Protein AF-A0ABD3TEN5-F1 (afdb_monomer)

pLDDT: mean 85.38, std 16.25, range [28.72, 97.5]

Radius of gyration: 42.5 Å; Cα contacts (8 Å, |Δi|>4): 363; chains: 1; bounding box: 99×74×144 Å

Solvent-accessible surface area (backbone atoms only — not comparable to full-atom values): 21057 Å² total; per-residue (Å²): 111,63,71,58,33,47,52,52,37,50,55,25,42,52,46,27,52,57,21,44,56,52,22,54,54,44,55,47,53,55,49,48,53,56,45,54,49,41,46,51,52,23,49,43,44,49,53,46,30,48,31,35,49,53,35,33,53,37,35,6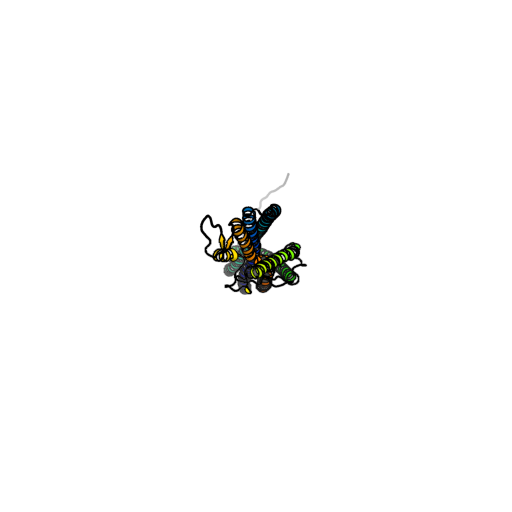0,77,67,70,48,61,66,69,60,40,50,50,35,54,54,49,29,54,51,47,50,52,49,26,51,46,50,41,51,52,47,58,49,50,50,51,56,50,53,51,50,52,50,49,55,52,50,54,52,49,52,54,45,52,49,43,51,50,50,51,53,50,46,52,54,37,54,74,69,64,44,64,72,66,42,56,53,45,51,54,50,51,51,55,46,38,53,51,33,52,52,48,25,53,52,33,49,49,51,34,49,55,52,48,53,50,46,50,45,52,52,42,31,76,76,33,55,62,74,39,94,50,28,90,81,48,52,40,50,66,33,40,62,49,44,58,61,57,47,53,52,35,44,54,54,41,51,51,44,50,52,54,38,52,51,33,39,72,77,55,71,52,82,59,64,64,47,60,41,42,44,67,85,94,71,32,46,86,40,57,82,76,40,50,96,89,47,42,42,59,56,44,48,53,62,56,44,60,76,50,28,40,64,57,64,88,89,50,84,63,87,86,41,46,83,41,60,45,69,60,52,51,42,50,38,35,52,24,44,31,52,38,48,42,62,73,40,42,69,54,50,50,35,53,29,68,34,43,57,59,49,54,53,49,51,48,38,56,73,72,36,42,62,58,33,52,49,22,30,47,44,22,25,55,27,28,52,50,30,35,55,37,50,54,53,37,49,51,53,50,53,54,52,54,54,53,55,51,53,53,57,58,57,68,74,70,74,79,86,82,82,84,82,88,82,81,88,87,86,82,83,89,88,89,81,90,88,80,82,88,88,134

Structure (mmCIF, N/CA/C/O backbone):
data_AF-A0ABD3TEN5-F1
#
_entry.id   AF-A0ABD3TEN5-F1
#
loop_
_atom_site.group_PDB
_atom_site.id
_atom_site.type_symbol
_atom_site.label_atom_id
_atom_site.label_alt_id
_atom_site.label_comp_id
_atom_site.label_asym_id
_atom_site.label_entity_id
_atom_site.label_seq_id
_atom_site.pdbx_PDB_ins_code
_atom_site.Cartn_x
_atom_site.Cartn_y
_atom_site.Cartn_z
_atom_site.occupancy
_atom_site.B_iso_or_equiv
_atom_site.auth_seq_id
_atom_site.auth_comp_id
_atom_site.auth_asym_id
_atom_site.auth_atom_id
_atom_site.pdbx_PDB_model_num
ATOM 1 N N . MET A 1 1 ? -30.299 -9.068 39.721 1.00 83.25 1 MET A N 1
ATOM 2 C CA . MET A 1 1 ? -30.193 -8.063 38.634 1.00 83.25 1 MET A CA 1
ATOM 3 C C . MET A 1 1 ? -28.780 -7.513 38.458 1.00 83.25 1 MET A C 1
ATOM 5 O O . MET A 1 1 ? -28.210 -7.798 37.417 1.00 83.25 1 MET A O 1
ATOM 9 N N . ALA A 1 2 ? -28.175 -6.806 39.425 1.00 86.25 2 ALA A N 1
ATOM 10 C CA . ALA A 1 2 ? -26.840 -6.197 39.247 1.00 86.25 2 ALA A CA 1
ATOM 11 C C . ALA A 1 2 ? -25.759 -7.169 38.713 1.00 86.25 2 ALA A C 1
ATOM 13 O O . ALA A 1 2 ? -25.146 -6.879 37.692 1.00 86.25 2 ALA A O 1
ATOM 14 N N . ILE A 1 3 ? -25.618 -8.359 39.320 1.00 89.62 3 ILE A N 1
ATOM 15 C CA . ILE A 1 3 ? -24.662 -9.410 38.898 1.00 89.62 3 ILE A CA 1
ATOM 16 C C . ILE A 1 3 ? -24.852 -9.824 37.422 1.00 89.62 3 ILE A C 1
ATOM 18 O O . ILE A 1 3 ? -23.885 -10.068 36.704 1.00 89.62 3 ILE A O 1
ATOM 22 N N . PHE A 1 4 ? -26.098 -9.881 36.943 1.00 92.94 4 PHE A N 1
ATOM 23 C CA . PHE A 1 4 ? -26.399 -10.245 35.557 1.00 92.94 4 PHE A CA 1
ATOM 24 C C . PHE A 1 4 ? -25.936 -9.153 34.584 1.00 92.94 4 PHE A C 1
ATOM 26 O O . PHE A 1 4 ? -25.243 -9.446 33.612 1.00 92.94 4 PHE A O 1
ATOM 33 N N . PHE A 1 5 ? -26.230 -7.883 34.884 1.00 92.50 5 PHE A N 1
ATOM 34 C CA . PHE A 1 5 ? -25.757 -6.765 34.065 1.00 92.50 5 PHE A CA 1
ATOM 35 C C . PHE A 1 5 ? -24.228 -6.618 34.089 1.00 92.50 5 PHE A C 1
ATOM 37 O O . PHE A 1 5 ? -23.648 -6.304 33.054 1.00 92.50 5 PHE A O 1
ATOM 44 N N . THR A 1 6 ? -23.545 -6.915 35.202 1.00 91.81 6 THR A N 1
ATOM 45 C CA . THR A 1 6 ? -22.070 -6.925 35.217 1.00 91.81 6 THR A CA 1
ATOM 46 C C . THR A 1 6 ? -21.485 -8.049 34.368 1.00 91.81 6 THR A C 1
ATOM 48 O O . THR A 1 6 ? -20.506 -7.813 33.669 1.00 91.81 6 THR A O 1
ATOM 51 N N . LEU A 1 7 ? -22.088 -9.245 34.356 1.00 93.81 7 LEU A N 1
ATOM 52 C CA . LEU A 1 7 ? -21.658 -10.329 33.461 1.00 93.81 7 LEU A CA 1
ATOM 53 C C . LEU A 1 7 ? -21.840 -9.942 31.984 1.00 93.81 7 LEU A C 1
ATOM 55 O O . LEU A 1 7 ? -20.917 -10.120 31.188 1.00 93.81 7 LEU A O 1
ATOM 59 N N . LEU A 1 8 ? -22.975 -9.329 31.628 1.00 95.38 8 LEU A N 1
ATOM 60 C CA . LEU A 1 8 ? -23.180 -8.786 30.282 1.00 95.38 8 LEU A CA 1
ATOM 61 C C . LEU A 1 8 ? -22.132 -7.717 29.933 1.00 95.38 8 LEU A C 1
ATOM 63 O O . LEU A 1 8 ? -21.535 -7.794 28.860 1.00 95.38 8 LEU A O 1
ATOM 67 N N . ALA A 1 9 ? -21.838 -6.780 30.841 1.00 94.75 9 ALA A N 1
ATOM 68 C CA . ALA A 1 9 ? -20.815 -5.753 30.632 1.00 94.75 9 ALA A CA 1
ATOM 69 C C . ALA A 1 9 ? -19.420 -6.364 30.406 1.00 94.75 9 ALA A C 1
ATOM 71 O O . ALA A 1 9 ? -18.724 -5.959 29.478 1.00 94.75 9 ALA A O 1
ATOM 72 N N . ILE A 1 10 ? -19.037 -7.388 31.180 1.00 94.94 10 ILE A N 1
ATOM 73 C CA . ILE A 1 10 ? -17.770 -8.118 31.003 1.00 94.94 10 ILE A CA 1
ATOM 74 C C . ILE A 1 10 ? -17.692 -8.735 29.597 1.00 94.94 10 ILE A C 1
ATOM 76 O O . ILE A 1 10 ? -16.702 -8.529 28.891 1.00 94.94 10 ILE A O 1
ATOM 80 N N . THR A 1 11 ? -18.743 -9.437 29.152 1.00 95.50 11 THR A N 1
ATOM 81 C CA . THR A 1 11 ? -18.765 -10.030 27.799 1.00 95.50 11 THR A CA 1
ATOM 82 C C . THR A 1 11 ? -18.714 -8.972 26.694 1.00 95.50 11 THR A C 1
ATOM 84 O O . THR A 1 11 ? -17.981 -9.138 25.718 1.00 95.50 11 THR A O 1
ATOM 87 N N . ALA A 1 12 ? -19.417 -7.849 26.866 1.00 96.06 12 ALA A N 1
ATOM 88 C CA . ALA A 1 12 ? -19.429 -6.747 25.912 1.00 96.06 12 ALA A CA 1
ATOM 89 C C . ALA A 1 12 ? -18.058 -6.055 25.811 1.00 96.06 12 ALA A C 1
ATOM 91 O O . ALA A 1 12 ? -17.568 -5.846 24.703 1.00 96.06 12 ALA A O 1
ATOM 92 N N . CYS A 1 13 ? -17.389 -5.782 26.938 1.00 96.56 13 CYS A N 1
ATOM 93 C CA . CYS A 1 13 ? -16.017 -5.266 26.957 1.00 96.56 13 CYS A CA 1
ATOM 94 C C . CYS A 1 13 ? -15.045 -6.208 26.228 1.00 96.56 13 CYS A C 1
ATOM 96 O O . CYS A 1 13 ? -14.256 -5.749 25.402 1.00 96.56 13 CYS A O 1
ATOM 98 N N . GLY A 1 14 ? -15.135 -7.523 26.467 1.00 96.25 14 GLY A N 1
ATOM 99 C CA . GLY A 1 14 ? -14.318 -8.520 25.765 1.00 96.25 14 GLY A CA 1
ATOM 100 C C . GLY A 1 14 ? -14.528 -8.508 24.245 1.00 96.25 14 GLY A C 1
ATOM 101 O O . GLY A 1 14 ? -13.556 -8.528 23.485 1.00 96.25 14 GLY A O 1
ATOM 102 N N . LEU A 1 15 ? -15.783 -8.397 23.794 1.00 96.81 15 LEU A N 1
ATOM 103 C CA . LEU A 1 15 ? -16.121 -8.259 22.373 1.00 96.81 15 LEU A CA 1
ATOM 104 C C . LEU A 1 15 ? -15.580 -6.957 21.767 1.00 96.81 15 LEU A C 1
ATOM 106 O O . LEU A 1 15 ? -15.006 -7.001 20.678 1.00 96.81 15 LEU A O 1
ATOM 110 N N . VAL A 1 16 ? -15.704 -5.818 22.462 1.00 97.50 16 VAL A N 1
ATOM 111 C CA . VAL A 1 16 ? -15.153 -4.531 22.000 1.00 97.50 16 VAL A CA 1
ATOM 112 C C . VAL A 1 16 ? -13.633 -4.612 21.851 1.00 97.50 16 VAL A C 1
ATOM 114 O O . VAL A 1 16 ? -13.118 -4.254 20.794 1.00 97.50 16 VAL A O 1
ATOM 117 N N . LEU A 1 17 ? -12.913 -5.117 22.858 1.00 96.88 17 LEU A N 1
ATOM 118 C CA . LEU A 1 17 ? -11.449 -5.226 22.830 1.00 96.88 17 LEU A CA 1
ATOM 119 C C . LEU A 1 17 ? -10.965 -6.148 21.698 1.00 96.88 17 LEU A C 1
ATOM 121 O O . LEU A 1 17 ? -10.117 -5.755 20.895 1.00 96.88 17 LEU A O 1
ATOM 125 N N . GLY A 1 18 ? -11.549 -7.346 21.583 1.00 96.62 18 GLY A N 1
ATOM 126 C CA . GLY A 1 18 ? -11.189 -8.311 20.541 1.00 96.62 18 GLY A CA 1
ATOM 127 C C . GLY A 1 18 ? -11.516 -7.827 19.124 1.00 96.62 18 GLY A C 1
ATOM 128 O O . GLY A 1 18 ? -10.739 -8.057 18.194 1.00 96.62 18 GLY A O 1
ATOM 129 N N . ALA A 1 19 ? -12.639 -7.127 18.941 1.00 96.44 19 ALA A N 1
ATOM 130 C CA . ALA A 1 19 ? -13.008 -6.545 17.654 1.00 96.44 19 ALA A CA 1
ATOM 131 C C . ALA A 1 19 ? -12.148 -5.319 17.298 1.00 96.44 19 ALA A C 1
ATOM 133 O O . ALA A 1 19 ? -11.760 -5.183 16.138 1.00 96.44 19 ALA A O 1
ATOM 134 N N . ASN A 1 20 ? -11.796 -4.476 18.276 1.00 96.69 20 ASN A N 1
ATOM 135 C CA . ASN A 1 20 ? -10.944 -3.300 18.086 1.00 96.69 20 ASN A CA 1
ATOM 136 C C . ASN A 1 20 ? -9.532 -3.703 17.632 1.00 96.69 20 ASN A C 1
ATOM 138 O O . ASN A 1 20 ? -9.043 -3.203 16.622 1.00 96.69 20 ASN A O 1
ATOM 142 N N . ALA A 1 21 ? -8.912 -4.683 18.299 1.00 96.94 21 ALA A N 1
ATOM 143 C CA . ALA A 1 21 ? -7.601 -5.201 17.902 1.00 96.94 21 ALA A CA 1
ATOM 144 C C . ALA A 1 21 ? -7.597 -5.753 16.462 1.00 96.94 21 ALA A C 1
ATOM 146 O O . ALA A 1 21 ? -6.695 -5.454 15.675 1.00 96.94 21 ALA A O 1
ATOM 147 N N . LYS A 1 22 ? -8.639 -6.506 16.077 1.00 96.62 22 LYS A N 1
ATOM 148 C CA . LYS A 1 22 ? -8.781 -7.033 14.709 1.00 96.62 22 LYS A CA 1
ATOM 149 C C . LYS A 1 22 ? -9.075 -5.947 13.671 1.00 96.62 22 LYS A C 1
ATOM 151 O O . LYS A 1 22 ? -8.576 -6.046 12.552 1.00 96.62 22 LYS A O 1
ATOM 156 N N . PHE A 1 23 ? -9.845 -4.917 14.026 1.00 96.06 23 PHE A N 1
ATOM 157 C CA . PHE A 1 23 ? -10.061 -3.744 13.177 1.00 96.06 23 PHE A CA 1
ATOM 158 C C . PHE A 1 23 ? -8.751 -2.984 12.940 1.00 96.06 23 PHE A C 1
ATOM 160 O O . PHE A 1 23 ? -8.379 -2.788 11.787 1.00 96.06 23 PHE A O 1
ATOM 167 N N . HIS A 1 24 ? -8.020 -2.635 14.004 1.00 95.81 24 HIS A N 1
ATOM 168 C CA . HIS A 1 24 ? -6.748 -1.912 13.920 1.00 95.81 24 HIS A CA 1
ATOM 169 C C . HIS A 1 24 ? -5.721 -2.661 13.056 1.00 95.81 24 HIS A C 1
ATOM 171 O O . HIS A 1 24 ? -5.148 -2.076 12.140 1.00 95.81 24 HIS A O 1
ATOM 177 N N . SER A 1 25 ? -5.561 -3.973 13.272 1.00 95.62 25 SER A N 1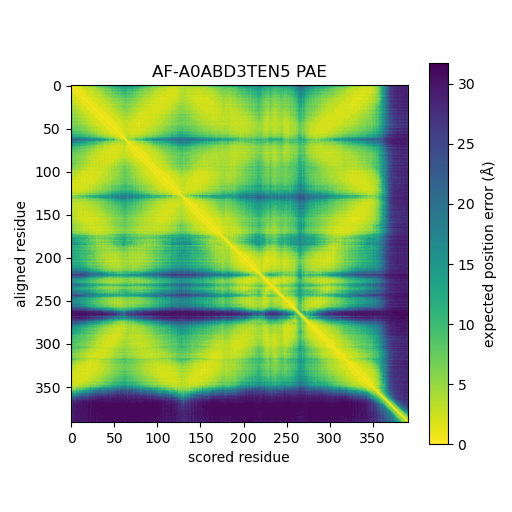
ATOM 178 C CA . SER A 1 25 ? -4.692 -4.822 12.444 1.00 95.62 25 SER A CA 1
ATOM 179 C C . SER A 1 25 ? -5.096 -4.815 10.963 1.00 95.62 25 SER A C 1
ATOM 181 O O . SER A 1 25 ? -4.238 -4.622 10.107 1.00 95.62 25 SER A O 1
ATOM 183 N N . ARG A 1 26 ? -6.388 -4.977 10.640 1.00 94.81 26 ARG A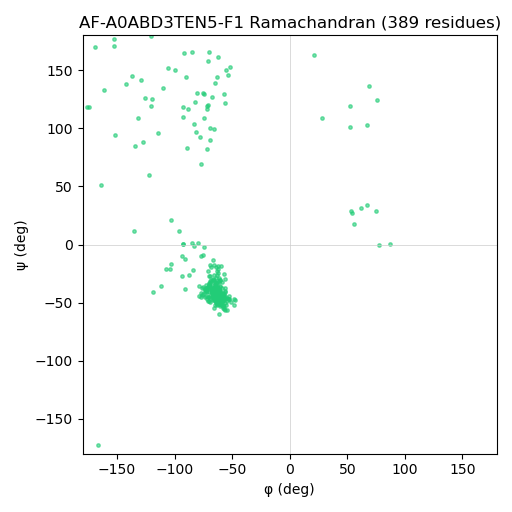 N 1
ATOM 184 C CA . ARG A 1 26 ? -6.851 -5.015 9.239 1.00 94.81 26 ARG A CA 1
ATOM 185 C C . ARG A 1 26 ? -6.769 -3.660 8.541 1.00 94.81 26 ARG A C 1
ATOM 187 O O . ARG A 1 26 ? -6.459 -3.638 7.353 1.00 94.81 26 ARG A O 1
ATOM 194 N N . ALA A 1 27 ? -7.020 -2.569 9.264 1.00 95.31 27 ALA A N 1
ATOM 195 C CA . ALA A 1 27 ? -6.853 -1.210 8.759 1.00 95.31 27 ALA A CA 1
ATOM 196 C C . ALA A 1 27 ? -5.378 -0.915 8.453 1.00 95.31 27 ALA A C 1
ATOM 198 O O . ALA A 1 27 ? -5.075 -0.355 7.405 1.00 95.31 27 ALA A O 1
ATOM 199 N N . LYS A 1 28 ? -4.464 -1.357 9.329 1.00 94.81 28 LYS A N 1
ATOM 200 C CA . LYS A 1 28 ? -3.022 -1.205 9.129 1.00 94.81 28 LYS A CA 1
ATOM 201 C C . LYS A 1 28 ? -2.535 -1.934 7.875 1.00 94.81 28 LYS A C 1
ATOM 203 O O . LYS A 1 28 ? -1.968 -1.276 7.016 1.00 94.81 28 LYS A O 1
ATOM 208 N N . THR A 1 29 ? -2.865 -3.219 7.697 1.00 95.06 29 THR A N 1
ATOM 209 C CA . THR A 1 29 ? -2.451 -3.963 6.489 1.00 95.06 29 THR A CA 1
ATOM 210 C C . THR A 1 29 ? -2.993 -3.346 5.195 1.00 95.06 29 THR A C 1
ATOM 212 O O . THR A 1 29 ? -2.286 -3.313 4.199 1.00 95.06 29 THR A O 1
ATOM 215 N N . MET A 1 30 ? -4.218 -2.807 5.203 1.00 94.44 30 MET A N 1
ATOM 216 C CA . MET A 1 30 ? -4.768 -2.101 4.036 1.00 94.44 30 MET A CA 1
ATOM 217 C C . MET A 1 30 ? -3.966 -0.834 3.688 1.00 94.44 30 MET A C 1
ATOM 219 O O . MET A 1 30 ? -3.808 -0.520 2.514 1.00 94.44 30 MET A O 1
ATOM 223 N N . ILE A 1 31 ? -3.446 -0.116 4.689 1.00 93.56 31 ILE A N 1
ATOM 224 C CA . ILE A 1 31 ? -2.562 1.041 4.477 1.00 93.56 31 ILE A CA 1
ATOM 225 C C . ILE A 1 31 ? -1.170 0.593 4.036 1.00 93.56 31 ILE A C 1
ATOM 227 O O . ILE A 1 31 ? -0.594 1.245 3.174 1.00 93.56 31 ILE A O 1
ATOM 231 N N . ASP A 1 32 ? -0.642 -0.496 4.602 1.00 94.38 32 ASP A N 1
ATOM 232 C CA . ASP A 1 32 ? 0.652 -1.056 4.204 1.00 94.38 32 ASP A CA 1
ATOM 233 C C . ASP A 1 32 ? 0.653 -1.356 2.694 1.00 94.38 32 ASP A C 1
ATOM 235 O O . ASP A 1 32 ? 1.463 -0.769 1.986 1.00 94.38 32 ASP A O 1
ATOM 239 N N . ILE A 1 33 ? -0.348 -2.090 2.183 1.00 94.75 33 ILE A N 1
ATOM 240 C CA . ILE A 1 33 ? -0.502 -2.389 0.742 1.00 94.75 33 ILE A CA 1
ATOM 241 C C . ILE A 1 33 ? -0.504 -1.111 -0.117 1.00 94.75 33 ILE A C 1
ATOM 243 O O . ILE A 1 33 ? 0.194 -1.044 -1.127 1.00 94.75 33 ILE A O 1
ATOM 247 N N . ILE A 1 34 ? -1.256 -0.073 0.275 1.00 93.56 34 ILE A N 1
ATOM 248 C CA . ILE A 1 34 ? -1.333 1.196 -0.479 1.00 93.56 34 ILE A CA 1
ATOM 249 C C . ILE A 1 34 ? 0.031 1.900 -0.538 1.00 93.56 34 ILE A C 1
ATOM 251 O O . ILE A 1 34 ? 0.369 2.502 -1.556 1.00 93.56 34 ILE A O 1
ATOM 255 N N . ILE A 1 35 ? 0.815 1.842 0.540 1.00 94.06 35 ILE A N 1
ATOM 256 C CA . ILE A 1 35 ? 2.145 2.457 0.574 1.00 94.06 35 ILE A CA 1
ATOM 257 C C . ILE A 1 35 ? 3.154 1.626 -0.205 1.00 94.06 35 ILE A C 1
ATOM 259 O O . ILE A 1 35 ? 3.896 2.203 -0.991 1.00 94.06 35 ILE A O 1
ATOM 263 N N . ASP A 1 36 ? 3.134 0.305 -0.055 1.00 94.69 36 ASP A N 1
ATOM 264 C CA . ASP A 1 36 ? 4.023 -0.596 -0.788 1.00 94.69 36 ASP A CA 1
ATOM 265 C C . ASP A 1 36 ? 3.790 -0.453 -2.309 1.00 94.69 36 ASP A C 1
ATOM 267 O O . ASP A 1 36 ? 4.745 -0.400 -3.078 1.00 94.69 36 ASP A O 1
ATOM 271 N N . THR A 1 37 ? 2.537 -0.235 -2.737 1.00 94.50 37 THR A N 1
ATOM 272 C CA . THR A 1 37 ? 2.168 0.102 -4.131 1.00 94.50 37 THR A CA 1
ATOM 273 C C . THR A 1 37 ? 2.769 1.441 -4.591 1.00 94.50 37 THR A C 1
ATOM 275 O O . THR A 1 37 ? 3.246 1.564 -5.719 1.00 94.50 37 THR A O 1
ATOM 278 N N . ALA A 1 38 ? 2.758 2.467 -3.732 1.00 94.25 38 ALA A N 1
ATOM 279 C CA . ALA A 1 38 ? 3.323 3.785 -4.043 1.00 94.25 38 ALA A CA 1
ATOM 280 C C . ALA A 1 38 ? 4.865 3.777 -4.068 1.00 94.25 38 ALA A C 1
ATOM 282 O O . ALA A 1 38 ? 5.476 4.475 -4.886 1.00 94.25 38 ALA A O 1
ATOM 283 N N . ASP A 1 39 ? 5.492 2.976 -3.204 1.00 94.88 39 ASP A N 1
ATOM 284 C CA . ASP A 1 39 ? 6.933 2.730 -3.209 1.00 94.88 39 ASP A CA 1
ATOM 285 C C . ASP A 1 39 ? 7.345 1.874 -4.431 1.00 94.88 39 ASP A C 1
ATOM 287 O O . ASP A 1 39 ? 8.344 2.208 -5.063 1.00 94.88 39 ASP A O 1
ATOM 291 N N . GLU A 1 40 ? 6.565 0.864 -4.858 1.00 94.81 40 GLU A N 1
ATOM 292 C CA . GLU A 1 40 ? 6.791 0.102 -6.111 1.00 94.81 40 GLU A CA 1
ATOM 293 C C . GLU A 1 40 ? 6.704 1.009 -7.351 1.00 94.81 40 GLU A C 1
ATOM 295 O O . GLU A 1 40 ? 7.560 0.934 -8.239 1.00 94.81 40 GLU A O 1
ATOM 300 N N . ALA A 1 41 ? 5.721 1.916 -7.398 1.00 94.00 41 ALA A N 1
ATOM 301 C CA . ALA A 1 41 ? 5.600 2.910 -8.464 1.00 94.00 41 ALA A CA 1
ATOM 302 C C . ALA A 1 41 ? 6.801 3.874 -8.487 1.00 94.00 41 ALA A C 1
ATOM 304 O O . ALA A 1 41 ? 7.432 4.055 -9.529 1.00 94.00 41 ALA A O 1
ATOM 305 N N . SER A 1 42 ? 7.179 4.438 -7.334 1.00 95.31 42 SER A N 1
ATOM 306 C CA . SER A 1 42 ? 8.336 5.343 -7.226 1.00 95.31 42 SER A CA 1
ATOM 307 C C . SER A 1 42 ? 9.649 4.637 -7.586 1.00 95.31 42 SER A C 1
ATOM 309 O O . SER A 1 42 ? 10.468 5.188 -8.317 1.00 95.31 42 SER A O 1
ATOM 311 N N . TYR A 1 43 ? 9.833 3.392 -7.139 1.00 95.38 43 TYR A N 1
ATOM 312 C CA . TYR A 1 43 ? 10.986 2.552 -7.470 1.00 95.38 43 TYR A CA 1
ATOM 313 C C . TYR A 1 43 ? 11.064 2.232 -8.970 1.00 95.38 43 TYR A C 1
ATOM 315 O O . TYR A 1 43 ? 12.134 2.327 -9.573 1.00 95.38 43 TYR A O 1
ATOM 323 N N . THR A 1 44 ? 9.927 1.926 -9.597 1.00 94.88 44 THR A N 1
ATOM 324 C CA . THR A 1 44 ? 9.825 1.718 -11.049 1.00 94.88 44 THR A CA 1
ATOM 325 C C . THR A 1 44 ? 10.244 2.969 -11.821 1.00 94.88 44 THR A C 1
ATOM 327 O O . THR A 1 44 ? 11.015 2.870 -12.781 1.00 94.88 44 THR A O 1
ATOM 330 N N . ILE A 1 45 ? 9.812 4.152 -11.373 1.00 95.00 45 ILE A N 1
ATOM 331 C CA . ILE A 1 45 ? 10.232 5.425 -11.968 1.00 95.00 45 ILE A CA 1
ATOM 332 C C . ILE A 1 45 ? 11.738 5.646 -11.757 1.00 95.00 45 ILE A C 1
ATOM 334 O O . ILE A 1 45 ? 12.427 5.936 -12.727 1.00 95.00 45 ILE A O 1
ATOM 338 N N . TYR A 1 46 ? 12.295 5.433 -10.560 1.00 96.19 46 TYR A N 1
ATOM 339 C CA . TYR A 1 46 ? 13.741 5.595 -10.327 1.00 96.19 46 TYR A CA 1
ATOM 340 C C . TYR A 1 46 ? 14.614 4.640 -11.155 1.00 96.19 46 TYR A C 1
ATOM 342 O O . TYR A 1 46 ? 15.651 5.047 -11.678 1.00 96.19 46 TYR A O 1
ATOM 350 N N . ASN A 1 47 ? 14.197 3.385 -11.329 1.00 96.06 47 ASN A N 1
ATOM 351 C CA . ASN A 1 47 ? 14.887 2.451 -12.221 1.00 96.06 47 ASN A CA 1
ATOM 352 C C . ASN A 1 47 ? 14.809 2.915 -13.689 1.00 96.06 47 ASN A C 1
ATOM 354 O O . ASN A 1 47 ? 15.788 2.814 -14.430 1.00 96.06 47 ASN A O 1
ATOM 358 N N . THR A 1 48 ? 13.670 3.483 -14.096 1.00 94.25 48 THR A N 1
ATOM 359 C CA . THR A 1 48 ? 13.467 4.078 -15.426 1.00 94.25 48 THR A CA 1
ATOM 360 C C . THR A 1 48 ? 14.366 5.295 -15.651 1.00 94.25 48 THR A C 1
ATOM 362 O O . THR A 1 48 ? 15.043 5.384 -16.675 1.00 94.25 48 THR A O 1
ATOM 365 N N . THR A 1 49 ? 14.431 6.224 -14.694 1.00 95.19 49 THR A N 1
ATOM 366 C CA . THR A 1 49 ? 15.293 7.409 -14.800 1.00 95.19 49 THR A CA 1
ATOM 367 C C . THR A 1 49 ? 16.772 7.049 -14.712 1.00 95.19 49 THR A C 1
ATOM 369 O O . THR A 1 49 ? 17.579 7.703 -15.367 1.00 95.19 49 THR A O 1
ATOM 372 N N . GLY A 1 50 ? 17.132 5.994 -13.973 1.00 94.75 50 GLY A N 1
ATOM 373 C CA . GLY A 1 50 ? 18.453 5.365 -14.013 1.00 94.75 50 GLY A CA 1
ATOM 374 C C . GLY A 1 50 ? 18.817 4.915 -15.428 1.00 94.75 50 GLY A C 1
ATOM 375 O O . GLY A 1 50 ? 19.784 5.417 -15.994 1.00 94.75 50 GLY A O 1
ATOM 376 N N . ALA A 1 51 ? 17.974 4.087 -16.055 1.00 93.75 51 ALA A N 1
ATOM 377 C CA . ALA A 1 51 ? 18.175 3.635 -17.435 1.00 93.75 51 ALA A CA 1
ATOM 378 C C . ALA A 1 51 ? 18.301 4.800 -18.441 1.00 93.75 51 ALA A C 1
ATOM 380 O O . ALA A 1 51 ? 19.154 4.767 -19.329 1.00 93.75 51 ALA A O 1
ATOM 381 N N . MET A 1 52 ? 17.501 5.863 -18.281 1.00 92.62 52 MET A N 1
ATOM 382 C CA . MET A 1 52 ? 17.604 7.081 -19.098 1.00 92.62 52 MET A CA 1
ATOM 383 C C . MET A 1 52 ? 18.920 7.847 -18.881 1.00 92.62 52 MET A C 1
ATOM 385 O O . MET A 1 52 ? 19.469 8.394 -19.839 1.00 92.62 52 MET A O 1
ATOM 389 N N . LYS A 1 53 ? 19.440 7.903 -17.648 1.00 93.81 53 LYS A N 1
ATOM 390 C CA . LYS A 1 53 ? 20.725 8.552 -17.328 1.00 93.81 53 LYS A CA 1
ATOM 391 C C . LYS A 1 53 ? 21.907 7.760 -17.876 1.00 93.81 53 LYS A C 1
ATOM 393 O O . LYS A 1 53 ? 22.803 8.373 -18.450 1.00 93.81 53 LYS A O 1
ATOM 398 N N . ASP A 1 54 ? 21.875 6.434 -17.773 1.00 92.06 54 ASP A N 1
ATOM 399 C CA . ASP A 1 54 ? 22.893 5.552 -18.351 1.00 92.06 54 ASP A CA 1
ATOM 400 C C . ASP A 1 54 ? 22.909 5.678 -19.881 1.00 92.06 54 ASP A C 1
ATOM 402 O O . ASP A 1 54 ? 23.965 5.842 -20.491 1.00 92.06 54 ASP A O 1
ATOM 406 N N . MET A 1 55 ? 21.730 5.704 -20.515 1.00 90.81 55 MET A N 1
ATOM 407 C CA . MET A 1 55 ? 21.596 5.978 -21.949 1.00 90.81 55 MET A CA 1
ATOM 408 C C . MET A 1 55 ? 22.150 7.355 -22.332 1.00 90.81 55 MET A C 1
ATOM 410 O O . MET A 1 55 ? 22.880 7.474 -23.312 1.00 90.81 55 MET A O 1
ATOM 414 N N . ASN A 1 56 ? 21.861 8.391 -21.546 1.00 91.19 56 ASN A N 1
ATOM 415 C CA . ASN A 1 56 ? 22.391 9.734 -21.761 1.00 91.19 56 ASN A CA 1
ATOM 416 C C . ASN A 1 56 ? 23.924 9.799 -21.614 1.00 91.19 56 ASN A C 1
ATOM 418 O O . ASN A 1 56 ? 24.582 10.460 -22.414 1.00 91.19 56 ASN A O 1
ATOM 422 N N . ALA A 1 57 ? 24.505 9.114 -20.625 1.00 90.75 57 ALA A N 1
ATOM 423 C CA . ALA A 1 57 ? 25.954 9.043 -20.438 1.00 90.75 57 ALA A CA 1
ATOM 424 C C . ALA A 1 57 ? 26.635 8.358 -21.635 1.00 90.75 57 ALA A C 1
ATOM 426 O O . ALA A 1 57 ? 27.515 8.951 -22.259 1.00 90.75 57 ALA A O 1
ATOM 427 N N . ASN A 1 58 ? 26.138 7.178 -22.014 1.00 89.25 58 ASN A N 1
ATOM 428 C CA . ASN A 1 58 ? 26.614 6.402 -23.158 1.00 89.25 58 ASN A CA 1
ATOM 429 C C . ASN A 1 58 ? 26.520 7.191 -24.476 1.00 89.25 58 ASN A C 1
ATOM 431 O O . ASN A 1 58 ? 27.480 7.237 -25.241 1.00 89.25 58 ASN A O 1
ATOM 435 N N . LEU A 1 59 ? 25.395 7.872 -24.728 1.00 87.38 59 LEU A N 1
ATOM 436 C CA . LEU A 1 59 ? 25.217 8.719 -25.914 1.00 87.38 59 LEU A CA 1
ATOM 437 C C . LEU A 1 59 ? 26.220 9.877 -25.965 1.00 87.38 59 LEU A C 1
ATOM 439 O O . LEU A 1 59 ? 26.719 10.203 -27.039 1.00 87.38 59 LEU A O 1
ATOM 443 N N . ARG A 1 60 ? 26.539 10.501 -24.825 1.00 87.62 60 ARG A N 1
ATOM 444 C CA . ARG A 1 60 ? 27.506 11.610 -24.764 1.00 87.62 60 ARG A CA 1
ATOM 445 C C . ARG A 1 60 ? 28.938 11.156 -25.043 1.00 87.62 60 ARG A C 1
ATOM 447 O O . ARG A 1 60 ? 29.689 11.923 -25.637 1.00 87.62 60 ARG A O 1
ATOM 454 N N . GLU A 1 61 ? 29.301 9.938 -24.649 1.00 85.94 61 GLU A N 1
ATOM 455 C CA . GLU A 1 61 ? 30.618 9.348 -24.928 1.00 85.94 61 GLU A CA 1
ATOM 456 C C . GLU A 1 61 ? 30.836 9.118 -26.433 1.00 85.94 61 GLU A C 1
ATOM 458 O O . GLU A 1 61 ? 31.923 9.372 -26.949 1.00 85.94 61 GLU A O 1
ATOM 463 N N . VAL A 1 62 ? 29.785 8.716 -27.157 1.00 86.25 62 VAL A N 1
ATOM 464 C CA . VAL A 1 62 ? 29.852 8.362 -28.590 1.00 86.25 62 VAL A CA 1
ATOM 465 C C . VAL A 1 62 ? 29.455 9.504 -29.539 1.00 86.25 62 VAL A C 1
ATOM 467 O O . VAL A 1 62 ? 29.271 9.281 -30.733 1.00 86.25 62 VAL A O 1
ATOM 470 N N . GLY A 1 63 ? 29.320 10.735 -29.033 1.00 82.25 63 GLY A N 1
ATOM 471 C CA . GLY A 1 63 ? 28.997 11.919 -29.846 1.00 82.25 63 GLY A CA 1
ATOM 472 C C . GLY A 1 63 ? 27.535 12.014 -30.308 1.00 82.25 63 GLY A C 1
ATOM 473 O O . GLY A 1 63 ? 27.259 12.574 -31.368 1.00 82.25 63 GLY A O 1
ATOM 474 N N . GLY A 1 64 ? 26.597 11.461 -29.535 1.00 78.38 64 GLY A N 1
ATOM 475 C CA . GLY A 1 64 ? 25.161 11.484 -29.818 1.00 78.38 64 GLY A CA 1
ATOM 476 C C . GLY A 1 64 ? 24.537 12.889 -29.849 1.00 78.38 64 GLY A C 1
ATOM 477 O O . GLY A 1 64 ? 25.081 13.856 -29.313 1.00 78.38 64 GLY A O 1
ATOM 478 N N . ASN A 1 65 ? 23.360 12.993 -30.476 1.00 85.94 65 ASN A N 1
ATOM 479 C CA . ASN A 1 65 ? 22.667 14.264 -30.708 1.00 85.94 65 ASN A CA 1
ATOM 480 C C . ASN A 1 65 ? 22.386 15.035 -29.402 1.00 85.94 65 ASN A C 1
ATOM 482 O O . ASN A 1 65 ? 21.783 14.503 -28.464 1.00 85.94 65 ASN A O 1
ATOM 486 N N . TYR A 1 66 ? 22.755 16.321 -29.381 1.00 86.81 66 TYR A N 1
ATOM 487 C CA . TYR A 1 66 ? 22.546 17.222 -28.247 1.00 86.81 66 TYR A CA 1
ATOM 488 C C . TYR A 1 66 ? 21.083 17.243 -27.785 1.00 86.81 66 TYR A C 1
ATOM 490 O O . TYR A 1 66 ? 20.822 17.076 -26.594 1.00 86.81 66 TYR A O 1
ATOM 498 N N . GLU A 1 67 ? 20.134 17.359 -28.716 1.00 89.25 67 GLU A N 1
ATOM 499 C CA . GLU A 1 67 ? 18.697 17.410 -28.417 1.00 89.25 67 GLU A CA 1
ATOM 500 C C . GLU A 1 67 ? 18.217 16.150 -27.680 1.00 89.25 67 GLU A C 1
ATOM 502 O O . GLU A 1 67 ? 17.559 16.248 -26.644 1.00 89.25 67 GLU A O 1
ATOM 507 N N . SER A 1 68 ? 18.635 14.963 -28.133 1.00 85.19 68 SER A N 1
ATOM 508 C CA . SER A 1 68 ? 18.318 13.686 -27.481 1.00 85.19 68 SER A CA 1
ATOM 509 C C . SER A 1 68 ? 18.913 13.601 -26.069 1.00 85.19 68 SER A C 1
ATOM 511 O O . SER A 1 68 ? 18.223 13.206 -25.129 1.00 85.19 68 SER A O 1
ATOM 513 N N . THR A 1 69 ? 20.166 14.036 -25.880 1.00 87.88 69 THR A N 1
ATOM 514 C CA . THR A 1 69 ? 20.801 14.067 -24.545 1.00 87.88 69 THR A CA 1
ATOM 515 C C . THR A 1 69 ? 20.119 15.067 -23.601 1.00 87.88 69 THR A C 1
ATOM 517 O O . THR A 1 69 ? 19.906 14.778 -22.420 1.00 87.88 69 THR A O 1
ATOM 520 N N . GLN A 1 70 ? 19.688 16.225 -24.113 1.00 91.06 70 GLN A N 1
ATOM 521 C CA . GLN A 1 70 ? 18.940 17.225 -23.354 1.00 91.06 70 GLN A CA 1
ATOM 522 C C . GLN A 1 70 ? 17.543 16.712 -22.974 1.00 91.06 70 GLN A C 1
ATOM 524 O O . GLN A 1 70 ? 17.114 16.895 -21.830 1.00 91.06 70 GLN A O 1
ATOM 529 N N . PHE A 1 71 ? 16.850 16.030 -23.889 1.00 90.38 71 PHE A N 1
ATOM 530 C CA . PHE A 1 71 ? 15.550 15.412 -23.636 1.00 90.38 71 PHE A CA 1
ATOM 531 C C . PHE A 1 71 ? 15.628 14.339 -22.540 1.00 90.38 71 PHE A C 1
ATOM 533 O O . PHE A 1 71 ? 14.868 14.401 -21.573 1.00 90.38 71 PHE A O 1
ATOM 540 N N . LEU A 1 72 ? 16.591 13.412 -22.620 1.00 91.12 72 LEU A N 1
ATOM 541 C CA . LEU A 1 72 ? 16.803 12.385 -21.590 1.00 91.12 72 LEU A CA 1
ATOM 542 C C . LEU A 1 72 ? 17.153 13.000 -20.227 1.00 91.12 72 LEU A C 1
ATOM 544 O O . LEU A 1 72 ? 16.600 12.598 -19.201 1.00 91.12 72 LEU A O 1
ATOM 548 N N . THR A 1 73 ? 18.026 14.012 -20.206 1.00 93.38 73 THR A N 1
ATOM 549 C CA . THR A 1 73 ? 18.421 14.716 -18.972 1.00 93.38 73 THR A CA 1
ATOM 550 C C . THR A 1 73 ? 17.226 15.416 -18.315 1.00 93.38 73 THR A C 1
ATOM 552 O O . THR A 1 73 ? 16.972 15.238 -17.126 1.00 93.38 73 THR A O 1
ATOM 555 N N . THR A 1 74 ? 16.459 16.194 -19.082 1.00 93.88 74 THR A N 1
ATOM 556 C CA . THR A 1 74 ? 15.319 16.959 -18.549 1.00 93.88 74 THR A CA 1
ATOM 557 C C . THR A 1 74 ? 14.139 16.070 -18.157 1.00 93.88 74 THR A C 1
ATOM 559 O O . THR A 1 74 ? 13.493 16.333 -17.142 1.00 93.88 74 THR A O 1
ATOM 562 N N . THR A 1 75 ? 13.876 14.999 -18.910 1.00 92.69 75 THR A N 1
ATOM 563 C CA . THR A 1 75 ? 12.796 14.044 -18.618 1.00 92.69 75 THR A CA 1
ATOM 564 C C . THR A 1 75 ? 13.109 13.222 -17.373 1.00 92.69 75 THR A C 1
ATOM 566 O O . THR A 1 75 ? 12.291 13.186 -16.454 1.00 92.69 75 THR A O 1
ATOM 569 N N . SER A 1 76 ? 14.314 12.646 -17.274 1.00 95.12 76 SER A N 1
ATOM 570 C CA . SER A 1 76 ? 14.720 11.882 -16.086 1.00 95.12 76 SER A CA 1
ATOM 571 C C . SER A 1 76 ? 14.707 12.729 -14.810 1.00 95.12 76 SER A C 1
ATOM 573 O O . SER A 1 76 ? 14.200 12.272 -13.790 1.00 95.12 76 SER A O 1
ATOM 575 N N . GLN A 1 77 ? 15.149 13.991 -14.870 1.00 95.94 77 GLN A N 1
ATOM 576 C CA . GLN A 1 77 ? 15.093 14.898 -13.720 1.00 95.94 77 GLN A CA 1
ATOM 577 C C . GLN A 1 77 ? 13.651 15.232 -13.290 1.00 95.94 77 GLN A C 1
ATOM 579 O O . GLN A 1 77 ? 13.371 15.314 -12.095 1.00 95.94 77 GLN A O 1
ATOM 584 N N . ARG A 1 78 ? 12.719 15.427 -14.234 1.00 95.06 78 ARG A N 1
ATOM 585 C CA . ARG A 1 78 ? 11.296 15.664 -13.915 1.00 95.06 78 ARG A CA 1
ATOM 586 C C . ARG A 1 78 ? 10.648 14.437 -13.273 1.00 95.06 78 ARG A C 1
ATOM 588 O O . ARG A 1 78 ? 9.945 14.580 -12.276 1.00 95.06 78 ARG A O 1
ATOM 595 N N . LEU A 1 79 ? 10.923 13.254 -13.816 1.00 94.31 79 LEU A N 1
ATOM 596 C CA . LEU A 1 79 ? 10.427 11.981 -13.297 1.00 94.31 79 LEU A CA 1
ATOM 597 C C . LEU A 1 79 ? 10.992 11.664 -11.900 1.00 94.31 79 LEU A C 1
ATOM 599 O O . LEU A 1 79 ? 10.231 11.253 -11.030 1.00 94.31 79 LEU A O 1
ATOM 603 N N . ASP A 1 80 ? 12.274 11.945 -11.633 1.00 96.19 80 ASP A N 1
ATOM 604 C CA . ASP A 1 80 ? 12.861 11.819 -10.285 1.00 96.19 80 ASP A CA 1
ATOM 605 C C . ASP A 1 80 ? 12.127 12.685 -9.250 1.00 96.19 80 ASP A C 1
ATOM 607 O O . ASP A 1 80 ? 11.893 12.248 -8.122 1.00 96.19 80 ASP A O 1
ATOM 611 N N . ILE A 1 81 ? 11.774 13.923 -9.622 1.00 96.62 81 ILE A N 1
ATOM 612 C CA . ILE A 1 81 ? 11.048 14.857 -8.750 1.00 96.62 81 ILE A CA 1
ATOM 613 C C . ILE A 1 81 ? 9.634 14.332 -8.469 1.00 96.62 81 ILE A C 1
ATOM 615 O O . ILE A 1 81 ? 9.185 14.392 -7.326 1.00 96.62 81 ILE A O 1
ATOM 619 N N . GLN A 1 82 ? 8.951 13.782 -9.478 1.00 94.06 82 GLN A N 1
ATOM 620 C CA . GLN A 1 82 ? 7.627 13.175 -9.311 1.00 94.06 82 GLN A CA 1
ATOM 621 C C . GLN A 1 82 ? 7.679 11.916 -8.432 1.00 94.06 82 GLN A C 1
ATOM 623 O O . GLN A 1 82 ? 6.899 11.814 -7.488 1.00 94.06 82 GLN A O 1
ATOM 628 N N . ALA A 1 83 ? 8.630 11.005 -8.663 1.00 94.94 83 ALA A N 1
ATOM 629 C CA . ALA A 1 83 ? 8.840 9.822 -7.822 1.00 94.94 83 ALA A CA 1
ATOM 630 C C . ALA A 1 83 ? 9.139 10.198 -6.360 1.00 94.94 83 ALA A C 1
ATOM 632 O O . ALA A 1 83 ? 8.567 9.626 -5.431 1.00 94.94 83 ALA A O 1
ATOM 633 N N . ALA A 1 84 ? 9.974 11.222 -6.151 1.00 96.19 84 ALA A N 1
ATOM 634 C CA . ALA A 1 84 ? 10.274 11.740 -4.822 1.00 96.19 84 ALA A CA 1
ATOM 635 C C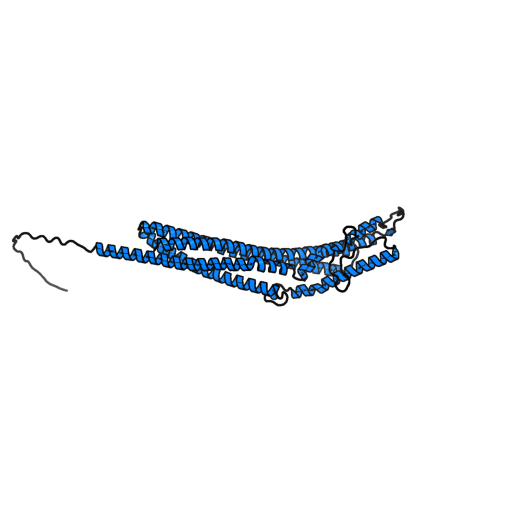 . ALA A 1 84 ? 9.035 12.334 -4.133 1.00 96.19 84 ALA A C 1
ATOM 637 O O . ALA A 1 84 ? 8.867 12.150 -2.925 1.00 96.19 84 ALA A O 1
ATOM 638 N N . ASP A 1 85 ? 8.165 13.039 -4.864 1.00 95.12 85 ASP A N 1
ATOM 639 C CA . ASP A 1 85 ? 6.942 13.607 -4.290 1.00 95.12 85 ASP A CA 1
ATOM 640 C C . ASP A 1 85 ? 5.896 12.530 -3.970 1.00 95.12 85 ASP A C 1
ATOM 642 O O . ASP A 1 85 ? 5.347 12.546 -2.867 1.00 95.12 85 ASP A O 1
ATOM 646 N N . ILE A 1 86 ? 5.709 11.531 -4.845 1.00 92.25 86 ILE A N 1
ATOM 647 C CA . ILE A 1 86 ? 4.859 10.353 -4.592 1.00 92.25 86 ILE A CA 1
ATOM 648 C C . ILE A 1 86 ? 5.293 9.669 -3.290 1.00 92.25 86 ILE A C 1
ATOM 650 O O . ILE A 1 86 ? 4.498 9.564 -2.351 1.00 92.25 86 ILE A O 1
ATOM 654 N N . GLN A 1 87 ? 6.567 9.284 -3.178 1.00 94.31 87 GLN A N 1
ATOM 655 C CA . GLN A 1 87 ? 7.109 8.628 -1.986 1.00 94.31 87 GLN A CA 1
ATOM 656 C C . GLN A 1 87 ? 7.013 9.514 -0.728 1.00 94.31 87 GLN A C 1
ATOM 658 O O . GLN A 1 87 ? 6.665 9.056 0.371 1.00 94.31 87 GLN A O 1
ATOM 663 N N . ARG A 1 88 ? 7.281 10.818 -0.855 1.00 95.00 88 ARG A N 1
ATOM 664 C CA . ARG A 1 88 ? 7.186 11.777 0.255 1.00 95.00 88 ARG A CA 1
ATOM 665 C C . ARG A 1 88 ? 5.750 11.953 0.742 1.00 95.00 88 ARG A C 1
ATOM 667 O O . ARG A 1 88 ? 5.518 11.982 1.953 1.00 95.00 88 ARG A O 1
ATOM 674 N N . GLN A 1 89 ? 4.795 12.082 -0.169 1.00 93.81 89 GLN A N 1
ATOM 675 C CA . GLN A 1 89 ? 3.389 12.296 0.148 1.00 93.81 89 GLN A CA 1
ATOM 676 C C . GLN A 1 89 ? 2.749 11.007 0.683 1.00 93.81 89 GLN A C 1
ATOM 678 O O . GLN A 1 89 ? 2.061 11.057 1.705 1.00 93.81 89 GLN A O 1
ATOM 683 N N . ALA A 1 90 ? 3.067 9.848 0.099 1.00 93.38 90 ALA A N 1
ATOM 684 C CA . ALA A 1 90 ? 2.689 8.534 0.614 1.00 93.38 90 ALA A CA 1
ATOM 685 C C . ALA A 1 90 ? 3.203 8.331 2.052 1.00 93.38 90 ALA A C 1
ATOM 687 O O . ALA A 1 90 ? 2.411 8.141 2.977 1.00 93.38 90 ALA A O 1
ATOM 688 N N . SER A 1 91 ? 4.509 8.485 2.298 1.00 93.44 91 SER A N 1
ATOM 689 C CA . SER A 1 91 ? 5.107 8.313 3.635 1.00 93.44 91 SER A CA 1
ATOM 690 C C . SER A 1 91 ? 4.657 9.363 4.669 1.00 93.44 91 SER A C 1
ATOM 692 O O . SER A 1 91 ? 4.650 9.100 5.879 1.00 93.44 91 SER A O 1
ATOM 694 N N . LYS A 1 92 ? 4.261 10.567 4.237 1.00 94.75 92 LYS A N 1
ATOM 695 C CA . LYS A 1 92 ? 3.623 11.585 5.091 1.00 94.75 92 LYS A CA 1
ATOM 696 C C . LYS A 1 92 ? 2.199 11.170 5.473 1.00 94.75 92 LYS A C 1
ATOM 698 O O . LYS A 1 92 ? 1.870 11.179 6.660 1.00 94.75 92 LYS A O 1
ATOM 703 N N . ASN A 1 93 ? 1.392 10.750 4.501 1.00 92.81 93 ASN A N 1
ATOM 704 C CA . ASN A 1 93 ? 0.015 10.309 4.722 1.00 92.81 93 ASN A CA 1
ATOM 705 C C . ASN A 1 93 ? -0.034 9.024 5.564 1.00 92.81 93 ASN A C 1
ATOM 707 O O . ASN A 1 93 ? -0.789 8.972 6.534 1.00 92.81 93 ASN A O 1
ATOM 711 N N . ARG A 1 94 ? 0.859 8.053 5.311 1.00 93.88 94 ARG A N 1
ATOM 712 C CA . ARG A 1 94 ? 1.071 6.859 6.151 1.00 93.88 94 ARG A CA 1
ATOM 713 C C . ARG A 1 94 ? 1.212 7.223 7.624 1.00 93.88 94 ARG A C 1
ATOM 715 O O . ARG A 1 94 ? 0.499 6.683 8.462 1.00 93.88 94 ARG A O 1
ATOM 722 N N . ARG A 1 95 ? 2.116 8.158 7.943 1.00 93.62 95 ARG A N 1
ATOM 723 C CA . ARG A 1 95 ? 2.368 8.600 9.325 1.00 93.62 95 ARG A CA 1
ATOM 724 C C . ARG A 1 95 ? 1.150 9.276 9.946 1.00 93.62 95 ARG A C 1
ATOM 726 O O . ARG A 1 95 ? 0.860 9.018 11.109 1.00 93.62 95 ARG A O 1
ATOM 733 N N . ALA A 1 96 ? 0.427 10.106 9.195 1.00 94.31 96 ALA A N 1
ATOM 734 C CA . ALA A 1 96 ? -0.797 10.736 9.687 1.00 94.31 96 ALA A CA 1
ATOM 735 C C . ALA A 1 96 ? -1.882 9.696 10.027 1.00 94.31 96 ALA A C 1
ATOM 737 O O . ALA A 1 96 ? -2.472 9.752 11.108 1.00 94.31 96 ALA A O 1
ATOM 738 N N . ILE A 1 97 ? -2.103 8.716 9.144 1.00 93.69 97 ILE A N 1
ATOM 739 C CA . ILE A 1 97 ? -3.158 7.708 9.305 1.00 93.69 97 ILE A CA 1
ATOM 740 C C . ILE A 1 97 ? -2.779 6.656 10.364 1.00 93.69 97 ILE A C 1
ATOM 742 O O . ILE A 1 97 ? -3.614 6.343 11.211 1.00 93.69 97 ILE A O 1
ATOM 746 N N . ASP A 1 98 ? -1.535 6.157 10.393 1.00 94.06 98 ASP A N 1
ATOM 747 C CA . ASP A 1 98 ? -1.064 5.216 11.428 1.00 94.06 98 ASP A CA 1
ATOM 748 C C . ASP A 1 98 ? -1.135 5.850 12.825 1.00 94.06 98 ASP A C 1
ATOM 750 O O . ASP A 1 98 ? -1.665 5.234 13.749 1.00 94.06 98 ASP A O 1
ATOM 754 N N . ASN A 1 99 ? -0.723 7.119 12.968 1.00 94.38 99 ASN A N 1
ATOM 755 C CA . ASN A 1 99 ? -0.890 7.863 14.218 1.00 94.38 99 ASN A CA 1
ATOM 756 C C . ASN A 1 99 ? -2.371 7.977 14.615 1.00 94.38 99 ASN A C 1
ATOM 758 O O . ASN A 1 99 ? -2.712 7.692 15.763 1.00 94.38 99 ASN A O 1
ATOM 762 N N . GLY A 1 100 ? -3.261 8.340 13.684 1.00 94.75 100 GLY A N 1
ATOM 763 C CA . GLY A 1 100 ? -4.701 8.434 13.941 1.00 94.75 100 GLY A CA 1
ATOM 764 C C . GLY A 1 100 ? -5.318 7.103 14.387 1.00 94.75 100 GLY A C 1
ATOM 765 O O . GLY A 1 100 ? -5.967 7.035 15.433 1.00 94.75 100 GLY A O 1
ATOM 766 N N . LEU A 1 101 ? -5.055 6.019 13.651 1.00 94.62 101 LEU A N 1
ATOM 767 C CA . LEU A 1 101 ? -5.522 4.670 13.989 1.00 94.62 101 LEU A CA 1
ATOM 768 C C . LEU A 1 101 ? -4.951 4.170 15.318 1.00 94.62 101 LEU A C 1
ATOM 770 O O . LEU A 1 101 ? -5.665 3.515 16.078 1.00 94.62 101 LEU A O 1
ATOM 774 N N . ARG A 1 102 ? -3.683 4.474 15.615 1.00 95.88 102 ARG A N 1
ATOM 775 C CA . ARG A 1 102 ? -3.028 4.117 16.877 1.00 95.88 102 ARG A CA 1
ATOM 776 C C . ARG A 1 102 ? -3.628 4.879 18.058 1.00 95.88 102 ARG A C 1
ATOM 778 O O . ARG A 1 102 ? -3.867 4.263 19.094 1.00 95.88 102 ARG A O 1
ATOM 785 N N . ILE A 1 103 ? -3.919 6.173 17.908 1.00 95.44 103 ILE A N 1
ATOM 786 C CA . ILE A 1 103 ? -4.610 6.975 18.930 1.00 95.44 103 ILE A CA 1
ATOM 787 C C . ILE A 1 103 ? -5.998 6.386 19.201 1.00 95.44 103 ILE A C 1
ATOM 789 O O . ILE A 1 103 ? -6.301 6.054 20.345 1.00 95.44 103 ILE A O 1
ATOM 793 N N . VAL A 1 104 ? -6.814 6.172 18.162 1.00 95.75 104 VAL A N 1
ATOM 794 C CA . VAL A 1 104 ? -8.163 5.591 18.305 1.00 95.75 104 VAL A CA 1
ATOM 795 C C . VAL A 1 104 ? -8.105 4.217 18.982 1.00 95.75 104 VAL A C 1
ATOM 797 O O . VAL A 1 104 ? -8.851 3.975 19.934 1.00 95.75 104 VAL A O 1
ATOM 800 N N . TYR A 1 105 ? -7.180 3.347 18.563 1.00 96.50 105 TYR A N 1
ATOM 801 C CA . TYR A 1 105 ? -6.981 2.025 19.159 1.00 96.50 105 TYR A CA 1
ATOM 802 C C . TYR A 1 105 ? -6.610 2.099 20.647 1.00 96.50 105 TYR A C 1
ATOM 804 O O . TYR A 1 105 ? -7.263 1.442 21.463 1.00 96.50 105 TYR A O 1
ATOM 812 N N . ILE A 1 106 ? -5.603 2.905 21.013 1.00 96.75 106 ILE A N 1
ATOM 813 C CA . ILE A 1 106 ? -5.117 3.033 22.395 1.00 96.75 106 ILE A CA 1
ATOM 814 C C . ILE A 1 106 ? -6.199 3.631 23.292 1.00 96.75 106 ILE A C 1
ATOM 816 O O . ILE A 1 106 ? -6.527 3.029 24.313 1.00 96.75 106 ILE A O 1
ATOM 820 N N . VAL A 1 107 ? -6.784 4.774 22.919 1.00 96.75 107 VAL A N 1
ATOM 821 C CA . VAL A 1 107 ? -7.753 5.464 23.783 1.00 96.75 107 VAL A CA 1
ATOM 822 C C . VAL A 1 107 ? -9.011 4.607 23.970 1.00 96.75 107 VAL A C 1
ATOM 824 O O . VAL A 1 107 ? -9.442 4.427 25.107 1.00 96.75 107 VAL A O 1
ATOM 827 N N . THR A 1 108 ? -9.529 3.966 22.910 1.00 96.06 108 THR A N 1
ATOM 828 C CA . THR A 1 108 ? -10.654 3.014 23.044 1.00 96.06 108 THR A CA 1
ATOM 829 C C . THR A 1 108 ? -10.297 1.872 24.000 1.00 96.06 108 THR A C 1
ATOM 831 O O . THR A 1 108 ? -11.069 1.547 24.900 1.00 96.06 108 THR A O 1
ATOM 834 N N . THR A 1 109 ? -9.116 1.268 23.837 1.00 96.69 109 THR A N 1
ATOM 835 C CA . THR A 1 109 ? -8.663 0.135 24.662 1.00 96.69 109 THR A CA 1
ATOM 836 C C . THR A 1 109 ? -8.541 0.520 26.137 1.00 96.69 109 THR A C 1
ATOM 838 O O . THR A 1 109 ? -9.023 -0.212 27.003 1.00 96.69 109 THR A O 1
ATOM 841 N N . VAL A 1 110 ? -7.965 1.690 26.432 1.00 97.19 110 VAL A N 1
ATOM 842 C CA . VAL A 1 110 ? -7.844 2.220 27.797 1.00 97.19 110 VAL A CA 1
ATOM 843 C C . VAL A 1 110 ? -9.223 2.503 28.396 1.00 97.19 110 VAL A C 1
ATOM 845 O O . VAL A 1 110 ? -9.517 1.997 29.477 1.00 97.19 110 VAL A O 1
ATOM 848 N N . THR A 1 111 ? -10.108 3.226 27.699 1.00 96.00 111 THR A N 1
ATOM 849 C CA . THR A 1 111 ? -11.453 3.533 28.216 1.00 96.00 111 THR A CA 1
ATOM 850 C C . THR A 1 111 ? -12.260 2.270 28.510 1.00 96.00 111 THR A C 1
ATOM 852 O O . THR A 1 111 ? -12.890 2.183 29.563 1.00 96.00 111 THR A O 1
ATOM 855 N N . ILE A 1 112 ? -12.228 1.266 27.633 1.00 97.12 112 ILE A N 1
ATOM 856 C CA . ILE A 1 112 ? -12.986 0.020 27.827 1.00 97.12 112 ILE A CA 1
ATOM 857 C C . ILE A 1 112 ? -12.400 -0.817 28.972 1.00 97.12 112 ILE A C 1
ATOM 859 O O . ILE A 1 112 ? -13.155 -1.380 29.765 1.00 97.12 112 ILE A O 1
ATOM 863 N N . SER A 1 113 ? -11.075 -0.822 29.142 1.00 96.38 113 SER A N 1
ATOM 864 C CA . SER A 1 113 ? -10.411 -1.481 30.279 1.00 96.38 113 SER A CA 1
ATOM 865 C C . SER A 1 113 ? -10.759 -0.810 31.617 1.00 96.38 113 SER A C 1
ATOM 867 O O . SER A 1 113 ? -11.045 -1.491 32.607 1.00 96.38 113 SER A O 1
ATOM 869 N N . LEU A 1 114 ? -10.815 0.527 31.646 1.00 95.94 114 LEU A N 1
ATOM 870 C CA . LEU A 1 114 ? -11.256 1.294 32.815 1.00 95.94 114 LEU A CA 1
ATOM 871 C C . LEU A 1 114 ? -12.750 1.088 33.106 1.00 95.94 114 LEU A C 1
ATOM 873 O O . LEU A 1 114 ? -13.121 0.924 34.265 1.00 95.94 114 LEU A O 1
ATOM 877 N N . THR A 1 115 ? -13.592 1.009 32.071 1.00 94.94 115 THR A N 1
ATOM 878 C CA . THR A 1 115 ? -15.031 0.705 32.194 1.00 94.94 115 THR A CA 1
ATOM 879 C C . THR A 1 115 ? -15.247 -0.678 32.813 1.00 94.94 115 THR A C 1
ATOM 881 O O . THR A 1 115 ? -16.009 -0.816 33.768 1.00 94.94 115 THR A O 1
ATOM 884 N N . LEU A 1 116 ? -14.519 -1.691 32.327 1.00 95.44 116 LEU A N 1
ATOM 885 C CA . LEU A 1 116 ? -14.531 -3.054 32.863 1.00 95.44 116 LEU A CA 1
ATOM 886 C C . LEU A 1 116 ? -14.121 -3.088 34.343 1.00 95.44 116 LEU A C 1
ATOM 888 O O . LEU A 1 116 ? -14.828 -3.657 35.174 1.00 95.44 116 LEU A O 1
ATOM 892 N N . THR A 1 117 ? -13.010 -2.430 34.678 1.00 95.38 117 THR A N 1
ATOM 893 C CA . THR A 1 117 ? -12.513 -2.338 36.060 1.00 95.38 117 THR A CA 1
ATOM 894 C C . THR A 1 117 ? -13.527 -1.637 36.962 1.00 95.38 117 THR A C 1
ATOM 896 O O . THR A 1 117 ? -13.847 -2.130 38.041 1.00 95.38 117 THR A O 1
ATOM 899 N N . SER A 1 118 ? -14.091 -0.520 36.498 1.00 93.19 118 SER A N 1
ATOM 900 C CA . SER A 1 118 ? -15.084 0.255 37.239 1.00 93.19 118 SER A CA 1
ATOM 901 C C . SER A 1 118 ? -16.355 -0.553 37.513 1.00 93.19 118 SER A C 1
ATOM 903 O O . SER A 1 118 ? -16.833 -0.534 38.644 1.00 93.19 118 SER A O 1
ATOM 905 N N . ALA A 1 119 ? -16.845 -1.341 36.548 1.00 93.06 119 ALA A N 1
ATOM 906 C CA . ALA A 1 119 ? -18.008 -2.212 36.734 1.00 93.06 119 ALA A CA 1
ATOM 907 C C . ALA A 1 119 ? -17.768 -3.337 37.764 1.00 93.06 119 ALA A C 1
ATOM 909 O O . ALA A 1 119 ? -18.659 -3.646 38.558 1.00 93.06 119 ALA A O 1
ATOM 910 N N . ILE A 1 120 ? -16.565 -3.926 37.791 1.00 93.12 120 ILE A N 1
ATOM 911 C CA . ILE A 1 120 ? -16.186 -4.964 38.769 1.00 93.12 120 ILE A CA 1
ATOM 912 C C . ILE A 1 120 ? -16.039 -4.361 40.175 1.00 93.12 120 ILE A C 1
ATOM 914 O O . ILE A 1 120 ? -16.571 -4.906 41.144 1.00 93.12 120 ILE A O 1
ATOM 918 N N . VAL A 1 121 ? -15.372 -3.209 40.299 1.00 93.62 121 VAL A N 1
ATOM 919 C CA . VAL A 1 121 ? -15.217 -2.512 41.585 1.00 93.62 121 VAL A CA 1
ATOM 920 C C . VAL A 1 121 ? -16.572 -2.018 42.106 1.00 93.62 121 VAL A C 1
ATOM 922 O O . VAL A 1 121 ? -16.845 -2.164 43.295 1.00 93.62 121 VAL A O 1
ATOM 925 N N . LEU A 1 122 ? -17.458 -1.520 41.235 1.00 92.06 122 LEU A N 1
ATOM 926 C CA . LEU A 1 122 ? -18.833 -1.145 41.586 1.00 92.06 122 LEU A CA 1
ATOM 927 C C . LEU A 1 122 ? -19.606 -2.327 42.191 1.00 92.06 122 LEU A C 1
ATOM 929 O O . LEU A 1 122 ? -20.281 -2.156 43.205 1.00 92.06 122 LEU A O 1
ATOM 933 N N . LEU A 1 123 ? -19.463 -3.530 41.621 1.00 91.38 123 LEU A N 1
ATOM 934 C CA . LEU A 1 123 ? -20.074 -4.746 42.160 1.00 91.38 123 LEU A CA 1
ATOM 935 C C . LEU A 1 123 ? -19.536 -5.089 43.556 1.00 91.38 123 LEU A C 1
ATOM 937 O O . LEU A 1 123 ? -20.323 -5.304 44.475 1.00 91.38 123 LEU A O 1
ATOM 941 N N . ALA A 1 124 ? -18.212 -5.106 43.729 1.00 91.19 124 ALA A N 1
ATOM 942 C CA . ALA A 1 124 ? -17.577 -5.451 45.001 1.00 91.19 124 ALA A CA 1
ATOM 943 C C . ALA A 1 124 ? -17.917 -4.442 46.116 1.00 91.19 124 ALA A C 1
ATOM 945 O O . ALA A 1 124 ? -18.355 -4.825 47.200 1.00 91.19 124 ALA A O 1
ATOM 946 N N . VAL A 1 125 ? -17.781 -3.143 45.835 1.00 89.44 125 VAL A N 1
ATOM 947 C CA . VAL A 1 125 ? -18.081 -2.048 46.774 1.00 89.44 125 VAL A CA 1
ATOM 948 C C . VAL A 1 125 ? -19.573 -1.993 47.115 1.00 89.44 125 VAL A C 1
ATOM 950 O O . VAL A 1 125 ? -19.932 -1.723 48.264 1.00 89.44 125 VAL A O 1
ATOM 953 N N . GLY A 1 126 ? -20.441 -2.289 46.144 1.00 85.25 126 GLY A N 1
ATOM 954 C CA . GLY A 1 126 ? -21.883 -2.382 46.341 1.00 85.25 126 GLY A CA 1
ATOM 955 C C . GLY A 1 126 ? -22.300 -3.553 47.237 1.00 85.25 126 GLY A C 1
ATOM 956 O O . GLY A 1 126 ? -23.144 -3.373 48.112 1.00 85.25 126 GLY A O 1
ATOM 957 N N . VAL A 1 127 ? -21.663 -4.724 47.100 1.00 86.12 127 VAL A N 1
ATOM 958 C CA . VAL A 1 127 ? -21.864 -5.872 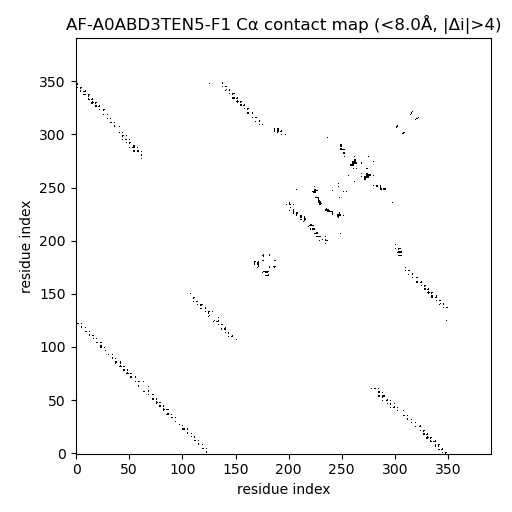48.011 1.00 86.12 127 VAL A CA 1
ATOM 959 C C . VAL A 1 127 ? -21.359 -5.563 49.427 1.00 86.12 127 VAL A C 1
ATOM 961 O O . VAL A 1 127 ? -22.021 -5.915 50.400 1.00 86.12 127 VAL A O 1
ATOM 964 N N . LEU A 1 128 ? -20.246 -4.832 49.556 1.00 85.69 128 LEU A N 1
ATOM 965 C CA . LEU A 1 128 ? -19.705 -4.352 50.839 1.00 85.69 128 LEU A CA 1
ATOM 966 C C . LEU A 1 128 ? -20.497 -3.176 51.459 1.00 85.69 128 LEU A C 1
ATOM 968 O O . LEU A 1 128 ? -20.152 -2.715 52.546 1.00 85.69 128 LEU A O 1
ATOM 972 N N . LYS A 1 129 ? -21.541 -2.667 50.785 1.00 81.44 129 LYS A N 1
ATOM 973 C CA . LYS A 1 129 ? -22.420 -1.558 51.220 1.00 81.44 129 LYS A CA 1
ATOM 974 C C . LYS A 1 129 ? -21.709 -0.244 51.600 1.00 81.44 129 LYS A C 1
ATOM 976 O O . LYS A 1 129 ? -22.233 0.572 52.364 1.00 81.44 129 LYS A O 1
ATOM 981 N N . LEU A 1 130 ? -20.529 0.023 51.036 1.00 81.38 130 LEU A N 1
ATOM 982 C CA . LEU A 1 130 ? -19.744 1.227 51.339 1.00 81.38 130 LEU A CA 1
ATOM 983 C C . LEU A 1 130 ? -20.312 2.466 50.614 1.00 81.38 130 LEU A C 1
ATOM 985 O O . LEU A 1 130 ? -19.941 2.775 49.482 1.00 81.38 130 LEU A O 1
ATOM 989 N N . ARG A 1 131 ? -21.205 3.213 51.281 1.00 79.00 131 ARG A N 1
ATOM 990 C CA . ARG A 1 131 ? -21.995 4.311 50.673 1.00 79.00 131 ARG A CA 1
ATOM 991 C C . ARG A 1 131 ? -21.178 5.392 49.944 1.00 79.00 131 ARG A C 1
ATOM 993 O O . ARG A 1 131 ? -21.539 5.769 48.833 1.00 79.00 131 ARG A O 1
ATOM 1000 N N . LYS A 1 132 ? -20.095 5.903 50.545 1.00 84.25 132 LYS A N 1
ATOM 1001 C CA . LYS A 1 132 ? -19.284 6.999 49.968 1.00 84.25 132 LYS A CA 1
ATOM 1002 C C . LYS A 1 132 ? -18.560 6.604 48.663 1.00 84.25 132 LYS A C 1
ATOM 1004 O O . LYS A 1 132 ? -18.782 7.288 47.665 1.00 84.25 132 LYS A O 1
ATOM 1009 N N . PRO A 1 133 ? -17.749 5.525 48.606 1.00 86.56 133 PRO A N 1
ATOM 1010 C CA . PRO A 1 133 ? -17.118 5.110 47.351 1.00 86.56 133 PRO A CA 1
ATOM 1011 C C . PRO A 1 133 ? -18.135 4.622 46.308 1.00 86.56 133 PRO A C 1
ATOM 1013 O O . PRO A 1 133 ? -17.916 4.840 45.120 1.00 86.56 133 PRO A O 1
ATOM 1016 N N . LEU A 1 134 ? -19.272 4.042 46.720 1.00 87.50 134 LEU A N 1
ATOM 1017 C CA . LEU A 1 134 ? -20.345 3.643 45.802 1.00 87.50 134 LEU A CA 1
ATOM 1018 C C . LEU A 1 134 ? -20.908 4.839 45.010 1.00 87.50 134 LEU A C 1
ATOM 1020 O O . LEU A 1 134 ? -21.038 4.758 43.791 1.00 87.50 134 LEU A O 1
ATOM 1024 N N . GLN A 1 135 ? -21.174 5.971 45.675 1.00 85.88 135 GLN A N 1
ATOM 1025 C CA . GLN A 1 135 ? -21.623 7.199 45.003 1.00 85.88 135 GLN A CA 1
ATOM 1026 C C . GLN A 1 135 ? -20.580 7.735 44.007 1.00 85.88 135 GLN A C 1
ATOM 1028 O O . GLN A 1 135 ? -20.938 8.112 42.892 1.00 85.88 135 GLN A O 1
ATOM 1033 N N . ALA A 1 136 ? -19.292 7.718 44.366 1.00 89.81 136 ALA A N 1
ATOM 1034 C CA . ALA A 1 136 ? -18.215 8.146 43.469 1.00 89.81 136 ALA A CA 1
ATOM 1035 C C . ALA A 1 136 ? -18.082 7.233 42.231 1.00 89.81 136 ALA A C 1
ATOM 1037 O O . ALA A 1 136 ? -17.934 7.722 41.111 1.00 89.81 136 ALA A O 1
ATOM 1038 N N . LEU A 1 137 ? -18.199 5.912 42.412 1.00 91.12 137 LEU A N 1
ATOM 1039 C CA . LEU A 1 137 ? -18.160 4.933 41.319 1.00 91.12 137 LEU A CA 1
ATOM 1040 C C . LEU A 1 137 ? -19.352 5.063 40.363 1.00 91.12 137 LEU A C 1
ATOM 1042 O O . LEU A 1 137 ? -19.175 4.887 39.161 1.00 91.12 137 LEU A O 1
ATOM 1046 N N . ILE A 1 138 ? -20.541 5.415 40.863 1.00 90.31 138 ILE A N 1
ATOM 1047 C CA . ILE A 1 138 ? -21.719 5.698 40.026 1.00 90.31 138 ILE A CA 1
ATOM 1048 C C . ILE A 1 138 ? -21.452 6.888 39.091 1.00 90.31 138 ILE A C 1
ATOM 1050 O O . ILE A 1 138 ? -21.706 6.785 37.890 1.00 90.31 138 ILE A O 1
ATOM 1054 N N . VAL A 1 139 ? -20.885 7.986 39.605 1.00 91.81 139 VAL A N 1
ATOM 1055 C CA . VAL A 1 139 ? -20.506 9.155 38.786 1.00 91.81 139 VAL A CA 1
ATOM 1056 C C . VAL A 1 139 ? -19.433 8.779 37.756 1.00 91.81 139 VAL A C 1
ATOM 1058 O O . VAL A 1 139 ? -19.547 9.136 36.584 1.00 91.81 139 VAL A O 1
ATOM 1061 N N . LEU A 1 140 ? -18.431 7.992 38.155 1.00 93.19 140 LEU A N 1
ATOM 1062 C CA . LEU A 1 140 ? -17.378 7.515 37.256 1.00 93.19 140 LEU A CA 1
ATOM 1063 C C . LEU A 1 140 ? -17.923 6.614 36.126 1.00 93.19 140 LEU A C 1
ATOM 1065 O O . LEU A 1 140 ? -17.532 6.769 34.969 1.00 93.19 140 LEU A O 1
ATOM 1069 N N . CYS A 1 141 ? -18.871 5.721 36.429 1.00 93.12 141 CYS A N 1
ATOM 1070 C CA . CYS A 1 141 ? -19.533 4.877 35.428 1.00 93.12 141 CYS A CA 1
ATOM 1071 C C . CYS A 1 141 ? -20.336 5.699 34.408 1.00 93.12 141 CYS A C 1
ATOM 1073 O O . CYS A 1 141 ? -20.322 5.375 33.219 1.00 93.12 141 CYS A O 1
ATOM 1075 N N . TRP A 1 142 ? -20.998 6.779 34.839 1.00 93.75 142 TRP A N 1
ATOM 1076 C CA . TRP A 1 142 ? -21.663 7.720 33.929 1.00 93.75 142 TRP A CA 1
ATOM 1077 C C . TRP A 1 142 ? -20.672 8.390 32.971 1.00 93.75 142 TRP A C 1
ATOM 1079 O O . TRP A 1 142 ? -20.919 8.417 31.765 1.00 93.75 142 TRP A O 1
ATOM 1089 N N . ILE A 1 143 ? -19.524 8.852 33.475 1.00 94.25 143 ILE A N 1
ATOM 1090 C CA . ILE A 1 143 ? -18.462 9.452 32.650 1.00 94.25 143 ILE A CA 1
ATOM 1091 C C . ILE A 1 143 ? -17.962 8.452 31.593 1.00 94.25 143 ILE A C 1
ATOM 1093 O O . ILE A 1 143 ? -17.908 8.783 30.407 1.00 94.25 143 ILE A O 1
ATOM 1097 N N . PHE A 1 144 ? -17.670 7.204 31.975 1.00 93.44 144 PHE A N 1
ATOM 1098 C CA . PHE A 1 144 ? -17.269 6.172 31.008 1.00 93.44 144 PHE A CA 1
ATOM 1099 C C . PHE A 1 144 ? -18.370 5.816 30.002 1.00 93.44 144 PHE A C 1
ATOM 1101 O O . PHE A 1 144 ? -18.068 5.558 28.836 1.00 93.44 144 PHE A O 1
ATOM 1108 N N . THR A 1 145 ? -19.640 5.869 30.404 1.00 92.69 145 THR A N 1
ATOM 1109 C CA . THR A 1 145 ? -20.779 5.658 29.497 1.00 92.69 145 THR A CA 1
ATOM 1110 C C . THR A 1 145 ? -20.835 6.743 28.414 1.00 92.69 145 THR A C 1
ATOM 1112 O O . THR A 1 145 ? -21.039 6.422 27.244 1.00 92.69 145 THR A O 1
ATOM 1115 N N . ILE A 1 146 ? -20.573 8.011 28.761 1.00 94.81 146 ILE A N 1
ATOM 1116 C CA . ILE A 1 146 ? -20.476 9.119 27.789 1.00 94.81 146 ILE A CA 1
ATOM 1117 C C . ILE A 1 146 ? -19.338 8.864 26.788 1.00 94.81 146 ILE A C 1
ATOM 1119 O O . ILE A 1 146 ? -19.543 8.987 25.579 1.00 94.81 146 ILE A O 1
ATOM 1123 N N . PHE A 1 147 ? -18.162 8.431 27.255 1.00 94.44 147 PHE A N 1
ATOM 1124 C CA . PHE A 1 147 ? -17.067 8.063 26.351 1.00 94.44 147 PHE A CA 1
ATOM 1125 C C . PHE A 1 147 ? -17.417 6.869 25.444 1.00 94.44 147 PHE A C 1
ATOM 1127 O O . PHE A 1 147 ? -17.069 6.886 24.266 1.00 94.44 147 PHE A O 1
ATOM 1134 N N . CYS A 1 148 ? -18.148 5.861 25.933 1.00 94.38 148 CYS A N 1
ATOM 1135 C CA . CYS A 1 148 ? -18.600 4.737 25.103 1.00 94.38 148 CYS A CA 1
ATOM 1136 C C . CYS A 1 148 ? -19.546 5.187 23.972 1.00 94.38 148 CYS A C 1
ATOM 1138 O O . CYS A 1 148 ? -19.424 4.699 22.848 1.00 94.38 148 CYS A O 1
ATOM 1140 N N . TRP A 1 149 ? -20.432 6.158 24.229 1.00 95.06 149 TRP A N 1
ATOM 1141 C CA . TRP A 1 149 ? -21.257 6.797 23.192 1.00 95.06 149 TRP A CA 1
ATOM 1142 C C . TRP A 1 149 ? -20.428 7.587 22.170 1.00 95.06 149 TRP A C 1
ATOM 1144 O O . TRP A 1 149 ? -20.687 7.488 20.969 1.00 95.06 149 TRP A O 1
ATOM 1154 N N . LEU A 1 150 ? -19.399 8.312 22.617 1.00 95.88 150 LEU A N 1
ATOM 1155 C CA . LEU A 1 150 ? -18.472 9.020 21.729 1.00 95.88 150 LEU A CA 1
ATOM 1156 C C . LEU A 1 150 ? -17.712 8.042 20.815 1.00 95.88 150 LEU A C 1
ATOM 1158 O O . LEU A 1 150 ? -17.666 8.244 19.601 1.00 95.88 150 LEU A O 1
ATOM 1162 N N . PHE A 1 151 ? -17.183 6.940 21.360 1.00 95.25 151 PHE A N 1
ATOM 1163 C CA . PHE A 1 151 ? -16.535 5.908 20.545 1.00 95.25 151 PHE A CA 1
ATOM 1164 C C . PHE A 1 151 ? -17.510 5.224 19.591 1.00 95.25 151 PHE A C 1
ATOM 1166 O O . PHE A 1 151 ? -17.138 4.983 18.445 1.00 95.25 151 PHE A O 1
ATOM 1173 N N . PHE A 1 152 ? -18.755 4.956 20.001 1.00 96.06 152 PHE A N 1
ATOM 1174 C CA . PHE A 1 152 ? -19.781 4.452 19.085 1.00 96.06 152 PHE A CA 1
ATOM 1175 C C . PHE A 1 152 ? -19.904 5.347 17.841 1.00 96.06 152 PHE A C 1
ATOM 1177 O O . PHE A 1 152 ? -19.853 4.822 16.729 1.00 96.06 152 PHE A O 1
ATOM 1184 N N . GLY A 1 153 ? -19.971 6.673 18.014 1.00 95.81 153 GLY A N 1
ATOM 1185 C CA . GLY A 1 153 ? -20.003 7.627 16.901 1.00 95.81 153 GLY A CA 1
ATOM 1186 C C . GLY A 1 153 ? -18.777 7.523 15.985 1.00 95.81 153 GLY A C 1
ATOM 1187 O O . GLY A 1 153 ? -18.926 7.435 14.767 1.00 95.81 153 GLY A O 1
ATOM 1188 N N . ILE A 1 154 ? -17.571 7.439 16.562 1.00 95.62 154 ILE A N 1
ATOM 1189 C CA . ILE A 1 154 ? -16.315 7.281 15.805 1.00 95.62 154 ILE A CA 1
ATOM 1190 C C . ILE A 1 154 ? -16.310 5.973 14.997 1.00 95.62 154 ILE A C 1
ATOM 1192 O O . ILE A 1 154 ? -16.061 6.000 13.794 1.00 95.62 154 ILE A O 1
ATOM 1196 N N . TYR A 1 155 ? -16.615 4.824 15.609 1.00 96.44 155 TYR A N 1
ATOM 1197 C CA . TYR A 1 155 ? -16.622 3.539 14.893 1.00 96.44 155 TYR A CA 1
ATOM 1198 C C . TYR A 1 155 ? -17.784 3.414 13.897 1.00 96.44 155 TYR A C 1
ATOM 1200 O O . TYR A 1 155 ? -17.649 2.719 12.891 1.00 96.44 155 TYR A O 1
ATOM 1208 N N . PHE A 1 156 ? -18.906 4.099 14.126 1.00 96.00 156 PHE A N 1
ATOM 1209 C CA . PHE A 1 156 ? -19.986 4.201 13.146 1.00 96.00 156 PHE A CA 1
ATOM 1210 C C . PHE A 1 156 ? -19.541 4.997 11.909 1.00 96.00 156 PHE A C 1
ATOM 1212 O O . PHE A 1 156 ? -19.701 4.513 10.787 1.00 96.00 156 PHE A O 1
ATOM 1219 N N . PHE A 1 157 ? -18.898 6.155 12.102 1.00 95.94 157 PHE A N 1
ATOM 1220 C CA . PHE A 1 157 ? -18.293 6.926 11.012 1.00 95.94 157 PHE A CA 1
ATOM 1221 C C . PHE A 1 157 ? -17.245 6.103 10.248 1.00 95.94 157 PHE A C 1
ATOM 1223 O O . PHE A 1 157 ? -17.327 5.995 9.026 1.00 95.94 157 PHE A O 1
ATOM 1230 N N . LEU A 1 158 ? -16.325 5.436 10.957 1.00 95.25 158 LEU A N 1
ATOM 1231 C CA . LEU A 1 158 ? -15.311 4.567 10.347 1.00 95.25 158 LEU A CA 1
ATOM 1232 C C . LEU A 1 158 ? -15.921 3.398 9.556 1.00 95.25 158 LEU A C 1
ATOM 1234 O O . LEU A 1 158 ? -15.328 2.970 8.568 1.00 95.25 158 LEU A O 1
ATOM 1238 N N . GLN A 1 159 ? -17.098 2.880 9.937 1.00 95.25 159 GLN A N 1
ATOM 1239 C CA . GLN A 1 159 ? -17.791 1.866 9.134 1.00 95.25 159 GLN A CA 1
ATOM 1240 C C . GLN A 1 159 ? -18.262 2.429 7.791 1.00 95.25 159 GLN A C 1
ATOM 1242 O O . GLN A 1 159 ? -18.132 1.739 6.779 1.00 95.25 159 GLN A O 1
ATOM 1247 N N . ASN A 1 160 ? -18.838 3.632 7.789 1.00 95.56 160 ASN A N 1
ATOM 1248 C CA . ASN A 1 160 ? -19.342 4.253 6.568 1.00 95.56 160 ASN A CA 1
ATOM 1249 C C . ASN A 1 160 ? -18.166 4.646 5.673 1.00 95.56 160 ASN A C 1
ATOM 1251 O O . ASN A 1 160 ? -18.085 4.134 4.567 1.00 95.56 160 ASN A O 1
ATOM 1255 N N . PHE A 1 161 ? -17.160 5.338 6.216 1.00 94.38 161 PHE A N 1
ATOM 1256 C CA . PHE A 1 161 ? -15.921 5.671 5.506 1.00 94.38 161 PHE A CA 1
ATOM 1257 C C . PHE A 1 161 ? -15.226 4.445 4.881 1.00 94.38 161 PHE A C 1
ATOM 1259 O O . PHE A 1 161 ? -14.827 4.482 3.718 1.00 94.38 161 PHE A O 1
ATOM 1266 N N . ALA A 1 162 ? -15.118 3.326 5.610 1.00 94.50 162 ALA A N 1
ATOM 1267 C CA . ALA A 1 162 ? -14.583 2.079 5.054 1.00 94.50 162 ALA A CA 1
ATOM 1268 C C . ALA A 1 162 ? -15.513 1.456 3.994 1.00 94.50 162 ALA A C 1
ATOM 1270 O O . ALA A 1 162 ? -15.044 0.820 3.056 1.00 94.50 162 ALA A O 1
ATOM 1271 N N . GLY A 1 163 ? -16.830 1.622 4.131 1.00 94.56 163 GLY A N 1
ATOM 1272 C CA . GLY A 1 163 ? -17.809 1.228 3.122 1.00 94.56 163 GLY A CA 1
ATOM 1273 C C . GLY A 1 163 ? -17.665 2.026 1.829 1.00 94.56 163 GLY A C 1
ATOM 1274 O O . GLY A 1 163 ? -17.592 1.417 0.765 1.00 94.56 163 GLY A O 1
ATOM 1275 N N . ASP A 1 164 ? -17.569 3.346 1.936 1.00 94.56 164 ASP A N 1
ATOM 1276 C CA . ASP A 1 164 ? -17.448 4.278 0.817 1.00 94.56 164 ASP A CA 1
ATOM 1277 C C . ASP A 1 164 ? -16.105 4.075 0.103 1.00 94.56 164 ASP A C 1
ATOM 1279 O O . ASP A 1 164 ? -16.078 3.885 -1.109 1.00 94.56 164 ASP A O 1
ATOM 1283 N N . THR A 1 165 ? -15.007 3.957 0.864 1.00 92.88 165 THR A N 1
ATOM 1284 C CA . THR A 1 165 ? -13.672 3.621 0.333 1.00 92.88 165 THR A CA 1
ATOM 1285 C C . THR A 1 165 ? -13.698 2.309 -0.452 1.00 92.88 165 THR A C 1
ATOM 1287 O O . THR A 1 165 ? -13.253 2.267 -1.593 1.00 92.88 165 THR A O 1
ATOM 1290 N N . CYS A 1 166 ? -14.261 1.234 0.112 1.00 95.00 166 CYS A N 1
ATOM 1291 C CA . CYS A 1 166 ? -14.354 -0.046 -0.595 1.00 95.00 166 CYS A CA 1
ATOM 1292 C C . CYS A 1 166 ? -15.267 0.017 -1.833 1.00 95.00 166 CYS A C 1
ATOM 1294 O O . CYS A 1 166 ? -14.981 -0.657 -2.813 1.00 95.00 166 CYS A O 1
ATOM 1296 N N . THR A 1 167 ? -16.322 0.837 -1.819 1.00 94.44 167 THR A N 1
ATOM 1297 C CA . THR A 1 167 ? -17.204 1.032 -2.987 1.00 94.44 167 THR A CA 1
ATOM 1298 C C . THR A 1 167 ? -16.486 1.811 -4.095 1.00 94.44 167 THR A C 1
ATOM 1300 O O . THR A 1 167 ? -16.629 1.495 -5.274 1.00 94.44 167 THR A O 1
ATOM 1303 N N . ALA A 1 168 ? -15.658 2.793 -3.731 1.00 93.75 168 ALA A N 1
ATOM 1304 C CA . ALA A 1 168 ? -14.832 3.544 -4.672 1.00 93.75 168 ALA A CA 1
ATOM 1305 C C . ALA A 1 168 ? -13.733 2.664 -5.301 1.00 93.75 168 ALA A C 1
ATOM 1307 O O . ALA A 1 168 ? -13.536 2.709 -6.513 1.00 93.75 168 ALA A O 1
ATOM 1308 N N . LEU A 1 169 ? -13.087 1.797 -4.510 1.00 93.62 169 LEU A N 1
ATOM 1309 C CA . LEU A 1 169 ? -12.139 0.789 -5.008 1.00 93.62 169 LEU A CA 1
ATOM 1310 C C . LEU A 1 169 ? -12.818 -0.237 -5.936 1.00 93.62 169 LEU A C 1
ATOM 1312 O O . LEU A 1 169 ? -12.263 -0.589 -6.974 1.00 93.62 169 LEU A O 1
ATOM 1316 N N . GLU A 1 170 ? -14.027 -0.697 -5.600 1.00 93.88 170 GLU A N 1
ATOM 1317 C CA . GLU A 1 170 ? -14.820 -1.601 -6.448 1.00 93.88 170 GLU A CA 1
ATOM 1318 C C . GLU A 1 170 ? -15.211 -0.928 -7.775 1.00 93.88 170 GLU A C 1
ATOM 1320 O O . GLU A 1 170 ? -15.125 -1.547 -8.834 1.00 93.88 170 GLU A O 1
ATOM 1325 N N . SER A 1 171 ? -15.550 0.363 -7.736 1.00 92.12 171 SER A N 1
ATOM 1326 C CA . SER A 1 171 ? -15.843 1.167 -8.931 1.00 92.12 171 SER A CA 1
ATOM 1327 C C . SER A 1 171 ? -14.607 1.345 -9.823 1.00 92.12 171 SER A C 1
ATOM 1329 O O . SER A 1 171 ? -14.718 1.260 -11.043 1.00 92.12 171 SER A O 1
ATOM 1331 N N . PHE A 1 172 ? -13.421 1.526 -9.228 1.00 92.06 172 PHE A N 1
ATOM 1332 C CA . PHE A 1 172 ? -12.150 1.552 -9.959 1.00 92.06 172 PHE A CA 1
ATOM 1333 C C . PHE A 1 172 ? -11.865 0.215 -10.658 1.00 92.06 172 PHE A C 1
ATOM 1335 O O . PHE A 1 172 ? -11.497 0.212 -11.826 1.00 92.06 172 PHE A O 1
ATOM 1342 N N . GLN A 1 173 ? -12.083 -0.927 -9.993 1.00 91.75 173 GLN A N 1
ATOM 1343 C CA . GLN A 1 173 ? -11.905 -2.246 -10.624 1.00 91.75 173 GLN A CA 1
ATOM 1344 C C . GLN A 1 173 ? -12.854 -2.481 -11.810 1.00 91.75 173 GLN A C 1
ATOM 1346 O O . GLN A 1 173 ? -12.493 -3.183 -12.750 1.00 91.75 173 GLN A O 1
ATOM 1351 N N . GLN A 1 174 ? -14.062 -1.910 -11.781 1.00 90.75 174 GLN A N 1
ATOM 1352 C CA . GLN A 1 174 ? -15.015 -2.014 -12.892 1.00 90.75 174 GLN A CA 1
ATOM 1353 C C . GLN A 1 174 ? -14.645 -1.110 -14.076 1.00 90.75 174 GLN A C 1
ATOM 1355 O O . GLN A 1 174 ? -14.857 -1.497 -15.224 1.00 90.75 174 GLN A O 1
ATOM 1360 N N . ASN A 1 175 ? -14.117 0.090 -13.815 1.00 88.88 175 ASN A N 1
ATOM 1361 C CA . ASN A 1 175 ? -13.655 1.010 -14.851 1.00 88.88 175 ASN A CA 1
ATOM 1362 C C . ASN A 1 175 ? -12.530 1.919 -14.315 1.00 88.88 175 ASN A C 1
ATOM 1364 O O . ASN A 1 175 ? -12.831 2.975 -13.751 1.00 88.88 175 ASN A O 1
ATOM 1368 N N . PRO A 1 176 ? -11.243 1.570 -14.505 1.00 84.44 176 PRO A N 1
ATOM 1369 C CA . PRO A 1 176 ? -10.127 2.313 -13.911 1.00 84.44 176 PRO A CA 1
ATOM 1370 C C . PRO A 1 176 ? -9.927 3.709 -14.519 1.00 84.44 176 PRO A C 1
ATOM 1372 O O . PRO A 1 176 ? -9.307 4.559 -13.885 1.00 84.44 176 PRO A O 1
ATOM 1375 N N . TYR A 1 177 ? -10.491 3.975 -15.702 1.00 81.44 177 TYR A N 1
ATOM 1376 C CA . TYR A 1 177 ? -10.310 5.236 -16.431 1.00 81.44 177 TYR A CA 1
ATOM 1377 C C . TYR A 1 177 ? -11.410 6.268 -16.143 1.00 81.44 177 TYR A C 1
ATOM 1379 O O . TYR A 1 177 ? -11.154 7.465 -16.205 1.00 81.44 177 TYR A O 1
ATOM 1387 N N . ASN A 1 178 ? -12.624 5.838 -15.781 1.00 85.81 178 ASN A N 1
ATOM 1388 C CA . ASN A 1 178 ? -13.743 6.741 -15.484 1.00 85.81 178 ASN A CA 1
ATOM 1389 C C . ASN A 1 178 ? -14.467 6.325 -14.194 1.00 85.81 178 ASN A C 1
ATOM 1391 O O . ASN A 1 178 ? -15.459 5.592 -14.225 1.00 85.81 178 ASN A O 1
ATOM 1395 N N . ASN A 1 179 ? -13.942 6.776 -13.053 1.00 86.69 179 ASN A N 1
ATOM 1396 C CA . ASN A 1 179 ? -14.477 6.496 -11.721 1.00 86.69 179 ASN A CA 1
ATOM 1397 C C . ASN A 1 179 ? -14.129 7.624 -10.722 1.00 86.69 179 ASN A C 1
ATOM 1399 O O . ASN A 1 179 ? -13.413 8.572 -11.037 1.00 86.69 179 ASN A O 1
ATOM 1403 N N . SER A 1 180 ? -14.618 7.526 -9.481 1.00 87.38 180 SER A N 1
ATOM 1404 C CA . SER A 1 180 ? -14.410 8.552 -8.443 1.00 87.38 180 SER A CA 1
ATOM 1405 C C . SER A 1 180 ? -12.960 8.719 -7.956 1.00 87.38 180 SER A C 1
ATOM 1407 O O . SER A 1 180 ? -12.680 9.697 -7.266 1.00 87.38 180 SER A O 1
ATOM 1409 N N . LEU A 1 181 ? -12.054 7.790 -8.280 1.00 87.38 181 LEU A N 1
ATOM 1410 C CA . LEU A 1 181 ? -10.617 7.863 -7.989 1.00 87.38 181 LEU A CA 1
ATOM 1411 C C . LEU A 1 181 ? -9.788 8.451 -9.143 1.00 87.38 181 LEU A C 1
ATOM 1413 O O . LEU A 1 181 ? -8.626 8.765 -8.899 1.00 87.38 181 LEU A O 1
ATOM 1417 N N . SER A 1 182 ? -10.341 8.654 -10.349 1.00 82.88 182 SER A N 1
ATOM 1418 C CA . SER A 1 182 ? -9.582 9.160 -11.513 1.00 82.88 182 SER A CA 1
ATOM 1419 C C . SER A 1 182 ? -8.886 10.508 -11.249 1.00 82.88 182 SER A C 1
ATOM 1421 O O . SER A 1 182 ? -7.807 10.760 -11.766 1.00 82.88 182 SER A O 1
ATOM 1423 N N . SER A 1 183 ? -9.443 11.360 -10.379 1.00 80.62 183 SER A N 1
ATOM 1424 C CA . SER A 1 183 ? -8.833 12.642 -9.972 1.00 80.62 183 SER A CA 1
ATOM 1425 C C . SER A 1 183 ? -7.660 12.519 -8.986 1.00 80.62 183 SER A C 1
ATOM 1427 O O . SER A 1 183 ? -7.007 13.515 -8.680 1.00 80.62 183 SER A O 1
ATOM 1429 N N . ILE A 1 184 ? -7.417 11.319 -8.451 1.00 82.19 184 ILE A N 1
ATOM 1430 C CA . ILE A 1 184 ? -6.336 10.992 -7.506 1.00 82.19 184 ILE A CA 1
ATOM 1431 C C . ILE A 1 184 ? -5.304 10.075 -8.180 1.00 82.19 184 ILE A C 1
ATOM 1433 O O . ILE A 1 184 ? -4.110 10.183 -7.910 1.00 82.19 184 ILE A O 1
ATOM 1437 N N . LEU A 1 185 ? -5.772 9.176 -9.047 1.00 85.06 185 LEU A N 1
ATOM 1438 C CA . LEU A 1 185 ? -4.995 8.202 -9.808 1.00 85.06 185 LEU A CA 1
ATOM 1439 C C . LEU A 1 185 ? -5.374 8.343 -11.294 1.00 85.06 185 LEU A C 1
ATOM 1441 O O . LEU A 1 185 ? -6.304 7.663 -11.738 1.00 85.06 185 LEU A O 1
ATOM 1445 N N . PRO A 1 186 ? -4.695 9.229 -12.052 1.00 82.50 186 PRO A N 1
ATOM 1446 C CA . PRO A 1 186 ? -5.010 9.520 -13.452 1.00 82.50 186 PRO A CA 1
ATOM 1447 C C . PRO A 1 186 ? -4.498 8.401 -14.375 1.00 82.50 186 PRO A C 1
ATOM 1449 O O . PRO A 1 186 ? -3.526 8.541 -15.119 1.00 82.50 186 PRO A O 1
ATOM 1452 N N . CYS A 1 187 ? -5.134 7.232 -14.281 1.00 87.31 187 CYS A N 1
ATOM 1453 C CA . CYS A 1 187 ? -4.795 6.052 -15.076 1.00 87.31 187 CYS A CA 1
ATOM 1454 C C . CYS A 1 187 ? -5.054 6.236 -16.581 1.00 87.31 187 CYS A C 1
ATOM 1456 O O . CYS A 1 187 ? -4.532 5.476 -17.387 1.00 87.31 187 CYS A O 1
ATOM 1458 N N . ASP A 1 188 ? -5.848 7.232 -16.966 1.00 86.69 188 ASP A N 1
ATOM 1459 C CA . ASP A 1 188 ? -6.088 7.672 -18.340 1.00 86.69 188 ASP A CA 1
ATOM 1460 C C . ASP A 1 188 ? -4.920 8.502 -18.907 1.00 86.69 188 ASP A C 1
ATOM 1462 O O . ASP A 1 188 ? -4.487 8.266 -20.040 1.00 86.69 188 ASP A O 1
ATOM 1466 N N . GLU A 1 189 ? -4.341 9.408 -18.110 1.00 85.88 189 GLU A N 1
ATOM 1467 C CA . GLU A 1 189 ? -3.097 10.108 -18.467 1.00 85.88 189 GLU A CA 1
ATOM 1468 C C . GLU A 1 189 ? -1.924 9.120 -18.572 1.00 85.88 189 GLU A C 1
ATOM 1470 O O . GLU A 1 189 ? -1.156 9.168 -19.534 1.00 85.88 189 GLU A O 1
ATOM 1475 N N . LEU A 1 190 ? -1.827 8.171 -17.631 1.00 87.06 190 LEU A N 1
ATOM 1476 C CA . LEU A 1 190 ? -0.851 7.075 -17.680 1.00 87.06 190 LEU A CA 1
ATOM 1477 C C . LEU A 1 190 ? -1.041 6.203 -18.928 1.00 87.06 190 LEU A C 1
ATOM 1479 O O . LEU A 1 190 ? -0.080 6.005 -19.668 1.00 87.06 190 LEU A O 1
ATOM 1483 N N . LEU A 1 191 ? -2.269 5.762 -19.232 1.00 88.31 191 LEU A N 1
ATOM 1484 C CA . LEU A 1 191 ? -2.551 4.963 -20.430 1.00 88.31 191 LEU A CA 1
ATOM 1485 C C . LEU A 1 191 ? -2.202 5.713 -21.725 1.00 88.31 191 LEU A C 1
ATOM 1487 O O . LEU A 1 191 ? -1.785 5.091 -22.700 1.00 88.31 191 LEU A O 1
ATOM 1491 N N . SER A 1 192 ? -2.303 7.044 -21.740 1.00 87.62 192 SER A N 1
ATOM 1492 C CA . SER A 1 192 ? -1.896 7.859 -22.892 1.00 87.62 192 SER A CA 1
ATOM 1493 C C . SER A 1 192 ? -0.390 7.757 -23.189 1.00 87.62 192 SER A C 1
ATOM 1495 O O . SER A 1 192 ? 0.016 7.928 -24.335 1.00 87.62 192 SER A O 1
ATOM 1497 N N . ALA A 1 193 ? 0.445 7.394 -22.207 1.00 87.12 193 ALA A N 1
ATOM 1498 C CA . ALA A 1 193 ? 1.862 7.090 -22.423 1.00 87.12 193 ALA A CA 1
ATOM 1499 C C . ALA A 1 193 ? 2.112 5.698 -23.045 1.00 87.12 193 ALA A C 1
ATOM 1501 O O . ALA A 1 193 ? 3.233 5.419 -23.480 1.00 87.12 193 ALA A O 1
ATOM 1502 N N . LYS A 1 194 ? 1.092 4.829 -23.153 1.00 88.56 194 LYS A N 1
ATOM 1503 C CA . LYS A 1 194 ? 1.226 3.498 -23.770 1.00 88.56 194 LYS A CA 1
ATOM 1504 C C . LYS A 1 194 ? 1.639 3.571 -25.241 1.00 88.56 194 LYS A C 1
ATOM 1506 O O . LYS A 1 194 ? 2.381 2.701 -25.687 1.00 88.56 194 LYS A O 1
ATOM 1511 N N . SER A 1 195 ? 1.232 4.605 -25.985 1.00 88.38 195 SER A N 1
ATOM 1512 C CA . SER A 1 195 ? 1.694 4.779 -27.371 1.00 88.38 195 SER A CA 1
ATOM 1513 C C . SER A 1 195 ? 3.209 4.980 -27.434 1.00 88.38 195 SER A C 1
ATOM 1515 O O . SER A 1 195 ? 3.868 4.308 -28.211 1.00 88.38 195 SER A O 1
ATOM 1517 N N . VAL A 1 196 ? 3.779 5.793 -26.537 1.00 87.88 196 VAL A N 1
ATOM 1518 C CA . VAL A 1 196 ? 5.234 6.018 -26.452 1.00 87.88 196 VAL A CA 1
ATOM 1519 C C . VAL A 1 196 ? 5.973 4.724 -26.094 1.00 87.88 196 VAL A C 1
ATOM 1521 O O . VAL A 1 196 ? 7.033 4.434 -26.644 1.00 87.88 196 VAL A O 1
ATOM 1524 N N . LEU A 1 197 ? 5.407 3.908 -25.199 1.00 90.38 197 LEU A N 1
ATOM 1525 C CA . LEU A 1 197 ? 5.974 2.603 -24.847 1.00 90.38 197 LEU A CA 1
ATOM 1526 C C . LEU A 1 197 ? 5.885 1.586 -26.006 1.00 90.38 197 LEU A C 1
ATOM 1528 O O . LEU A 1 197 ? 6.769 0.736 -26.146 1.00 90.38 197 LEU A O 1
ATOM 1532 N N . SER A 1 198 ? 4.857 1.708 -26.852 1.00 90.44 198 SER A N 1
ATOM 1533 C CA . SER A 1 198 ? 4.695 0.940 -28.093 1.00 90.44 198 SER A CA 1
ATOM 1534 C C . SER A 1 198 ? 5.653 1.402 -29.196 1.00 90.44 198 SER A C 1
ATOM 1536 O O . SER A 1 198 ? 6.195 0.569 -29.915 1.00 90.44 198 SER A O 1
ATOM 1538 N N . ASP A 1 199 ? 5.913 2.706 -29.321 1.00 90.75 199 ASP A N 1
ATOM 1539 C CA . ASP A 1 199 ? 6.907 3.244 -30.259 1.00 90.75 199 ASP A CA 1
ATOM 1540 C C . ASP A 1 199 ? 8.317 2.740 -29.898 1.00 90.75 199 ASP A C 1
ATOM 1542 O O . ASP A 1 199 ? 9.111 2.393 -30.774 1.00 90.75 199 ASP A O 1
ATOM 1546 N N . ILE A 1 200 ? 8.616 2.621 -28.596 1.00 89.62 200 ILE A N 1
ATOM 1547 C CA . ILE A 1 200 ? 9.859 2.017 -28.094 1.00 89.62 200 ILE A CA 1
ATOM 1548 C C . ILE A 1 200 ? 9.946 0.526 -28.459 1.00 89.62 200 ILE A C 1
ATOM 1550 O O . ILE A 1 200 ? 10.999 0.089 -28.931 1.00 89.62 200 ILE A O 1
ATOM 1554 N N . SER A 1 201 ? 8.885 -0.269 -28.261 1.00 92.50 201 SER A N 1
ATOM 1555 C CA . SER A 1 201 ? 8.924 -1.699 -28.611 1.00 92.50 201 SER A CA 1
ATOM 1556 C C . SER A 1 201 ? 9.020 -1.927 -30.118 1.00 92.50 201 SER A C 1
ATOM 1558 O O . SER A 1 201 ? 9.807 -2.773 -30.543 1.00 92.50 201 SER A O 1
ATOM 1560 N N . ALA A 1 202 ? 8.317 -1.130 -30.928 1.00 93.06 202 ALA A N 1
ATOM 1561 C CA . ALA A 1 202 ? 8.440 -1.148 -32.382 1.00 93.06 202 ALA A CA 1
ATOM 1562 C C . ALA A 1 202 ? 9.859 -0.777 -32.841 1.00 93.06 202 ALA A C 1
ATOM 1564 O O . ALA A 1 202 ? 10.475 -1.530 -33.593 1.00 93.06 202 ALA A O 1
ATOM 1565 N N . GLY A 1 203 ? 10.433 0.311 -32.314 1.00 91.75 203 GLY A N 1
ATOM 1566 C CA . GLY A 1 203 ? 11.791 0.742 -32.653 1.00 91.75 203 GLY A CA 1
ATOM 1567 C C . GLY A 1 203 ? 12.868 -0.292 -32.307 1.00 91.75 203 GLY A C 1
ATOM 1568 O O . GLY A 1 203 ? 13.775 -0.527 -33.106 1.00 91.75 203 GLY A O 1
ATOM 1569 N N . VAL A 1 204 ? 12.767 -0.965 -31.153 1.00 91.31 204 VAL A N 1
ATOM 1570 C CA . VAL A 1 204 ? 13.695 -2.059 -30.804 1.00 91.31 204 VAL A CA 1
ATOM 1571 C C . VAL A 1 204 ? 13.435 -3.307 -31.655 1.00 91.31 204 VAL A C 1
ATOM 1573 O O . VAL A 1 204 ? 14.390 -3.970 -32.064 1.00 91.31 204 VAL A O 1
ATOM 1576 N N . TYR A 1 205 ? 12.172 -3.626 -31.956 1.00 93.38 205 TYR A N 1
ATOM 1577 C CA . TYR A 1 205 ? 11.817 -4.748 -32.824 1.00 93.38 205 TYR A CA 1
ATOM 1578 C C . TYR A 1 205 ? 12.414 -4.583 -34.229 1.00 93.38 205 TYR A C 1
ATOM 1580 O O . TYR A 1 205 ? 13.066 -5.505 -34.726 1.00 93.38 205 TYR A O 1
ATOM 1588 N N . ASP A 1 206 ? 12.230 -3.416 -34.845 1.00 93.56 206 ASP A N 1
ATOM 1589 C CA . ASP A 1 206 ? 12.724 -3.120 -36.189 1.00 93.56 206 ASP A CA 1
ATOM 1590 C C . ASP A 1 206 ? 14.257 -3.092 -36.221 1.00 93.56 206 ASP A C 1
ATOM 1592 O O . ASP A 1 206 ? 14.851 -3.771 -37.061 1.00 93.56 206 ASP A O 1
ATOM 1596 N N . LEU A 1 207 ? 14.906 -2.449 -35.240 1.00 90.94 207 LEU A N 1
ATOM 1597 C CA . LEU A 1 207 ? 16.367 -2.437 -35.094 1.00 90.94 207 LEU A CA 1
ATOM 1598 C C . LEU A 1 207 ? 16.965 -3.853 -35.041 1.00 90.94 207 LEU A C 1
ATOM 1600 O O . LEU A 1 207 ? 17.922 -4.153 -35.755 1.00 90.94 207 LEU A O 1
ATOM 1604 N N . VAL A 1 208 ? 16.411 -4.750 -34.216 1.00 91.00 208 VAL A N 1
ATOM 1605 C CA . VAL A 1 208 ? 16.917 -6.132 -34.118 1.00 91.00 208 VAL A CA 1
ATOM 1606 C C . VAL A 1 208 ? 16.740 -6.882 -35.439 1.00 91.00 208 VAL A C 1
ATOM 1608 O O . VAL A 1 208 ? 17.607 -7.670 -35.826 1.00 91.00 208 VAL A O 1
ATOM 1611 N N . ASN A 1 209 ? 15.640 -6.650 -36.154 1.00 91.62 209 ASN A N 1
ATOM 1612 C CA . ASN A 1 209 ? 15.391 -7.311 -37.432 1.00 91.62 209 ASN A CA 1
ATOM 1613 C C . ASN A 1 209 ? 16.282 -6.769 -38.555 1.00 91.62 209 ASN A C 1
ATOM 1615 O O . ASN A 1 209 ? 16.786 -7.569 -39.339 1.00 91.62 209 ASN A O 1
ATOM 1619 N N . GLU A 1 210 ? 16.529 -5.460 -38.608 1.00 91.44 210 GLU A N 1
ATOM 1620 C CA . GLU A 1 210 ? 17.457 -4.843 -39.560 1.00 91.44 210 GLU A CA 1
ATOM 1621 C C . GLU A 1 210 ? 18.885 -5.369 -39.355 1.00 91.44 210 GLU A C 1
ATOM 1623 O O . GLU A 1 210 ? 19.528 -5.823 -40.305 1.00 91.44 210 GLU A O 1
ATOM 1628 N N . VAL A 1 211 ? 19.365 -5.409 -38.106 1.00 87.69 211 VAL A N 1
ATOM 1629 C CA . VAL A 1 211 ? 20.693 -5.961 -37.792 1.00 87.69 211 VAL A CA 1
ATOM 1630 C C . VAL A 1 211 ? 20.771 -7.445 -38.175 1.00 87.69 211 VAL A C 1
ATOM 1632 O O . VAL A 1 211 ? 21.738 -7.853 -38.817 1.00 87.69 211 VAL A O 1
ATOM 1635 N N . ASN A 1 212 ? 19.743 -8.249 -37.879 1.00 90.00 212 ASN A N 1
ATOM 1636 C CA . ASN A 1 212 ? 19.693 -9.653 -38.301 1.00 90.00 212 ASN A CA 1
ATOM 1637 C C . ASN A 1 212 ? 19.684 -9.818 -39.835 1.00 90.00 212 ASN A C 1
ATOM 1639 O O . ASN A 1 212 ? 20.390 -10.679 -40.356 1.00 90.00 212 ASN A O 1
ATOM 1643 N N . GLN A 1 213 ? 18.940 -8.995 -40.583 1.00 90.31 213 GLN A N 1
ATOM 1644 C CA . GLN A 1 213 ? 18.940 -9.029 -42.054 1.00 90.31 213 GLN A CA 1
ATOM 1645 C C . GLN A 1 213 ? 20.312 -8.655 -42.635 1.00 90.31 213 GLN A C 1
ATOM 1647 O O . GLN A 1 213 ? 20.792 -9.307 -43.568 1.00 90.31 213 GLN A O 1
ATOM 1652 N N . ASN A 1 214 ? 20.983 -7.662 -42.050 1.00 87.06 214 ASN A N 1
ATOM 1653 C CA . ASN A 1 214 ? 22.331 -7.261 -42.444 1.00 87.06 214 ASN A CA 1
ATOM 1654 C C . ASN A 1 214 ? 23.378 -8.345 -42.122 1.00 87.06 214 ASN A C 1
ATOM 1656 O O . ASN A 1 214 ? 24.252 -8.601 -42.956 1.00 87.06 214 ASN A O 1
ATOM 1660 N N . ILE A 1 215 ? 23.262 -9.043 -40.983 1.00 84.12 215 ILE A N 1
ATOM 1661 C CA . ILE A 1 215 ? 24.111 -10.202 -40.647 1.00 84.12 215 ILE A CA 1
ATOM 1662 C C . ILE A 1 215 ? 23.835 -11.382 -41.592 1.00 84.12 215 ILE A C 1
ATOM 1664 O O . ILE A 1 215 ? 24.779 -11.994 -42.094 1.00 84.12 215 ILE A O 1
ATOM 1668 N N . SER A 1 216 ? 22.567 -11.669 -41.902 1.00 87.31 216 SER A N 1
ATOM 1669 C CA . SER A 1 216 ? 22.179 -12.692 -42.884 1.00 87.31 216 SER A CA 1
ATOM 1670 C C . SER A 1 216 ? 22.814 -12.435 -44.249 1.00 87.31 216 SER A C 1
ATOM 1672 O O . SER A 1 216 ? 23.340 -13.357 -44.869 1.00 87.31 216 SER A O 1
ATOM 1674 N N . THR A 1 217 ? 22.767 -11.185 -44.713 1.00 87.06 217 THR A N 1
ATOM 1675 C CA . THR A 1 217 ? 23.184 -10.801 -46.069 1.00 87.06 217 THR A CA 1
ATOM 1676 C C . THR A 1 217 ? 24.702 -10.687 -46.198 1.00 87.06 217 THR A C 1
ATOM 1678 O O . THR A 1 217 ? 25.271 -11.195 -47.160 1.00 87.06 217 THR A O 1
ATOM 1681 N N . SER A 1 218 ? 25.367 -10.052 -45.228 1.00 82.00 218 SER A N 1
ATOM 1682 C CA . SER A 1 218 ? 26.812 -9.779 -45.293 1.00 82.00 218 SER A CA 1
ATOM 1683 C C . SER A 1 218 ? 27.678 -10.916 -44.745 1.00 82.00 218 SER A C 1
ATOM 1685 O O . SER A 1 218 ? 28.830 -11.051 -45.148 1.00 82.00 218 SER A O 1
ATOM 1687 N N . TYR A 1 219 ? 27.141 -11.728 -43.826 1.00 76.81 219 TYR A N 1
ATOM 1688 C CA . TYR A 1 219 ? 27.909 -12.725 -43.070 1.00 76.81 219 TYR A CA 1
ATOM 1689 C C . TYR A 1 219 ? 27.225 -14.102 -42.972 1.00 76.81 219 TYR A C 1
ATOM 1691 O O . TYR A 1 219 ? 27.669 -14.950 -42.206 1.00 76.81 219 TYR A O 1
ATOM 1699 N N . GLY A 1 220 ? 26.157 -14.362 -43.735 1.00 77.69 220 GLY A N 1
ATOM 1700 C CA . GLY A 1 220 ? 25.606 -15.712 -43.906 1.00 77.69 220 GLY A CA 1
ATOM 1701 C C . GLY A 1 220 ? 24.974 -16.341 -42.657 1.00 77.69 220 GLY A C 1
ATOM 1702 O O . GLY A 1 220 ? 25.054 -17.555 -42.492 1.00 77.69 220 GLY A O 1
ATOM 1703 N N . ASN A 1 221 ? 24.342 -15.542 -41.788 1.00 76.81 221 ASN A N 1
ATOM 1704 C CA . ASN A 1 221 ? 23.675 -15.998 -40.551 1.00 76.81 221 ASN A CA 1
ATOM 1705 C C . ASN A 1 221 ? 24.599 -16.664 -39.509 1.00 76.81 221 ASN A C 1
ATOM 1707 O O . ASN A 1 221 ? 24.154 -17.507 -38.732 1.00 76.81 221 ASN A O 1
ATOM 1711 N N . ILE A 1 222 ? 25.870 -16.252 -39.429 1.00 75.88 222 ILE A N 1
ATOM 1712 C CA . ILE A 1 222 ? 26.792 -16.686 -38.357 1.00 75.88 222 ILE A CA 1
ATOM 1713 C C . ILE A 1 222 ? 26.290 -16.384 -36.934 1.00 75.88 222 ILE A C 1
ATOM 1715 O O . ILE A 1 222 ? 26.692 -17.055 -35.987 1.00 75.88 222 ILE A O 1
ATOM 1719 N N . VAL A 1 223 ? 25.429 -15.374 -36.773 1.00 82.44 223 VAL A N 1
ATOM 1720 C CA . VAL A 1 223 ? 24.837 -14.948 -35.499 1.00 82.44 223 VAL A CA 1
ATOM 1721 C C . VAL A 1 223 ? 23.389 -14.534 -35.751 1.00 82.44 223 VAL A C 1
ATOM 1723 O O . VAL A 1 223 ? 23.117 -13.821 -36.712 1.00 82.44 223 VAL A O 1
ATOM 1726 N N . GLN A 1 224 ? 22.481 -14.930 -34.858 1.00 86.06 224 GLN A N 1
ATOM 1727 C CA . GLN A 1 224 ? 21.106 -14.433 -34.812 1.00 86.06 224 GLN A CA 1
ATOM 1728 C C . GLN A 1 224 ? 20.864 -13.781 -33.446 1.00 86.06 224 GLN A C 1
ATOM 1730 O O . GLN A 1 224 ? 20.948 -14.444 -32.409 1.00 86.06 224 GLN A O 1
ATOM 1735 N N . ILE A 1 225 ? 20.546 -12.490 -33.446 1.00 89.56 225 ILE A N 1
ATOM 1736 C CA . ILE A 1 225 ? 20.151 -11.738 -32.252 1.00 89.56 225 ILE A CA 1
ATOM 1737 C C . ILE A 1 225 ? 18.680 -12.038 -31.975 1.00 89.56 225 ILE A C 1
ATOM 1739 O O . ILE A 1 225 ? 17.839 -11.950 -32.875 1.00 89.56 225 ILE A O 1
ATOM 1743 N N . CYS A 1 226 ? 18.347 -12.388 -30.736 1.00 90.94 226 CYS A N 1
ATOM 1744 C CA . CYS A 1 226 ? 16.960 -12.610 -30.368 1.00 90.94 226 CYS A CA 1
ATOM 1745 C C . CYS A 1 226 ? 16.198 -11.290 -30.252 1.00 90.94 226 CYS A C 1
ATOM 1747 O O . CYS A 1 226 ? 16.610 -10.374 -29.539 1.00 90.94 226 CYS A O 1
ATOM 1749 N N . ASN A 1 227 ? 15.049 -11.233 -30.921 1.00 91.06 227 ASN A N 1
ATOM 1750 C CA . ASN A 1 227 ? 14.085 -10.157 -30.778 1.00 91.06 227 ASN A CA 1
ATOM 1751 C C . ASN A 1 227 ? 13.122 -10.503 -29.628 1.00 91.06 227 ASN A C 1
ATOM 1753 O O . ASN A 1 227 ? 12.419 -11.512 -29.731 1.00 91.06 227 ASN A O 1
ATOM 1757 N N . PRO A 1 228 ? 13.090 -9.727 -28.529 1.00 91.12 228 PRO A N 1
ATOM 1758 C CA . PRO A 1 228 ? 12.242 -10.040 -27.387 1.00 91.12 228 PRO A CA 1
ATOM 1759 C C . PRO A 1 228 ? 10.795 -9.554 -27.560 1.00 91.12 228 PRO A C 1
ATOM 1761 O O . PRO A 1 228 ? 10.000 -9.778 -26.654 1.00 91.12 228 PRO A O 1
ATOM 1764 N N . PHE A 1 229 ? 10.442 -8.901 -28.673 1.00 92.44 229 PHE A N 1
ATOM 1765 C CA . PHE A 1 229 ? 9.095 -8.381 -28.931 1.00 92.44 229 PHE A CA 1
ATOM 1766 C C . PHE A 1 229 ? 8.321 -9.221 -29.957 1.00 92.44 229 PHE A C 1
ATOM 1768 O O . PHE A 1 229 ? 8.901 -9.875 -30.832 1.00 92.44 229 PHE A O 1
ATOM 1775 N N . SER A 1 230 ? 6.990 -9.216 -29.845 1.00 91.50 230 SER A N 1
ATOM 1776 C CA . SER A 1 230 ? 6.092 -9.897 -30.781 1.00 91.50 230 SER A CA 1
ATOM 1777 C C . SER A 1 230 ? 6.059 -9.201 -32.154 1.00 91.50 230 SER A C 1
ATOM 1779 O O . SER A 1 230 ? 6.569 -8.096 -32.330 1.00 91.50 230 SER A O 1
ATOM 1781 N N . A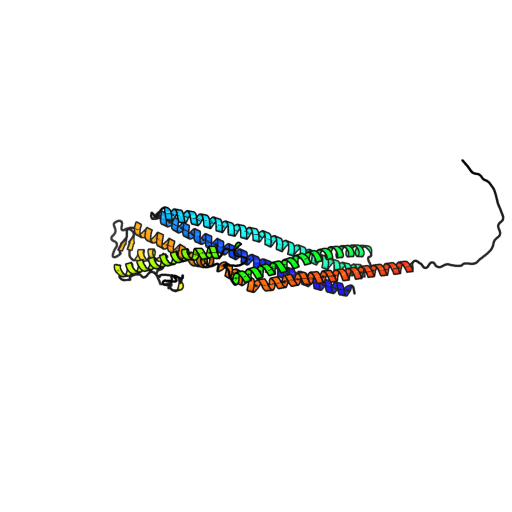RG A 1 231 ? 5.512 -9.874 -33.176 1.00 89.25 231 ARG A N 1
ATOM 1782 C CA . ARG A 1 231 ? 5.423 -9.300 -34.531 1.00 89.25 231 ARG A CA 1
ATOM 1783 C C . ARG A 1 231 ? 4.385 -8.160 -34.586 1.00 89.25 231 ARG A C 1
ATOM 1785 O O . ARG A 1 231 ? 3.449 -8.164 -33.782 1.00 89.25 231 ARG A O 1
ATOM 1792 N N . PRO A 1 232 ? 4.476 -7.243 -35.570 1.00 88.12 232 PRO A N 1
ATOM 1793 C CA . PRO A 1 232 ? 3.437 -6.245 -35.799 1.00 88.12 232 PRO A CA 1
ATOM 1794 C C . PRO A 1 232 ? 2.056 -6.911 -35.970 1.00 88.12 232 PRO A C 1
ATOM 1796 O O . PRO A 1 232 ? 1.978 -8.002 -36.548 1.00 88.12 232 PRO A O 1
ATOM 1799 N N . PRO A 1 233 ? 0.961 -6.281 -35.508 1.00 86.06 233 PRO A N 1
ATOM 1800 C CA . PRO A 1 233 ? 0.886 -4.906 -35.005 1.00 86.06 233 PRO A CA 1
ATOM 1801 C C . PRO A 1 233 ? 1.075 -4.747 -33.483 1.00 86.06 233 PRO A C 1
ATOM 1803 O O . PRO A 1 233 ? 0.950 -3.630 -32.998 1.00 86.06 233 PRO A O 1
ATOM 1806 N N . PHE A 1 234 ? 1.299 -5.827 -32.725 1.00 85.06 234 PHE A N 1
ATOM 1807 C CA . PHE A 1 234 ? 1.154 -5.794 -31.260 1.00 85.06 234 PHE A CA 1
ATOM 1808 C C . PHE A 1 234 ? 2.440 -5.434 -30.505 1.00 85.06 234 PHE A C 1
ATOM 1810 O O . PHE A 1 234 ? 2.371 -4.694 -29.530 1.00 85.06 234 PHE A O 1
ATOM 1817 N N . TYR A 1 235 ? 3.602 -5.913 -30.966 1.00 89.31 235 TYR A N 1
ATOM 1818 C CA . TYR A 1 235 ? 4.917 -5.629 -30.368 1.00 89.31 235 TYR A CA 1
ATOM 1819 C C . TYR A 1 235 ? 5.025 -5.932 -28.856 1.00 89.31 235 TYR A C 1
ATOM 1821 O O . TYR A 1 235 ? 5.816 -5.305 -28.153 1.00 89.31 235 TYR A O 1
ATOM 1829 N N . ASP A 1 236 ? 4.257 -6.899 -28.344 1.00 89.75 236 ASP A N 1
ATOM 1830 C CA . ASP A 1 236 ? 4.227 -7.249 -26.915 1.00 89.75 236 ASP A CA 1
ATOM 1831 C C . ASP A 1 236 ? 5.594 -7.762 -26.444 1.00 89.75 236 ASP A C 1
ATOM 1833 O O . ASP A 1 236 ? 6.262 -8.514 -27.165 1.00 89.75 236 ASP A O 1
ATOM 1837 N N . TYR A 1 237 ? 5.993 -7.444 -25.211 1.00 89.88 237 TYR A N 1
ATOM 1838 C CA . TYR A 1 237 ? 7.253 -7.938 -24.656 1.00 89.88 237 TYR A CA 1
ATOM 1839 C C . TYR A 1 237 ? 7.160 -9.425 -24.275 1.00 89.88 237 TYR A C 1
ATOM 1841 O O . TYR A 1 237 ? 6.526 -9.827 -23.299 1.00 89.88 237 TYR A O 1
ATOM 1849 N N . GLN A 1 238 ? 7.835 -10.273 -25.051 1.00 87.88 238 GLN A N 1
ATOM 1850 C CA . GLN A 1 238 ? 7.843 -11.732 -24.931 1.00 87.88 238 GLN A CA 1
ATOM 1851 C C . GLN A 1 238 ? 9.275 -12.276 -24.734 1.00 87.88 238 GLN A C 1
ATOM 1853 O O . GLN A 1 238 ? 9.735 -13.127 -25.502 1.00 87.88 238 GLN A O 1
ATOM 1858 N N . PRO A 1 239 ? 9.995 -11.880 -23.661 1.00 83.69 239 PRO A N 1
ATOM 1859 C CA . PRO A 1 239 ? 11.390 -12.274 -23.431 1.00 83.69 239 PRO A CA 1
ATOM 1860 C C . PRO A 1 239 ? 11.575 -13.790 -23.267 1.00 83.69 239 PRO A C 1
ATOM 1862 O O . PRO A 1 239 ? 12.679 -14.297 -23.435 1.00 83.69 239 PRO A O 1
ATOM 1865 N N . ARG A 1 240 ? 10.499 -14.536 -22.970 1.00 82.69 240 ARG A N 1
ATOM 1866 C CA . ARG A 1 240 ? 10.505 -16.008 -22.893 1.00 82.69 240 ARG A CA 1
ATOM 1867 C C . ARG A 1 240 ? 10.704 -16.691 -24.251 1.00 82.69 240 ARG A C 1
ATOM 1869 O O . ARG A 1 240 ? 11.107 -17.849 -24.268 1.00 82.69 240 ARG A O 1
ATOM 1876 N N . ASN A 1 241 ? 10.457 -15.992 -25.362 1.00 83.62 241 ASN A N 1
ATOM 1877 C CA . ASN A 1 241 ? 10.760 -16.496 -26.704 1.00 83.62 241 ASN A CA 1
ATOM 1878 C C . ASN A 1 241 ? 12.278 -16.523 -26.962 1.00 83.62 241 ASN A C 1
ATOM 1880 O O . ASN A 1 241 ? 12.754 -17.307 -27.784 1.00 83.62 241 ASN A O 1
ATOM 1884 N N . CYS A 1 242 ? 13.049 -15.717 -26.224 1.00 86.25 242 CYS A N 1
ATOM 1885 C CA . CYS A 1 242 ? 14.503 -15.759 -26.231 1.00 86.25 242 CYS A CA 1
ATOM 1886 C C . CYS A 1 242 ? 15.016 -16.846 -25.285 1.00 86.25 242 CYS A C 1
ATOM 1888 O O . CYS A 1 242 ? 15.057 -16.682 -24.065 1.00 86.25 242 CYS A O 1
ATOM 1890 N N . SER A 1 243 ? 15.450 -17.967 -25.865 1.00 81.94 243 SER A N 1
ATOM 1891 C CA . SER A 1 243 ? 16.170 -19.016 -25.138 1.00 81.94 243 SER A CA 1
ATOM 1892 C C . SER A 1 243 ? 17.413 -18.450 -24.439 1.00 81.94 243 SER A C 1
ATOM 1894 O O . SER A 1 243 ? 18.065 -17.541 -24.954 1.00 81.94 243 SER A O 1
ATOM 1896 N N . ALA A 1 244 ? 17.808 -19.039 -23.308 1.00 75.75 244 ALA A N 1
ATOM 1897 C CA . ALA A 1 244 ? 19.037 -18.669 -22.600 1.00 75.75 244 ALA A CA 1
ATOM 1898 C C . ALA A 1 244 ? 20.320 -18.850 -23.443 1.00 75.75 244 ALA A C 1
ATOM 1900 O O . ALA A 1 244 ? 21.341 -18.258 -23.116 1.00 75.75 244 ALA A O 1
ATOM 1901 N N . ALA A 1 245 ? 20.259 -19.640 -24.523 1.00 74.75 245 ALA A N 1
ATOM 1902 C CA . ALA A 1 245 ? 21.345 -19.823 -25.490 1.00 74.75 245 ALA A CA 1
ATOM 1903 C C . ALA A 1 245 ? 21.281 -18.862 -26.701 1.00 74.75 245 ALA A C 1
ATOM 1905 O O . ALA A 1 245 ? 22.108 -18.966 -27.602 1.00 74.75 245 ALA A O 1
ATOM 1906 N N . SER A 1 246 ? 20.289 -17.966 -26.764 1.00 83.94 246 SER A N 1
ATOM 1907 C CA . SER A 1 246 ? 20.168 -16.967 -27.836 1.00 83.94 246 SER A CA 1
ATOM 1908 C C . SER A 1 246 ? 20.899 -15.672 -27.475 1.00 83.94 246 SER A C 1
ATOM 1910 O O . SER A 1 246 ? 20.907 -15.267 -26.313 1.00 83.94 246 SER A O 1
ATOM 1912 N N . VAL A 1 247 ? 21.507 -15.018 -28.470 1.00 86.38 247 VAL A N 1
ATOM 1913 C CA . VAL A 1 247 ? 22.256 -13.767 -28.272 1.00 86.38 247 VAL A CA 1
ATOM 1914 C C . VAL A 1 247 ? 21.273 -12.635 -27.991 1.00 86.38 247 VAL A C 1
ATOM 1916 O O . VAL A 1 247 ? 20.448 -12.309 -28.846 1.00 86.38 247 VAL A O 1
ATOM 1919 N N . LYS A 1 248 ? 21.341 -12.027 -26.804 1.00 87.94 248 LYS A N 1
ATOM 1920 C CA . LYS A 1 248 ? 20.537 -10.843 -26.471 1.00 87.94 248 LYS A CA 1
ATOM 1921 C C . LYS A 1 248 ? 21.237 -9.581 -26.957 1.00 87.94 248 LYS A C 1
ATOM 1923 O O . LYS A 1 248 ? 22.435 -9.590 -27.231 1.00 87.94 248 LYS A O 1
ATOM 1928 N N . ILE A 1 249 ? 20.505 -8.469 -26.990 1.00 88.06 249 ILE A N 1
ATOM 1929 C CA . ILE A 1 249 ? 21.054 -7.170 -27.402 1.00 88.06 249 ILE A CA 1
ATOM 1930 C C . ILE A 1 249 ? 22.270 -6.787 -26.541 1.00 88.06 249 ILE A C 1
ATOM 1932 O O . ILE A 1 249 ? 23.306 -6.431 -27.090 1.00 88.06 249 ILE A O 1
ATOM 1936 N N . GLY A 1 250 ? 22.207 -6.962 -25.214 1.00 85.88 250 GLY A N 1
ATOM 1937 C CA . GLY A 1 250 ? 23.348 -6.693 -24.326 1.00 85.88 250 GLY A CA 1
ATOM 1938 C C . GLY A 1 250 ? 24.578 -7.592 -24.538 1.00 85.88 250 GLY A C 1
ATOM 1939 O O . GLY A 1 250 ? 25.680 -7.214 -24.142 1.00 85.88 250 GLY A O 1
ATOM 1940 N N . ASP A 1 251 ? 24.420 -8.749 -25.186 1.00 88.56 251 ASP A N 1
ATOM 1941 C CA . ASP A 1 251 ? 25.502 -9.712 -25.428 1.00 88.56 251 ASP A CA 1
ATOM 1942 C C . ASP A 1 251 ? 26.223 -9.467 -26.770 1.00 88.56 251 ASP A C 1
ATOM 1944 O O . ASP A 1 251 ? 27.316 -9.997 -26.986 1.00 88.56 251 ASP A O 1
ATOM 1948 N N . ILE A 1 252 ? 25.665 -8.620 -27.652 1.00 88.06 252 ILE A N 1
ATOM 1949 C CA . ILE A 1 252 ? 26.236 -8.279 -28.969 1.00 88.06 252 ILE A CA 1
ATOM 1950 C C . ILE A 1 252 ? 27.728 -7.898 -28.890 1.00 88.06 252 ILE A C 1
ATOM 1952 O O . ILE A 1 252 ? 28.499 -8.456 -29.671 1.00 88.06 252 ILE A O 1
ATOM 1956 N N . PRO A 1 253 ? 28.201 -7.033 -27.965 1.00 86.75 253 PRO A N 1
ATOM 1957 C CA . PRO A 1 253 ? 29.615 -6.645 -27.920 1.00 86.75 253 PRO A CA 1
ATOM 1958 C C . PRO A 1 253 ? 30.542 -7.814 -27.553 1.00 86.75 253 PRO A C 1
ATOM 1960 O O . PRO A 1 253 ? 31.680 -7.879 -28.017 1.00 86.75 253 PRO A O 1
ATOM 1963 N N . GLN A 1 254 ? 30.051 -8.767 -26.753 1.00 86.81 254 GLN A N 1
ATOM 1964 C CA . GLN A 1 254 ? 30.809 -9.957 -26.359 1.00 86.81 254 GLN A CA 1
ATOM 1965 C C . GLN A 1 254 ? 30.971 -10.911 -27.545 1.00 86.81 254 GLN A C 1
ATOM 1967 O O . GLN A 1 254 ? 32.077 -11.373 -27.811 1.00 86.81 254 GLN A O 1
ATOM 1972 N N . VAL A 1 255 ? 29.889 -11.151 -28.294 1.00 84.88 255 VAL A N 1
ATOM 1973 C CA . VAL A 1 255 ? 29.918 -11.948 -29.531 1.00 84.88 255 VAL A CA 1
ATOM 1974 C C . VAL A 1 255 ? 30.784 -11.266 -30.592 1.00 84.88 255 VA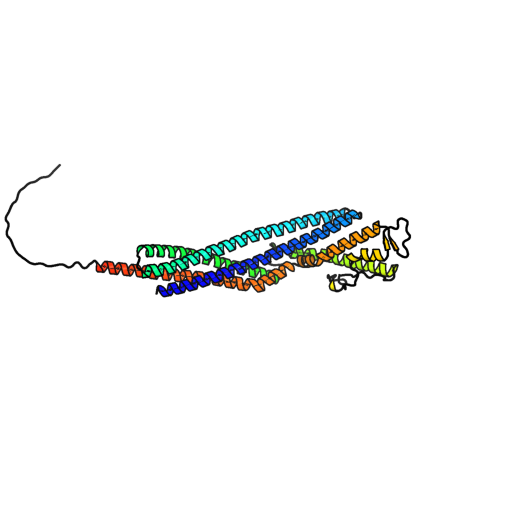L A C 1
ATOM 1976 O O . VAL A 1 255 ? 31.601 -11.922 -31.234 1.00 84.88 255 VAL A O 1
ATOM 1979 N N . LEU A 1 256 ? 30.687 -9.940 -30.722 1.00 83.25 256 LEU A N 1
ATOM 1980 C CA . LEU A 1 256 ? 31.506 -9.166 -31.650 1.00 83.25 256 LEU A CA 1
ATOM 1981 C C . LEU A 1 256 ? 33.003 -9.301 -31.331 1.00 83.25 256 LEU A C 1
ATOM 1983 O O . LEU A 1 256 ? 33.784 -9.522 -32.247 1.00 83.25 256 LEU A O 1
ATOM 1987 N N . ARG A 1 257 ? 33.402 -9.290 -30.051 1.00 81.81 257 ARG A N 1
ATOM 1988 C CA . ARG A 1 257 ? 34.791 -9.559 -29.617 1.00 81.81 257 ARG A CA 1
ATOM 1989 C C . ARG A 1 257 ? 35.316 -10.960 -29.945 1.00 81.81 257 ARG A C 1
ATOM 1991 O O . ARG A 1 257 ? 36.529 -11.141 -29.964 1.00 81.81 257 ARG A O 1
ATOM 1998 N N . MET A 1 258 ? 34.449 -11.947 -30.174 1.00 79.19 258 MET A N 1
ATOM 1999 C CA . MET A 1 258 ? 34.870 -13.294 -30.596 1.00 79.19 258 MET A CA 1
ATOM 2000 C C . MET A 1 258 ? 35.091 -13.393 -32.112 1.00 79.19 258 MET A C 1
ATOM 2002 O O . MET A 1 258 ? 35.800 -14.286 -32.567 1.00 79.19 258 MET A O 1
ATOM 2006 N N . LEU A 1 259 ? 34.476 -12.495 -32.888 1.00 77.12 259 LEU A N 1
ATOM 2007 C CA . LEU A 1 259 ? 34.473 -12.508 -34.357 1.00 77.12 259 LEU A CA 1
ATOM 2008 C C . LEU A 1 259 ? 35.342 -11.397 -34.970 1.00 77.12 259 LEU A C 1
ATOM 2010 O O . LEU A 1 259 ? 35.750 -11.491 -36.130 1.00 77.12 259 LEU A O 1
ATOM 2014 N N . ALA A 1 260 ? 35.612 -10.343 -34.202 1.00 76.69 260 ALA A N 1
ATOM 2015 C CA . ALA A 1 260 ? 36.274 -9.134 -34.650 1.00 76.69 260 ALA A CA 1
ATOM 2016 C C . ALA A 1 260 ? 37.322 -8.631 -33.651 1.00 76.69 260 ALA A C 1
ATOM 2018 O O . ALA A 1 260 ? 37.134 -8.702 -32.435 1.00 76.69 260 ALA A O 1
ATOM 2019 N N . CYS A 1 261 ? 38.403 -8.060 -34.182 1.00 76.81 261 CYS A N 1
ATOM 2020 C CA . CYS A 1 261 ? 39.434 -7.382 -33.407 1.00 76.81 261 CYS A CA 1
ATOM 2021 C C . CYS A 1 261 ? 39.113 -5.876 -33.326 1.00 76.81 261 CYS A C 1
ATOM 2023 O O . CYS A 1 261 ? 39.234 -5.199 -34.354 1.00 76.81 261 CYS A O 1
ATOM 2025 N N . PRO A 1 262 ? 38.722 -5.330 -32.156 1.00 66.81 262 PRO A N 1
ATOM 2026 C CA . PRO A 1 262 ? 38.736 -3.889 -31.930 1.00 66.81 262 PRO A CA 1
ATOM 2027 C C . PRO A 1 262 ? 40.190 -3.411 -31.807 1.00 66.81 262 PRO A C 1
ATOM 2029 O O . PRO A 1 262 ? 40.905 -3.871 -30.923 1.00 66.81 262 PRO A O 1
ATOM 2032 N N . ASP A 1 263 ? 40.596 -2.514 -32.707 1.00 62.88 263 ASP A N 1
ATOM 2033 C CA . ASP A 1 263 ? 41.949 -1.948 -32.864 1.00 62.88 263 ASP A CA 1
ATOM 2034 C C . ASP A 1 263 ? 43.107 -2.959 -32.978 1.00 62.88 263 ASP A C 1
ATOM 2036 O O . ASP A 1 263 ? 43.680 -3.433 -31.997 1.00 62.88 263 ASP A O 1
ATOM 2040 N N . SER A 1 264 ? 43.569 -3.188 -34.212 1.00 56.06 264 SER A N 1
ATOM 2041 C CA . SER A 1 264 ? 44.914 -3.718 -34.451 1.00 56.06 264 SER A CA 1
ATOM 2042 C C . SER A 1 264 ? 45.939 -2.584 -34.571 1.00 56.06 264 SER A C 1
ATOM 2044 O O . SER A 1 264 ? 46.329 -2.211 -35.682 1.00 56.06 264 SER A O 1
ATOM 2046 N N . GLU A 1 265 ? 46.442 -2.063 -33.450 1.00 51.38 265 GLU A N 1
ATOM 2047 C CA . GLU A 1 265 ? 47.709 -1.321 -33.486 1.00 51.38 265 GLU A CA 1
ATOM 2048 C C . GLU A 1 265 ? 48.860 -2.301 -33.784 1.00 51.38 265 GLU A C 1
ATOM 2050 O O . GLU A 1 265 ? 49.440 -2.936 -32.905 1.00 51.38 265 GLU A O 1
ATOM 2055 N N . GLY A 1 266 ? 49.155 -2.479 -35.074 1.00 53.91 266 GLY A N 1
ATOM 2056 C CA . GLY A 1 266 ? 50.370 -3.135 -35.568 1.00 53.91 266 GLY A CA 1
ATOM 2057 C C . GLY A 1 266 ? 50.431 -4.668 -35.522 1.00 53.91 266 GLY A C 1
ATOM 2058 O O . GLY A 1 266 ? 51.432 -5.217 -35.977 1.00 53.91 266 GLY A O 1
ATOM 2059 N N . SER A 1 267 ? 49.407 -5.382 -35.035 1.00 54.50 267 SER A N 1
ATOM 2060 C CA . SER A 1 267 ? 49.379 -6.858 -35.049 1.00 54.50 267 SER A CA 1
ATOM 2061 C C . SER A 1 267 ? 48.206 -7.420 -35.856 1.00 54.50 267 SER A C 1
ATOM 2063 O O . SER A 1 267 ? 47.050 -7.078 -35.634 1.00 54.50 267 SER A O 1
ATOM 2065 N N . THR A 1 268 ? 48.506 -8.280 -36.831 1.00 57.53 268 THR A N 1
ATOM 2066 C CA . THR A 1 268 ? 47.528 -8.832 -37.777 1.00 57.53 268 THR A CA 1
ATOM 2067 C C . THR A 1 268 ? 46.379 -9.536 -37.049 1.00 57.53 268 THR A C 1
ATOM 2069 O O . THR A 1 268 ? 46.606 -10.510 -36.331 1.00 57.53 268 THR A O 1
ATOM 2072 N N . CYS A 1 269 ? 45.137 -9.092 -37.271 1.00 67.81 269 CYS A N 1
ATOM 2073 C CA . CYS A 1 269 ? 43.952 -9.826 -36.823 1.00 67.81 269 CYS A CA 1
ATOM 2074 C C . CYS A 1 269 ? 43.890 -11.156 -37.596 1.00 67.81 269 CYS A C 1
ATOM 2076 O O . CYS A 1 269 ? 43.508 -11.191 -38.766 1.00 67.81 269 CYS A O 1
ATOM 2078 N N . ASN A 1 270 ? 44.347 -12.247 -36.974 1.00 62.03 270 ASN A N 1
ATOM 2079 C CA . ASN A 1 270 ? 44.520 -13.549 -37.625 1.00 62.03 270 ASN A CA 1
ATOM 2080 C C . ASN A 1 270 ? 43.165 -14.219 -37.919 1.00 62.03 270 ASN A C 1
ATOM 2082 O O . ASN A 1 270 ? 42.705 -15.073 -37.166 1.00 62.03 270 ASN A O 1
ATOM 2086 N N . GLY A 1 271 ? 42.537 -13.830 -39.031 1.00 63.22 271 GLY A N 1
ATOM 2087 C CA . GLY A 1 271 ? 41.285 -14.407 -39.536 1.00 63.22 271 GLY A CA 1
ATOM 2088 C C . GLY A 1 271 ? 39.996 -13.795 -38.973 1.00 63.22 271 GLY A C 1
ATOM 2089 O O . GLY A 1 271 ? 38.918 -14.232 -39.367 1.00 63.22 271 GLY A O 1
ATOM 2090 N N . GLY A 1 272 ? 40.086 -12.799 -38.087 1.00 70.19 272 GLY A N 1
ATOM 2091 C CA . GLY A 1 272 ? 38.934 -12.042 -37.585 1.00 70.19 272 GLY A CA 1
ATOM 2092 C C . GLY A 1 272 ? 38.632 -10.787 -38.412 1.00 70.19 272 GLY A C 1
ATOM 2093 O O . GLY A 1 272 ? 39.462 -10.318 -39.194 1.00 70.19 272 GLY A O 1
ATOM 2094 N N . ILE A 1 273 ? 37.443 -10.216 -38.220 1.00 74.06 273 ILE A N 1
ATOM 2095 C CA . ILE A 1 273 ? 37.035 -8.958 -38.863 1.00 74.06 273 ILE A CA 1
ATOM 2096 C C . ILE A 1 273 ? 37.736 -7.784 -38.160 1.00 74.06 273 ILE A C 1
ATOM 2098 O O . ILE A 1 273 ? 37.690 -7.674 -36.937 1.00 74.06 273 ILE A O 1
ATOM 2102 N N . LEU A 1 274 ? 38.371 -6.878 -38.904 1.00 76.62 274 LEU A N 1
ATOM 2103 C CA . LEU A 1 274 ? 38.942 -5.666 -38.311 1.00 76.62 274 LEU A CA 1
ATOM 2104 C C . LEU A 1 274 ? 37.851 -4.601 -38.133 1.00 76.62 274 LEU A C 1
ATOM 2106 O O . LEU A 1 274 ? 37.225 -4.199 -39.113 1.00 76.62 274 LEU A O 1
ATOM 2110 N N . ILE A 1 275 ? 37.642 -4.127 -36.902 1.00 79.06 275 ILE A N 1
ATOM 2111 C CA . ILE A 1 275 ? 36.670 -3.068 -36.587 1.00 79.06 275 ILE A CA 1
ATOM 2112 C C . ILE A 1 275 ? 37.395 -1.945 -35.830 1.00 79.06 275 ILE A C 1
ATOM 2114 O O . ILE A 1 275 ? 38.020 -2.224 -34.808 1.00 79.06 275 ILE A O 1
ATOM 2118 N N . PRO A 1 276 ? 37.321 -0.677 -36.277 1.00 83.06 276 PRO A N 1
ATOM 2119 C CA . PRO A 1 276 ? 37.908 0.434 -35.529 1.00 83.06 276 PRO A CA 1
ATOM 2120 C C . PRO A 1 276 ? 37.200 0.619 -34.176 1.00 83.06 276 PRO A C 1
ATOM 2122 O O . PRO A 1 276 ? 35.968 0.536 -34.105 1.00 83.06 276 PRO A O 1
ATOM 2125 N N . ALA A 1 277 ? 37.943 0.884 -33.096 1.00 80.06 277 ALA A N 1
ATOM 2126 C CA . ALA A 1 277 ? 37.372 0.875 -31.746 1.00 80.06 277 ALA A CA 1
ATOM 2127 C C . ALA A 1 277 ? 36.272 1.914 -31.514 1.00 80.06 277 ALA A C 1
ATOM 2129 O O . ALA A 1 277 ? 35.407 1.677 -30.675 1.00 80.06 277 ALA A O 1
ATOM 2130 N N . ASN A 1 278 ? 36.222 3.021 -32.263 1.00 81.50 278 ASN A N 1
ATOM 2131 C CA . ASN A 1 278 ? 35.106 3.965 -32.153 1.00 81.50 278 ASN A CA 1
ATOM 2132 C C . ASN A 1 278 ? 33.758 3.292 -32.490 1.00 81.50 278 ASN A C 1
ATOM 2134 O O . ASN A 1 278 ? 32.798 3.438 -31.733 1.00 81.50 278 ASN A O 1
ATOM 2138 N N . TYR A 1 279 ? 33.691 2.493 -33.560 1.00 83.62 279 TYR A N 1
ATOM 2139 C CA . TYR A 1 279 ? 32.497 1.722 -33.920 1.00 83.62 279 TYR A CA 1
ATOM 2140 C C . TYR A 1 279 ? 32.192 0.627 -32.895 1.00 83.62 279 TYR A C 1
ATOM 2142 O O . TYR A 1 279 ? 31.034 0.456 -32.520 1.00 83.62 279 TYR A O 1
ATOM 2150 N N . TYR A 1 280 ? 33.212 -0.078 -32.392 1.00 85.88 280 TYR A N 1
ATOM 2151 C CA . TYR A 1 280 ? 33.023 -1.084 -31.343 1.00 85.88 280 TYR A CA 1
ATOM 2152 C C . TYR A 1 280 ? 32.460 -0.463 -30.048 1.00 85.88 280 TYR A C 1
ATOM 2154 O O . TYR A 1 280 ? 31.462 -0.950 -29.515 1.00 85.88 280 TYR A O 1
ATOM 2162 N N . ASN A 1 281 ? 33.032 0.652 -29.585 1.00 85.75 281 ASN A N 1
ATOM 2163 C CA . ASN A 1 281 ? 32.566 1.388 -28.407 1.00 85.75 281 ASN A CA 1
ATOM 2164 C C . ASN A 1 281 ? 31.144 1.930 -28.618 1.00 85.75 281 ASN A C 1
ATOM 2166 O O . ASN A 1 281 ? 30.324 1.872 -27.706 1.00 85.75 281 ASN A O 1
ATOM 2170 N N . THR A 1 282 ? 30.815 2.362 -29.840 1.00 87.44 282 THR A N 1
ATOM 2171 C CA . THR A 1 282 ? 29.457 2.784 -30.219 1.00 87.44 282 THR A CA 1
ATOM 2172 C C . THR A 1 282 ? 28.461 1.631 -30.092 1.00 87.44 282 THR A C 1
ATOM 2174 O O . THR A 1 282 ? 27.439 1.769 -29.420 1.00 87.44 282 THR A O 1
ATOM 2177 N N . VAL A 1 283 ? 28.778 0.459 -30.654 1.00 87.19 283 VAL A N 1
ATOM 2178 C CA . VAL A 1 283 ? 27.947 -0.748 -30.515 1.00 87.19 283 VAL A CA 1
ATOM 2179 C C . VAL A 1 283 ? 27.808 -1.153 -29.046 1.00 87.19 283 VAL A C 1
ATOM 2181 O O . VAL A 1 283 ? 26.702 -1.481 -28.617 1.00 87.19 283 VAL A O 1
ATOM 2184 N N . GLN A 1 284 ? 28.880 -1.086 -28.251 1.00 88.69 284 GLN A N 1
ATOM 2185 C CA . GLN A 1 284 ? 28.842 -1.394 -26.820 1.00 88.69 284 GLN A CA 1
ATOM 2186 C C . GLN A 1 284 ? 27.943 -0.430 -26.034 1.00 88.69 284 GLN A C 1
ATOM 2188 O O . GLN A 1 284 ? 27.120 -0.888 -25.236 1.00 88.69 284 GLN A O 1
ATOM 2193 N N . ALA A 1 285 ? 28.056 0.874 -26.287 1.00 88.12 285 ALA A N 1
ATOM 2194 C CA . ALA A 1 285 ? 27.247 1.916 -25.666 1.00 88.12 285 ALA A CA 1
ATOM 2195 C C . ALA A 1 285 ? 25.746 1.692 -25.926 1.00 88.12 285 ALA A C 1
ATOM 2197 O O . ALA A 1 285 ? 24.976 1.541 -24.973 1.00 88.12 285 ALA A O 1
ATOM 2198 N N . TYR A 1 286 ? 25.340 1.567 -27.198 1.00 87.56 286 TYR A N 1
ATOM 2199 C CA . TYR A 1 286 ? 23.940 1.328 -27.574 1.00 87.56 286 TYR A CA 1
ATOM 2200 C C . TYR A 1 286 ? 23.405 -0.011 -27.051 1.00 87.56 286 TYR A C 1
ATOM 2202 O O . TYR A 1 286 ? 22.324 -0.046 -26.462 1.00 87.56 286 TYR A O 1
ATOM 2210 N N . SER A 1 287 ? 24.165 -1.100 -27.208 1.00 89.81 287 SER A N 1
ATOM 2211 C CA . SER A 1 287 ? 23.758 -2.441 -26.754 1.00 89.81 287 SER A CA 1
ATOM 2212 C C . SER A 1 287 ? 23.490 -2.472 -25.249 1.00 89.81 287 SER A C 1
ATOM 2214 O O . SER A 1 287 ? 22.485 -3.024 -24.802 1.00 89.81 287 SER A O 1
ATOM 2216 N N . THR A 1 288 ? 24.362 -1.824 -24.469 1.00 89.31 288 THR A N 1
ATOM 2217 C CA . THR A 1 288 ? 24.217 -1.719 -23.013 1.00 89.31 288 THR A CA 1
ATOM 2218 C C . THR A 1 288 ? 22.999 -0.873 -22.648 1.00 89.31 288 THR A C 1
ATOM 2220 O O . THR A 1 288 ? 22.179 -1.314 -21.850 1.00 89.31 288 THR A O 1
ATOM 2223 N N . SER A 1 289 ? 22.817 0.301 -23.264 1.00 90.44 289 SER A N 1
ATOM 2224 C CA . SER A 1 289 ? 21.678 1.184 -22.971 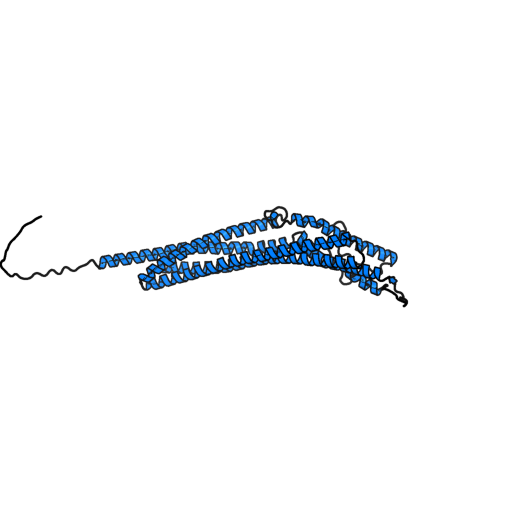1.00 90.44 289 SER A CA 1
ATOM 2225 C C . SER A 1 289 ? 20.325 0.552 -23.305 1.00 90.44 289 SER A C 1
ATOM 2227 O O . SER A 1 289 ? 19.387 0.673 -22.518 1.00 90.44 289 SER A O 1
ATOM 2229 N N . ILE A 1 290 ? 20.221 -0.155 -24.437 1.00 89.56 290 ILE A N 1
ATOM 2230 C CA . ILE A 1 290 ? 19.003 -0.889 -24.801 1.00 89.56 290 ILE A CA 1
ATOM 2231 C C . ILE A 1 290 ? 18.774 -2.039 -23.816 1.00 89.56 290 ILE A C 1
ATOM 2233 O O . ILE A 1 290 ? 17.651 -2.220 -23.356 1.00 89.56 290 ILE A O 1
ATOM 2237 N N . GLN A 1 291 ? 19.813 -2.783 -23.419 1.00 91.06 291 GLN A N 1
ATOM 2238 C CA . GLN A 1 291 ? 19.654 -3.849 -22.427 1.00 91.06 291 GLN A CA 1
ATOM 2239 C C . GLN A 1 291 ? 19.203 -3.312 -21.060 1.00 91.06 291 GLN A C 1
ATOM 2241 O O . GLN A 1 291 ? 18.321 -3.910 -20.443 1.00 91.06 291 GLN A O 1
ATOM 2246 N N . THR A 1 292 ? 19.744 -2.180 -20.599 1.00 91.38 292 THR A N 1
ATOM 2247 C CA . THR A 1 292 ? 19.289 -1.527 -19.364 1.00 91.38 292 THR A CA 1
ATOM 2248 C C . THR A 1 292 ? 17.819 -1.120 -19.474 1.00 91.38 292 THR A C 1
ATOM 2250 O O . THR A 1 292 ? 17.055 -1.410 -18.557 1.00 91.38 292 THR A O 1
ATOM 2253 N N . LEU A 1 293 ? 17.388 -0.553 -20.610 1.00 91.00 293 LEU A N 1
ATOM 2254 C CA . LEU A 1 293 ? 15.980 -0.227 -20.872 1.00 91.00 293 LEU A CA 1
ATOM 2255 C C . LEU A 1 293 ? 15.075 -1.477 -20.874 1.00 91.00 293 LEU A C 1
ATOM 2257 O O . LEU A 1 293 ? 14.024 -1.476 -20.236 1.00 91.00 293 LEU A O 1
ATOM 2261 N N . LEU A 1 294 ? 15.491 -2.571 -21.519 1.00 91.06 294 LEU A N 1
ATOM 2262 C CA . LEU A 1 294 ? 14.743 -3.838 -21.544 1.00 91.06 294 LEU A CA 1
ATOM 2263 C C . LEU A 1 294 ? 14.606 -4.494 -20.163 1.00 91.06 294 LEU A C 1
ATOM 2265 O O . LEU A 1 294 ? 13.623 -5.191 -19.908 1.00 91.06 294 LEU A O 1
ATOM 2269 N N . ASN A 1 295 ? 15.560 -4.265 -19.257 1.00 91.25 295 ASN A N 1
ATOM 2270 C CA . ASN A 1 295 ? 15.483 -4.767 -17.884 1.00 91.25 295 ASN A CA 1
ATOM 2271 C C . ASN A 1 295 ? 14.390 -4.057 -17.062 1.00 91.25 295 ASN A C 1
ATOM 2273 O O . ASN A 1 295 ? 13.865 -4.647 -16.120 1.00 91.25 295 ASN A O 1
ATOM 2277 N N . VAL A 1 296 ? 14.045 -2.809 -17.405 1.00 93.56 296 VAL A N 1
ATOM 2278 C CA . VAL A 1 296 ? 13.041 -1.997 -16.689 1.00 93.56 296 VAL A CA 1
ATOM 2279 C C . VAL A 1 296 ? 11.688 -1.909 -17.410 1.00 93.56 296 VAL A C 1
ATOM 2281 O O . VAL A 1 296 ? 10.682 -1.609 -16.764 1.00 93.56 296 VAL A O 1
ATOM 2284 N N . TYR A 1 297 ? 11.639 -2.246 -18.705 1.00 92.75 297 TYR A N 1
ATOM 2285 C CA . TYR A 1 297 ? 10.435 -2.226 -19.549 1.00 92.75 297 TYR A CA 1
ATOM 2286 C C . TYR A 1 297 ? 9.192 -2.896 -18.915 1.00 92.75 297 TYR A C 1
ATOM 2288 O O . TYR A 1 297 ? 8.154 -2.238 -18.877 1.00 92.75 297 TYR A O 1
ATOM 2296 N N . PRO A 1 298 ? 9.250 -4.116 -18.328 1.00 92.56 298 PRO A N 1
ATOM 2297 C CA . PRO A 1 298 ? 8.049 -4.781 -17.796 1.00 92.56 298 PRO A CA 1
ATOM 2298 C C . PRO A 1 298 ? 7.376 -4.026 -16.650 1.00 92.56 298 PRO A C 1
ATOM 2300 O O . PRO A 1 298 ? 6.159 -4.074 -16.486 1.00 92.56 298 PRO A O 1
ATOM 2303 N N . ASN A 1 299 ? 8.169 -3.332 -15.832 1.00 92.44 299 ASN A N 1
ATOM 2304 C CA . ASN A 1 299 ? 7.636 -2.570 -14.710 1.00 92.44 299 ASN A CA 1
ATOM 2305 C C . ASN A 1 299 ? 7.041 -1.244 -15.201 1.00 92.44 299 ASN A C 1
ATOM 2307 O O . ASN A 1 299 ? 5.999 -0.832 -14.698 1.00 92.44 299 ASN A O 1
ATOM 2311 N N . MET A 1 300 ? 7.646 -0.612 -16.219 1.00 92.50 300 MET A N 1
ATOM 2312 C CA . MET A 1 300 ? 7.036 0.541 -16.892 1.00 92.50 300 MET A CA 1
ATOM 2313 C C . MET A 1 300 ? 5.696 0.181 -17.528 1.00 92.50 300 MET A C 1
ATOM 2315 O O . MET A 1 300 ? 4.738 0.918 -17.339 1.00 92.50 300 MET A O 1
ATOM 2319 N N . GLU A 1 301 ? 5.617 -0.951 -18.227 1.00 92.94 301 GLU A N 1
ATOM 2320 C CA . GLU A 1 301 ? 4.390 -1.459 -18.850 1.00 92.94 301 GLU A CA 1
ATOM 2321 C C . GLU A 1 301 ? 3.275 -1.632 -17.808 1.00 92.94 301 GLU A C 1
ATOM 2323 O O . GLU A 1 301 ? 2.234 -0.982 -17.907 1.00 92.94 301 GLU A O 1
ATOM 2328 N N . ARG A 1 302 ? 3.540 -2.372 -16.719 1.00 93.31 302 ARG A N 1
ATOM 2329 C CA . ARG A 1 302 ? 2.587 -2.540 -15.604 1.00 93.31 302 ARG A CA 1
ATOM 2330 C C . ARG A 1 302 ? 2.170 -1.224 -14.938 1.00 93.31 302 ARG A C 1
ATOM 2332 O O . ARG A 1 302 ? 1.041 -1.126 -14.456 1.00 93.31 302 ARG A O 1
ATOM 2339 N N . LEU A 1 303 ? 3.052 -0.224 -14.884 1.00 92.50 303 LEU A N 1
ATOM 2340 C CA . LEU A 1 303 ? 2.752 1.086 -14.299 1.00 92.50 303 LEU A CA 1
ATOM 2341 C C . LEU A 1 303 ? 1.894 1.952 -15.239 1.00 92.50 303 LEU A C 1
ATOM 2343 O O . LEU A 1 303 ? 0.907 2.535 -14.797 1.00 92.50 303 LEU A O 1
ATOM 2347 N N . VAL A 1 304 ? 2.240 1.994 -16.529 1.00 91.69 304 VAL A N 1
ATOM 2348 C CA . VAL A 1 304 ? 1.530 2.720 -17.599 1.00 91.69 304 VAL A CA 1
ATOM 2349 C C . VAL A 1 304 ? 0.122 2.163 -17.819 1.00 91.69 304 VAL A C 1
ATOM 2351 O O . VAL A 1 304 ? -0.823 2.925 -18.006 1.00 91.69 304 VAL A O 1
ATOM 2354 N N . GLU A 1 305 ? -0.055 0.846 -17.721 1.00 91.19 305 GLU A N 1
ATOM 2355 C CA . GLU A 1 305 ? -1.373 0.202 -17.784 1.00 91.19 305 GLU A CA 1
ATOM 2356 C C . GLU A 1 305 ? -2.167 0.284 -16.465 1.00 91.19 305 GLU A C 1
ATOM 2358 O O . GLU A 1 305 ? -3.278 -0.240 -16.376 1.00 91.19 305 GLU A O 1
ATOM 2363 N N . CYS A 1 306 ? -1.622 0.930 -15.425 1.00 91.50 306 CYS A N 1
ATOM 2364 C CA . CYS A 1 306 ? -2.158 0.938 -14.059 1.00 91.50 306 CYS A CA 1
ATOM 2365 C C . CYS A 1 306 ? -2.355 -0.460 -13.430 1.00 91.50 306 CYS A C 1
ATOM 2367 O O . CYS A 1 306 ? -3.041 -0.593 -12.410 1.00 91.50 306 CYS A O 1
ATOM 2369 N N . GLN A 1 307 ? -1.721 -1.505 -13.974 1.00 92.19 307 GLN A N 1
ATOM 2370 C CA . GLN A 1 307 ? -1.842 -2.868 -13.465 1.00 92.19 307 GLN A CA 1
ATOM 2371 C C . GLN A 1 307 ? -1.336 -2.977 -12.021 1.00 92.19 307 GLN A C 1
ATOM 2373 O O . GLN A 1 307 ? -2.028 -3.558 -11.194 1.00 92.19 307 GLN A O 1
ATOM 2378 N N . THR A 1 308 ? -0.206 -2.348 -11.674 1.00 91.19 308 THR A N 1
ATOM 2379 C CA . THR A 1 308 ? 0.328 -2.354 -10.296 1.00 91.19 308 THR A CA 1
ATOM 2380 C C . THR A 1 308 ? -0.690 -1.830 -9.269 1.00 91.19 308 THR A C 1
ATOM 2382 O O . THR A 1 308 ? -0.855 -2.412 -8.198 1.00 91.19 308 THR A O 1
ATOM 2385 N N . VAL A 1 309 ? -1.433 -0.770 -9.610 1.00 92.44 309 VAL A N 1
ATOM 2386 C CA . VAL A 1 309 ? -2.497 -0.208 -8.756 1.00 92.44 309 VAL A CA 1
ATOM 2387 C C . VAL A 1 309 ? -3.724 -1.125 -8.730 1.00 92.44 309 VAL A C 1
ATOM 2389 O O . VAL A 1 309 ? -4.324 -1.340 -7.676 1.00 92.44 309 VAL A O 1
ATOM 2392 N N . SER A 1 310 ? -4.085 -1.698 -9.880 1.00 92.38 310 SER A N 1
ATOM 2393 C CA . SER A 1 310 ? -5.219 -2.616 -10.001 1.00 92.38 310 SER A CA 1
ATOM 2394 C C . SER A 1 310 ? -5.018 -3.908 -9.199 1.00 92.38 310 SER A C 1
ATOM 2396 O O . SER A 1 310 ? -5.914 -4.302 -8.452 1.00 92.38 310 SER A O 1
ATOM 2398 N N . ASP A 1 311 ? -3.835 -4.523 -9.279 1.00 93.75 311 ASP A N 1
ATOM 2399 C CA . ASP A 1 311 ? -3.464 -5.729 -8.531 1.00 93.75 311 ASP A CA 1
ATOM 2400 C C . ASP A 1 311 ? -3.613 -5.486 -7.013 1.00 93.75 311 ASP A C 1
ATOM 2402 O O . ASP A 1 311 ? -4.274 -6.256 -6.308 1.00 93.75 311 ASP A O 1
ATOM 2406 N N . ALA A 1 312 ? -3.087 -4.359 -6.517 1.00 94.12 312 ALA A N 1
ATOM 2407 C CA . ALA A 1 312 ? -3.172 -3.963 -5.111 1.00 94.12 312 ALA A CA 1
ATOM 2408 C C . ALA A 1 312 ? -4.614 -3.697 -4.641 1.00 94.12 312 ALA A C 1
ATOM 2410 O O . ALA A 1 312 ? -5.021 -4.119 -3.554 1.00 94.12 312 ALA A O 1
ATOM 2411 N N . PHE A 1 313 ? -5.425 -3.015 -5.454 1.00 93.62 313 PHE A N 1
ATOM 2412 C CA . PHE A 1 313 ? -6.827 -2.745 -5.119 1.00 93.62 313 PHE A CA 1
ATOM 2413 C C . PHE A 1 313 ? -7.682 -4.015 -5.151 1.00 93.62 313 PHE A C 1
ATOM 2415 O O . PHE A 1 313 ? -8.562 -4.179 -4.300 1.00 93.62 313 PHE A O 1
ATOM 2422 N N . SER A 1 314 ? -7.394 -4.939 -6.070 1.00 95.00 314 SER A N 1
ATOM 2423 C CA . SER A 1 314 ? -8.011 -6.264 -6.117 1.00 95.00 314 SER A CA 1
ATOM 2424 C C . SER A 1 314 ? -7.709 -7.070 -4.847 1.00 95.00 314 SER A C 1
ATOM 2426 O O . SER A 1 314 ? -8.635 -7.623 -4.243 1.00 95.00 314 SER A O 1
ATOM 2428 N N . ASP A 1 315 ? -6.461 -7.077 -4.360 1.00 94.44 315 ASP A N 1
ATOM 2429 C CA . ASP A 1 315 ? -6.117 -7.720 -3.083 1.00 94.44 315 ASP A CA 1
ATOM 2430 C C . ASP A 1 315 ? -6.879 -7.096 -1.899 1.00 94.44 315 ASP A C 1
ATOM 2432 O O . ASP A 1 315 ? -7.536 -7.800 -1.122 1.00 94.44 315 ASP A O 1
ATOM 2436 N N . ILE A 1 316 ? -6.903 -5.762 -1.807 1.00 94.88 316 ILE A N 1
ATOM 2437 C CA . ILE A 1 316 ? -7.635 -5.039 -0.758 1.00 94.88 316 ILE A CA 1
ATOM 2438 C C . ILE A 1 316 ? -9.131 -5.393 -0.766 1.00 94.88 316 ILE A C 1
ATOM 2440 O O . ILE A 1 316 ? -9.709 -5.679 0.291 1.00 94.88 316 ILE A O 1
ATOM 2444 N N . LEU A 1 317 ? -9.776 -5.402 -1.933 1.00 94.12 317 LEU A N 1
ATOM 2445 C CA . LEU A 1 317 ? -11.203 -5.709 -2.070 1.00 94.12 317 LEU A CA 1
ATOM 2446 C C . LEU A 1 317 ? -11.528 -7.147 -1.661 1.00 94.12 317 LEU A C 1
ATOM 2448 O O . LEU A 1 317 ? -12.470 -7.382 -0.892 1.00 94.12 317 LEU A O 1
ATOM 2452 N N . ASN A 1 318 ? -10.730 -8.100 -2.142 1.00 93.81 318 ASN A N 1
ATOM 2453 C CA . ASN A 1 318 ? -10.945 -9.522 -1.909 1.00 93.81 318 ASN A CA 1
ATOM 2454 C C . ASN A 1 318 ? -10.633 -9.920 -0.457 1.00 93.81 318 ASN A C 1
ATOM 2456 O O . ASN A 1 318 ? -11.459 -10.568 0.197 1.00 93.81 318 ASN A O 1
ATOM 2460 N N . ASN A 1 319 ? -9.491 -9.478 0.078 1.00 93.62 319 ASN A N 1
ATOM 2461 C CA . ASN A 1 319 ? -8.929 -9.983 1.332 1.00 93.62 319 ASN A CA 1
ATOM 2462 C C . ASN A 1 319 ? -9.109 -9.045 2.542 1.00 93.62 319 ASN A C 1
ATOM 2464 O O . ASN A 1 319 ? -9.084 -9.517 3.687 1.00 93.62 319 ASN A O 1
ATOM 2468 N N . HIS A 1 320 ? -9.340 -7.739 2.341 1.00 93.06 320 HIS A N 1
ATOM 2469 C CA . HIS A 1 320 ? -9.340 -6.743 3.428 1.00 93.06 320 HIS A CA 1
ATOM 2470 C C . HIS A 1 320 ? -10.671 -6.001 3.629 1.00 93.06 320 HIS A C 1
ATOM 2472 O O . HIS A 1 320 ? -11.114 -5.875 4.775 1.00 93.06 320 HIS A O 1
ATOM 2478 N N . CYS A 1 321 ? -11.380 -5.602 2.572 1.00 94.19 321 CYS A N 1
ATOM 2479 C CA . CYS A 1 321 ? -12.618 -4.817 2.668 1.00 94.19 321 CYS A CA 1
ATOM 2480 C C . CYS A 1 321 ? -13.737 -5.509 3.473 1.00 94.19 321 CYS A C 1
ATOM 2482 O O . CYS A 1 321 ? -14.284 -4.940 4.427 1.00 94.19 321 CYS A O 1
ATOM 2484 N N . LYS A 1 322 ? -14.057 -6.771 3.149 1.00 94.06 322 LYS A N 1
ATOM 2485 C CA . LYS A 1 322 ? -15.077 -7.564 3.868 1.00 94.06 322 LYS A CA 1
ATOM 2486 C C . LYS A 1 322 ? -14.753 -7.746 5.366 1.00 94.06 322 LYS A C 1
ATOM 2488 O O . LYS A 1 322 ? -15.629 -7.440 6.186 1.00 94.06 322 LYS A O 1
ATOM 2493 N N . PRO A 1 323 ? -13.553 -8.211 5.783 1.00 94.12 323 PRO A N 1
ATOM 2494 C CA . PRO A 1 323 ? -13.231 -8.332 7.204 1.00 94.12 323 PRO A CA 1
ATOM 2495 C C . PRO A 1 323 ? -13.119 -6.980 7.919 1.00 94.12 323 PRO A C 1
ATOM 2497 O O . PRO A 1 323 ? -13.598 -6.883 9.048 1.00 94.12 323 PRO A O 1
ATOM 2500 N N . LEU A 1 324 ? -12.583 -5.928 7.288 1.00 94.69 324 LEU A N 1
ATOM 2501 C CA . LEU A 1 324 ? -12.520 -4.584 7.875 1.00 94.69 324 LEU A CA 1
ATOM 2502 C C . LEU A 1 324 ? -13.925 -4.076 8.243 1.00 94.69 324 LEU A C 1
ATOM 2504 O O . LEU A 1 324 ? -14.191 -3.775 9.411 1.00 94.69 324 LEU A O 1
ATOM 2508 N N . LYS A 1 325 ? -14.860 -4.110 7.277 1.00 94.62 325 LYS A N 1
ATOM 2509 C CA . LYS A 1 325 ? -16.275 -3.736 7.461 1.00 94.62 325 LYS A CA 1
ATOM 2510 C C . LYS A 1 325 ? -16.992 -4.627 8.486 1.00 94.62 325 LYS A C 1
ATOM 2512 O O . LYS A 1 325 ? -17.919 -4.170 9.154 1.00 94.62 325 LYS A O 1
ATOM 2517 N N . ARG A 1 326 ? -16.570 -5.889 8.655 1.00 95.31 326 ARG A N 1
ATOM 2518 C CA . ARG A 1 326 ? -17.097 -6.809 9.681 1.00 95.31 326 ARG A CA 1
ATOM 2519 C C . ARG A 1 326 ? -16.603 -6.465 11.089 1.00 95.31 326 ARG A C 1
ATOM 2521 O O . ARG A 1 326 ? -17.418 -6.459 12.010 1.00 95.31 326 ARG A O 1
ATOM 2528 N N . TYR A 1 327 ? -15.313 -6.182 11.272 1.00 96.25 327 TYR A N 1
ATOM 2529 C CA . TYR A 1 327 ? -14.754 -5.896 12.597 1.00 96.25 327 TYR A CA 1
ATOM 2530 C C . TYR A 1 327 ? -15.170 -4.521 13.115 1.00 96.25 327 TYR A C 1
ATOM 2532 O O . TYR A 1 327 ? -15.653 -4.443 14.241 1.00 96.25 327 TYR A O 1
ATOM 2540 N N . VAL A 1 328 ? -15.132 -3.471 12.287 1.00 96.50 328 VAL A N 1
ATOM 2541 C CA . VAL A 1 328 ? -15.638 -2.139 12.680 1.00 96.50 328 VAL A CA 1
ATOM 2542 C C . VAL A 1 328 ? -17.125 -2.189 13.075 1.00 96.50 328 VAL A C 1
ATOM 2544 O O . VAL A 1 328 ? -17.532 -1.594 14.074 1.00 96.50 328 VAL A O 1
ATOM 2547 N N . ARG A 1 329 ? -17.930 -3.006 12.372 1.00 96.31 329 ARG A N 1
ATOM 2548 C CA . ARG A 1 329 ? -19.337 -3.268 12.716 1.00 96.31 329 ARG A CA 1
ATOM 2549 C C . ARG A 1 329 ? -19.499 -3.973 14.057 1.00 96.31 329 ARG A C 1
ATOM 2551 O O . ARG A 1 329 ? -20.420 -3.666 14.810 1.00 96.31 329 ARG A O 1
ATOM 2558 N N . MET A 1 330 ? -18.633 -4.942 14.341 1.00 96.38 330 MET A N 1
ATOM 2559 C CA . MET A 1 330 ? -18.628 -5.662 15.612 1.00 96.38 330 MET A CA 1
ATOM 2560 C C . MET A 1 330 ? -18.241 -4.734 16.772 1.00 96.38 330 MET A C 1
ATOM 2562 O O . MET A 1 330 ? -18.873 -4.823 17.823 1.00 96.38 330 MET A O 1
ATOM 2566 N N . VAL A 1 331 ? -17.297 -3.803 16.571 1.00 97.00 331 VAL A N 1
ATOM 2567 C CA . VAL A 1 331 ? -16.933 -2.789 17.576 1.00 97.00 331 VAL A CA 1
ATOM 2568 C C . VAL A 1 331 ? -18.125 -1.895 17.915 1.00 97.00 331 VAL A C 1
ATOM 2570 O O . VAL A 1 331 ? -18.551 -1.895 19.067 1.00 97.00 331 VAL A O 1
ATOM 2573 N N . TRP A 1 332 ? -18.713 -1.174 16.948 1.00 96.81 332 TRP A N 1
ATOM 2574 C CA . TRP A 1 332 ? -19.772 -0.206 17.278 1.00 96.81 332 TRP A CA 1
ATOM 2575 C C . TRP A 1 332 ? -21.028 -0.879 17.848 1.00 96.81 332 TRP A C 1
ATOM 25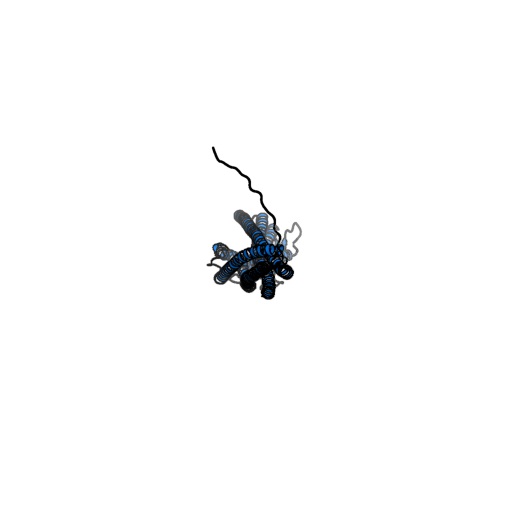77 O O . TRP A 1 332 ? -21.619 -0.353 18.788 1.00 96.81 332 TRP A O 1
ATOM 2587 N N . ARG A 1 333 ? -21.408 -2.071 17.359 1.00 96.81 333 ARG A N 1
ATOM 2588 C CA . ARG A 1 333 ? -22.535 -2.834 17.929 1.00 96.81 333 ARG A CA 1
ATOM 2589 C C . ARG A 1 333 ? -22.278 -3.230 19.380 1.00 96.81 333 ARG A C 1
ATOM 2591 O O . ARG A 1 333 ? -23.177 -3.110 20.209 1.00 96.81 333 ARG A O 1
ATOM 2598 N N . SER A 1 334 ? -21.057 -3.669 19.687 1.00 96.62 334 SER A N 1
ATOM 2599 C CA . SER A 1 334 ? -20.671 -4.046 21.051 1.00 96.62 334 SER A CA 1
ATOM 2600 C C . SER A 1 334 ? -20.565 -2.822 21.967 1.00 96.62 334 SER A C 1
ATOM 2602 O O . SER A 1 334 ? -20.929 -2.923 23.132 1.00 96.62 334 SER A O 1
ATOM 2604 N N . LEU A 1 335 ? -20.159 -1.656 21.443 1.00 96.50 335 LEU A N 1
ATOM 2605 C CA . LEU A 1 335 ? -20.167 -0.379 22.169 1.00 96.50 335 LEU A CA 1
ATOM 2606 C C . LEU A 1 335 ? -21.587 0.090 22.512 1.00 96.50 335 LEU A C 1
ATOM 2608 O O . LEU A 1 335 ? -21.835 0.427 23.662 1.00 96.50 335 LEU A O 1
ATOM 2612 N N . VAL A 1 336 ? -22.535 0.061 21.565 1.00 96.62 336 VAL A N 1
ATOM 2613 C CA . VAL A 1 336 ? -23.946 0.406 21.847 1.00 96.62 336 VAL A CA 1
ATOM 2614 C C . VAL A 1 336 ? -24.531 -0.536 22.896 1.00 96.62 336 VAL A C 1
ATOM 2616 O O . VAL A 1 336 ? -25.154 -0.081 23.854 1.00 96.62 336 VAL A O 1
ATOM 2619 N N . PHE A 1 337 ? -24.298 -1.843 22.749 1.00 96.75 337 PHE A N 1
ATOM 2620 C CA . PHE A 1 337 ? -24.754 -2.834 23.719 1.00 96.75 337 PHE A CA 1
ATOM 2621 C C . PHE A 1 337 ? -24.142 -2.602 25.110 1.00 96.75 337 PHE A C 1
ATOM 2623 O O . PHE A 1 337 ? -24.877 -2.573 26.096 1.00 96.75 337 PHE A O 1
ATOM 2630 N N . LEU A 1 338 ? -22.828 -2.353 25.191 1.00 96.38 338 LEU A N 1
ATOM 2631 C CA . LEU A 1 338 ? -22.143 -2.007 26.437 1.00 96.38 338 LEU A CA 1
ATOM 2632 C C . LEU A 1 338 ? -22.733 -0.739 27.070 1.00 96.38 338 LEU A C 1
ATOM 2634 O O . LEU A 1 338 ? -23.053 -0.765 28.253 1.00 96.38 338 LEU A O 1
ATOM 2638 N N . SER A 1 339 ? -22.940 0.336 26.302 1.00 95.06 339 SER A N 1
ATOM 2639 C CA . SER A 1 339 ? -23.543 1.579 26.800 1.00 95.06 339 SER A CA 1
ATOM 2640 C C . SER A 1 339 ? -24.936 1.351 27.395 1.00 95.06 339 SER A C 1
ATOM 2642 O O . SER A 1 339 ? -25.214 1.825 28.494 1.00 95.06 339 SER A O 1
ATOM 2644 N N . VAL A 1 340 ? -25.804 0.587 26.720 1.00 95.56 340 VAL A N 1
ATOM 2645 C CA . VAL A 1 340 ? -27.153 0.263 27.227 1.00 95.56 340 VAL A CA 1
ATOM 2646 C C . VAL A 1 340 ? -27.083 -0.576 28.509 1.00 95.56 340 VAL A C 1
ATOM 2648 O O . VAL A 1 340 ? -27.784 -0.281 29.479 1.00 95.56 340 VAL A O 1
ATOM 2651 N N . VAL A 1 341 ? -26.205 -1.584 28.552 1.00 95.25 341 VAL A N 1
ATOM 2652 C CA . VAL A 1 341 ? -25.986 -2.420 29.744 1.00 95.25 341 VAL A CA 1
ATOM 2653 C C . VAL A 1 341 ? -25.426 -1.602 30.913 1.00 95.25 341 VAL A C 1
ATOM 2655 O O . VAL A 1 341 ? -25.868 -1.794 32.044 1.00 95.25 341 VAL A O 1
ATOM 2658 N N . MET A 1 342 ? -24.508 -0.663 30.663 1.00 93.69 342 MET A N 1
ATOM 2659 C CA . MET A 1 342 ? -23.941 0.217 31.690 1.00 93.69 342 MET A CA 1
ATOM 2660 C C . MET A 1 342 ? -24.986 1.182 32.263 1.00 93.69 342 MET A C 1
ATOM 2662 O O . MET A 1 342 ? -25.062 1.321 33.483 1.00 93.69 342 MET A O 1
ATOM 2666 N N . VAL A 1 343 ? -25.849 1.779 31.430 1.00 95.12 343 VAL A N 1
ATOM 2667 C CA . VAL A 1 343 ? -26.981 2.596 31.914 1.00 95.12 343 VAL A CA 1
ATOM 2668 C C . VAL A 1 343 ? -27.907 1.759 32.801 1.00 95.12 343 VAL A C 1
ATOM 2670 O O . VAL A 1 343 ? -28.218 2.170 33.919 1.00 95.12 343 VAL A O 1
ATOM 2673 N N . ALA A 1 344 ? -28.301 0.561 32.355 1.00 93.69 344 ALA A N 1
ATOM 2674 C CA . ALA A 1 344 ? -29.158 -0.330 33.139 1.00 93.69 344 ALA A CA 1
ATOM 2675 C C . ALA A 1 344 ? -28.508 -0.744 34.475 1.00 93.69 344 ALA A C 1
ATOM 2677 O O . ALA A 1 344 ? -29.159 -0.701 35.520 1.00 93.69 344 ALA A O 1
ATOM 2678 N N . LEU A 1 345 ? -27.214 -1.082 34.462 1.00 92.19 345 LEU A N 1
ATOM 2679 C CA . LEU A 1 345 ? -26.438 -1.410 35.659 1.00 92.19 345 LEU A CA 1
ATOM 2680 C C . LEU A 1 345 ? -26.439 -0.252 36.666 1.00 92.19 345 LEU A C 1
ATOM 2682 O O . LEU A 1 345 ? -26.708 -0.465 37.848 1.00 92.19 345 LEU A O 1
ATOM 2686 N N . VAL A 1 346 ? -26.167 0.972 36.207 1.00 90.75 346 VAL A N 1
ATOM 2687 C CA . VAL A 1 346 ? -26.111 2.156 37.072 1.00 90.75 346 VAL A CA 1
ATOM 2688 C C . VAL A 1 346 ? -27.491 2.510 37.640 1.00 90.75 346 VAL A C 1
ATOM 2690 O O . VAL A 1 346 ? -27.593 2.799 38.832 1.00 90.75 346 VAL A O 1
ATOM 2693 N N . VAL A 1 347 ? -28.567 2.412 36.852 1.00 91.56 347 VAL A N 1
ATOM 2694 C CA . VAL A 1 347 ? -29.945 2.635 37.336 1.00 91.56 347 VAL A CA 1
ATOM 2695 C C . VAL A 1 347 ? -30.349 1.605 38.403 1.00 91.56 347 VAL A C 1
ATOM 2697 O O . VAL A 1 347 ? -30.958 1.974 39.411 1.00 91.56 347 VAL A O 1
ATOM 2700 N N . VAL A 1 348 ? -29.961 0.334 38.245 1.00 90.50 348 VAL A N 1
ATOM 2701 C CA . VAL A 1 348 ? -30.173 -0.712 39.266 1.00 90.50 348 VAL A CA 1
ATOM 2702 C C . VAL A 1 348 ? -29.437 -0.385 40.573 1.00 90.50 348 VAL A C 1
ATOM 2704 O O . VAL A 1 348 ? -29.997 -0.580 41.651 1.00 90.50 348 VAL A O 1
ATOM 2707 N N . TRP A 1 349 ? -28.217 0.160 40.512 1.00 89.12 349 TRP A N 1
ATOM 2708 C CA . TRP A 1 349 ? -27.504 0.601 41.717 1.00 89.12 349 TRP A CA 1
ATOM 2709 C C . TRP A 1 349 ? -28.138 1.833 42.371 1.00 89.12 349 TRP A C 1
ATOM 2711 O O . TRP A 1 349 ? -28.337 1.830 43.586 1.00 89.12 349 TRP A O 1
ATOM 2721 N N . ILE A 1 350 ? -28.520 2.852 41.593 1.00 87.56 350 ILE A N 1
ATOM 2722 C CA . ILE A 1 350 ? -29.188 4.059 42.112 1.00 87.56 350 ILE A CA 1
ATOM 2723 C C . ILE A 1 350 ? -30.488 3.682 42.841 1.00 87.56 350 ILE A C 1
ATOM 2725 O O . ILE A 1 350 ? -30.660 4.029 44.011 1.00 87.56 350 ILE A O 1
ATOM 2729 N N . THR A 1 351 ? -31.367 2.909 42.197 1.00 86.56 351 THR A N 1
ATOM 2730 C CA . THR A 1 351 ? -32.640 2.463 42.796 1.00 86.56 351 THR A CA 1
ATOM 2731 C C . THR A 1 351 ? -32.439 1.604 44.047 1.00 86.56 351 THR A C 1
ATOM 2733 O O . THR A 1 351 ? -33.135 1.819 45.041 1.00 86.56 351 THR A O 1
ATOM 2736 N N . GLY A 1 352 ? -31.440 0.712 44.058 1.00 81.88 352 GLY A N 1
ATOM 2737 C CA . GLY A 1 352 ? -31.054 -0.042 45.255 1.00 81.88 352 GLY A CA 1
ATOM 2738 C C . GLY A 1 352 ? -30.637 0.862 46.422 1.00 81.88 352 GLY A C 1
ATOM 2739 O O . GLY A 1 352 ? -31.147 0.712 47.532 1.00 81.88 352 GLY A O 1
ATOM 2740 N N . THR A 1 353 ? -29.771 1.854 46.172 1.00 80.81 353 THR A N 1
ATOM 2741 C CA . THR A 1 353 ? -29.322 2.790 47.224 1.00 80.81 353 THR A CA 1
ATOM 2742 C C . THR A 1 353 ? -30.443 3.675 47.771 1.00 80.81 353 THR A C 1
ATOM 2744 O O . THR A 1 353 ? -30.472 3.943 48.971 1.00 80.81 353 THR A O 1
ATOM 2747 N N . TYR A 1 354 ? -31.387 4.092 46.922 1.00 79.50 354 TYR A N 1
ATOM 2748 C CA . TYR A 1 354 ? -32.539 4.895 47.334 1.00 79.50 354 TYR A CA 1
ATOM 2749 C C . TYR A 1 354 ? -33.500 4.100 48.234 1.00 79.50 354 TYR A C 1
ATOM 2751 O O . TYR A 1 354 ? -33.974 4.606 49.252 1.00 79.50 354 TYR A O 1
ATOM 2759 N N . HIS A 1 355 ? -33.735 2.822 47.916 1.00 73.94 355 HIS A N 1
ATOM 2760 C CA . HIS A 1 355 ? -34.589 1.957 48.731 1.00 73.94 355 HIS A CA 1
ATOM 2761 C C . HIS A 1 355 ? -33.995 1.694 50.127 1.00 73.94 355 HIS A C 1
ATOM 2763 O O . HIS A 1 355 ? -34.708 1.810 51.124 1.00 73.94 355 HIS A O 1
ATOM 2769 N N . GLU A 1 356 ? -32.682 1.439 50.231 1.00 70.25 356 GLU A N 1
ATOM 2770 C CA . GLU A 1 356 ? -32.017 1.304 51.539 1.00 70.25 356 GLU A CA 1
ATOM 2771 C C . GLU A 1 356 ? -32.076 2.596 52.372 1.00 70.25 356 GLU A C 1
ATOM 2773 O O . GLU A 1 356 ? -32.250 2.532 53.590 1.00 70.25 356 GLU A O 1
ATOM 2778 N N . GLN A 1 357 ? -31.961 3.775 51.748 1.00 66.19 357 GLN A N 1
ATOM 2779 C CA . GLN A 1 357 ? -32.078 5.055 52.459 1.00 66.19 357 GLN A CA 1
ATOM 2780 C C . GLN A 1 357 ? -33.475 5.256 53.063 1.00 66.19 357 GLN A C 1
ATOM 2782 O O . GLN A 1 357 ? -33.576 5.618 54.236 1.00 66.19 357 GLN A O 1
ATOM 2787 N N . ASN A 1 358 ? -34.537 4.947 52.313 1.00 62.50 358 ASN A N 1
ATOM 2788 C CA . ASN A 1 358 ? -35.909 5.051 52.813 1.00 62.50 358 ASN A CA 1
ATOM 2789 C C . ASN A 1 358 ? -36.198 4.062 53.958 1.00 62.50 358 ASN A C 1
ATOM 2791 O O . ASN A 1 358 ? -36.798 4.464 54.953 1.00 62.50 358 ASN A O 1
ATOM 2795 N N . LEU A 1 359 ? -35.717 2.810 53.896 1.00 58.81 359 LEU A N 1
ATOM 2796 C CA . LEU A 1 359 ? -35.883 1.867 55.017 1.00 58.81 359 LEU A CA 1
ATOM 2797 C C . LEU A 1 359 ? -35.202 2.356 56.306 1.00 58.81 359 LEU A C 1
ATOM 2799 O O . LEU A 1 359 ? -35.798 2.292 57.381 1.00 58.81 359 LEU A O 1
ATOM 2803 N N . HIS A 1 360 ? -33.977 2.883 56.212 1.00 57.03 360 HIS A N 1
ATOM 2804 C CA . HIS A 1 360 ? -33.293 3.443 57.381 1.00 57.03 360 HIS A CA 1
ATOM 2805 C C . HIS A 1 360 ? -33.976 4.710 57.927 1.00 57.03 360 HIS A C 1
ATOM 2807 O O . HIS A 1 360 ? -33.914 4.943 59.131 1.00 57.03 360 HIS A O 1
ATOM 2813 N N . SER A 1 361 ? -34.645 5.495 57.074 1.00 56.06 361 SER A N 1
ATOM 2814 C CA . SER A 1 361 ? -35.416 6.674 57.487 1.00 56.06 361 SER A CA 1
ATOM 2815 C C . SER A 1 361 ? -36.689 6.328 58.266 1.00 56.06 361 SER A C 1
ATOM 2817 O O . SER A 1 361 ? -37.072 7.097 59.143 1.00 56.06 361 SER A O 1
ATOM 2819 N N . LEU A 1 362 ? -37.360 5.210 57.961 1.00 52.25 362 LEU A N 1
ATOM 2820 C CA . LEU A 1 362 ? -38.515 4.762 58.752 1.00 52.25 362 LEU A CA 1
ATOM 2821 C C . LEU A 1 362 ? -38.087 4.123 60.082 1.00 52.25 362 LEU A C 1
ATOM 2823 O O . LEU A 1 362 ? -38.736 4.343 61.102 1.00 52.25 362 LEU A O 1
ATOM 2827 N N . GLY A 1 363 ? -36.979 3.373 60.097 1.00 41.31 363 GLY A N 1
ATOM 2828 C CA . GLY A 1 363 ? -36.495 2.683 61.300 1.00 41.31 363 GLY A CA 1
ATOM 2829 C C . GLY A 1 363 ? -36.092 3.607 62.459 1.00 41.31 363 GLY A C 1
ATOM 2830 O O . GLY A 1 363 ? -36.178 3.203 63.615 1.00 41.31 363 GLY A O 1
ATOM 2831 N N . SER A 1 364 ? -35.696 4.853 62.183 1.00 49.41 364 SER A N 1
ATOM 2832 C CA . SER A 1 364 ? -35.366 5.855 63.210 1.00 49.41 364 SER A CA 1
ATOM 2833 C C . SER A 1 364 ? -36.579 6.630 63.753 1.00 49.41 364 SER A C 1
ATOM 2835 O O . SER A 1 364 ? -36.406 7.495 64.610 1.00 49.41 364 SER A O 1
ATOM 2837 N N . SER A 1 365 ? -37.800 6.331 63.290 1.00 44.56 365 SER A N 1
ATOM 2838 C CA . SER A 1 365 ? -39.028 7.068 63.635 1.00 44.56 365 SER A CA 1
ATOM 2839 C C . SER A 1 365 ? -39.933 6.355 64.658 1.00 44.56 365 SER A C 1
ATOM 2841 O O . SER A 1 365 ? -41.117 6.660 64.767 1.00 44.56 365 SER A O 1
ATOM 2843 N N . ILE A 1 366 ? -39.392 5.418 65.447 1.00 44.22 366 ILE A N 1
ATOM 2844 C CA . ILE A 1 366 ? -40.109 4.794 66.573 1.00 44.22 366 ILE A CA 1
ATOM 2845 C C . ILE A 1 366 ? -39.416 5.182 67.883 1.00 44.22 366 ILE A C 1
ATOM 2847 O O . ILE A 1 366 ? -38.436 4.570 68.303 1.00 44.22 366 ILE A O 1
ATOM 2851 N N . LYS A 1 367 ? -39.944 6.221 68.534 1.00 34.31 367 LYS A N 1
ATOM 2852 C CA . LYS A 1 367 ? -39.556 6.640 69.886 1.00 34.31 367 LYS A CA 1
ATOM 2853 C C . LYS A 1 367 ? -40.492 5.951 70.890 1.00 34.31 367 LYS A C 1
ATOM 2855 O O . LYS A 1 367 ? -41.693 6.209 70.821 1.00 34.31 367 LYS A O 1
ATOM 2860 N N . PRO A 1 368 ? -40.007 5.104 71.816 1.00 39.50 368 PRO A N 1
ATOM 2861 C CA . PRO A 1 368 ? -40.875 4.507 72.823 1.00 39.50 368 PRO A CA 1
ATOM 2862 C C . PRO A 1 368 ? -41.311 5.583 73.824 1.00 39.50 368 PRO A C 1
ATOM 2864 O O . PRO A 1 368 ? -40.479 6.200 74.489 1.00 39.50 368 PRO A O 1
ATOM 2867 N N . SER A 1 369 ? -42.617 5.819 73.937 1.00 35.84 369 SER A N 1
ATOM 2868 C CA . SER A 1 369 ? -43.186 6.621 75.019 1.00 35.84 369 SER A CA 1
ATOM 2869 C C . SER A 1 369 ? -43.337 5.749 76.264 1.00 35.84 369 SER A C 1
ATOM 2871 O O . SER A 1 369 ? -44.328 5.031 76.407 1.00 35.84 369 SER A O 1
ATOM 2873 N N . SER A 1 370 ? -42.366 5.811 77.172 1.00 36.16 370 SER A N 1
ATOM 2874 C CA . SER A 1 370 ? -42.552 5.322 78.537 1.00 36.16 370 SER A CA 1
ATOM 2875 C C . SER A 1 370 ? -43.537 6.244 79.259 1.00 36.16 370 SER A C 1
ATOM 2877 O O . SER A 1 370 ? -43.166 7.335 79.693 1.00 36.16 370 SER A O 1
ATOM 2879 N N . TYR A 1 371 ? -44.795 5.816 79.358 1.00 34.12 371 TYR A N 1
ATOM 2880 C CA . TYR A 1 371 ? -45.685 6.311 80.401 1.00 34.12 371 TYR A CA 1
ATOM 2881 C C . TYR A 1 371 ? -45.161 5.800 81.741 1.00 34.12 371 TYR A C 1
ATOM 2883 O O . TYR A 1 371 ? -44.991 4.593 81.901 1.00 34.12 371 TYR A O 1
ATOM 2891 N N . ASP A 1 372 ? -44.957 6.706 82.689 1.00 30.64 372 ASP A N 1
ATOM 2892 C CA . ASP A 1 372 ? -44.851 6.362 84.101 1.00 30.64 372 ASP A CA 1
ATOM 2893 C C . ASP A 1 372 ? -45.808 7.263 84.892 1.00 30.64 372 ASP A C 1
ATOM 2895 O O . ASP A 1 372 ? -46.034 8.422 84.529 1.00 30.64 372 ASP A O 1
ATOM 2899 N N . VAL A 1 373 ? -46.445 6.698 85.913 1.00 33.31 373 VAL A N 1
ATOM 2900 C CA . VAL A 1 373 ? -47.564 7.297 86.650 1.00 33.31 373 VAL A CA 1
ATOM 2901 C C . VAL A 1 373 ? -47.269 7.163 88.136 1.00 33.31 373 VAL A C 1
ATOM 2903 O O . VAL A 1 373 ? -47.367 6.068 88.685 1.00 33.31 373 VAL A O 1
ATOM 2906 N N . GLY A 1 374 ? -46.955 8.270 88.816 1.00 30.84 374 GLY A N 1
ATOM 2907 C CA . GLY A 1 374 ? -46.666 8.197 90.246 1.00 30.84 374 GLY A CA 1
ATOM 2908 C C . GLY A 1 374 ? -46.452 9.527 90.969 1.00 30.84 374 GLY A C 1
ATOM 2909 O O . GLY A 1 374 ? -45.464 10.211 90.747 1.00 30.84 374 GLY A O 1
ATOM 2910 N N . SER A 1 375 ? -47.334 9.766 91.942 1.00 28.72 375 SER A N 1
ATOM 2911 C CA . SER A 1 375 ? -47.189 10.631 93.125 1.00 28.72 375 SER A CA 1
ATOM 2912 C C . SER A 1 375 ? -47.285 12.158 93.009 1.00 28.72 375 SER A C 1
ATOM 2914 O O . SER A 1 375 ? -46.509 12.846 92.355 1.00 28.72 375 SER A O 1
ATOM 2916 N N . LEU A 1 376 ? -48.217 12.662 93.823 1.00 32.50 376 LEU A N 1
ATOM 2917 C CA . LEU A 1 376 ? -48.295 14.013 94.364 1.00 32.50 376 LEU A CA 1
ATOM 2918 C C . LEU A 1 376 ? -46.990 14.455 95.056 1.00 32.50 376 LEU A C 1
ATOM 2920 O O . LEU A 1 376 ? -46.361 13.633 95.721 1.00 32.50 376 LEU A O 1
ATOM 2924 N N . GLU A 1 377 ? -46.736 15.770 95.081 1.00 31.67 377 GLU A N 1
ATOM 2925 C CA . GLU A 1 377 ? -46.773 16.517 96.353 1.00 31.67 377 GLU A CA 1
ATOM 2926 C C . GLU A 1 377 ? -47.116 18.016 96.172 1.00 31.67 377 GLU A C 1
ATOM 2928 O O . GLU A 1 377 ? -47.256 18.512 95.053 1.00 31.67 377 GLU A O 1
ATOM 2933 N N . LEU A 1 378 ? -47.352 18.708 97.292 1.00 30.16 378 LEU A N 1
ATOM 2934 C CA . LEU A 1 378 ? -48.018 20.014 97.422 1.00 30.16 378 LEU A CA 1
ATOM 2935 C C . LEU A 1 378 ? -47.002 21.113 97.820 1.00 30.16 378 LEU A C 1
ATOM 2937 O O . LEU A 1 378 ? -46.224 20.891 98.741 1.00 30.16 378 LEU A O 1
ATOM 2941 N N . GLY A 1 379 ? -47.004 22.304 97.189 1.00 30.45 379 GLY A N 1
ATOM 2942 C CA . GLY A 1 379 ? -45.890 23.265 97.379 1.00 30.45 379 GLY A CA 1
ATOM 2943 C C . GLY A 1 379 ? -46.078 24.738 96.957 1.00 30.45 379 GLY A C 1
ATOM 2944 O O . GLY A 1 379 ? -45.258 25.281 96.231 1.00 30.45 379 GLY A O 1
ATOM 2945 N N . THR A 1 380 ? -47.154 25.379 97.413 1.00 30.41 380 THR A N 1
ATOM 2946 C CA . THR A 1 380 ? -47.254 26.795 97.861 1.00 30.41 380 THR A CA 1
ATOM 2947 C C . THR A 1 380 ? -46.308 27.902 97.300 1.00 30.41 380 THR A C 1
ATOM 2949 O O . THR A 1 380 ? -45.186 28.066 97.759 1.00 30.41 380 THR A O 1
ATOM 2952 N N . VAL A 1 381 ? -46.879 28.798 96.471 1.00 31.95 381 VAL A N 1
ATOM 2953 C CA . VAL A 1 381 ? -46.742 30.289 96.464 1.00 31.95 381 VAL A CA 1
ATOM 2954 C C . VAL A 1 381 ? -45.345 30.960 96.447 1.00 31.95 381 VAL A C 1
ATOM 2956 O O . VAL A 1 381 ? -44.682 31.036 97.477 1.00 31.95 381 VAL A O 1
ATOM 2959 N N . LYS A 1 382 ? -45.065 31.744 95.381 1.00 33.59 382 LYS A N 1
ATOM 2960 C CA . LYS A 1 382 ? -44.872 33.216 95.504 1.00 33.59 382 LYS A CA 1
ATOM 2961 C C . LYS A 1 382 ? -45.022 33.985 94.180 1.00 33.59 382 LYS A C 1
ATOM 2963 O O . LYS A 1 382 ? -44.423 33.629 93.174 1.00 33.59 382 LYS A O 1
ATOM 2968 N N . SER A 1 383 ? -45.785 35.076 94.219 1.00 34.78 383 SER A N 1
ATOM 2969 C CA . SER A 1 383 ? -45.917 36.103 93.174 1.00 34.78 383 SER A CA 1
ATOM 2970 C C . SER A 1 383 ? -45.065 37.340 93.488 1.00 34.78 383 SER A C 1
ATOM 2972 O O . SER A 1 383 ? -44.919 37.654 94.668 1.00 34.78 383 SER A O 1
ATOM 2974 N N . ILE A 1 384 ? -44.592 38.050 92.454 1.00 35.69 384 ILE A N 1
ATOM 2975 C CA . ILE A 1 384 ? -44.191 39.482 92.379 1.00 35.69 384 ILE A CA 1
ATOM 2976 C C . ILE A 1 384 ? -43.829 39.720 90.881 1.00 35.69 384 ILE A C 1
ATOM 2978 O O . ILE A 1 384 ? -43.112 38.888 90.332 1.00 35.69 384 ILE A O 1
ATOM 2982 N N . VAL A 1 385 ? -44.496 40.596 90.101 1.00 36.81 385 VAL A N 1
ATOM 2983 C CA . VAL A 1 385 ? -44.488 42.090 90.110 1.00 36.81 385 VAL A CA 1
ATOM 2984 C C . VAL A 1 385 ? -43.126 42.638 89.630 1.00 36.81 385 VAL A C 1
ATOM 2986 O O . VAL A 1 385 ? -42.113 42.132 90.100 1.00 36.81 385 VAL A O 1
ATOM 2989 N N . ASP A 1 386 ? -42.937 43.654 88.772 1.00 35.91 386 ASP A N 1
ATOM 2990 C CA . ASP A 1 386 ? -43.717 44.473 87.795 1.00 35.91 386 ASP A CA 1
ATOM 2991 C C . ASP A 1 386 ? -42.656 45.297 86.989 1.00 35.91 386 ASP A C 1
ATOM 2993 O O . ASP A 1 386 ? -41.503 45.342 87.422 1.00 35.91 386 ASP A O 1
ATOM 2997 N N . ASP A 1 387 ? -42.861 46.026 85.879 1.00 36.09 387 ASP A N 1
ATOM 2998 C CA . ASP A 1 387 ? -43.847 46.111 84.773 1.00 36.09 387 ASP A CA 1
ATOM 2999 C C . ASP A 1 387 ? -43.201 47.020 83.664 1.00 36.09 387 ASP A C 1
ATOM 3001 O O . ASP A 1 387 ? -42.046 47.430 83.790 1.00 36.09 387 ASP A O 1
ATOM 3005 N N . SER A 1 388 ? -43.935 47.403 82.609 1.00 35.84 388 SER A N 1
ATOM 3006 C CA . SER A 1 388 ? -43.781 48.646 81.818 1.00 35.84 388 SER A CA 1
ATOM 3007 C C . SER A 1 388 ? -42.516 48.851 80.945 1.00 35.84 388 SER A C 1
ATOM 3009 O O . SER A 1 388 ? -41.450 49.251 81.398 1.00 35.84 388 SER A O 1
ATOM 3011 N N . LYS A 1 389 ? -42.672 48.650 79.622 1.00 34.09 389 LYS A N 1
ATOM 3012 C CA . LYS A 1 389 ? -42.879 49.702 78.578 1.00 34.09 389 LYS A CA 1
ATOM 3013 C C . LYS A 1 389 ? -42.432 51.165 78.894 1.00 34.09 389 LYS A C 1
ATOM 3015 O O . LYS A 1 389 ? -42.606 51.589 80.028 1.00 34.09 389 LYS A O 1
ATOM 3020 N N . PRO A 1 390 ? -42.287 52.062 77.885 1.00 47.50 390 PRO A N 1
ATOM 3021 C CA . PRO A 1 390 ? -41.538 52.050 76.608 1.00 47.50 390 PRO A CA 1
ATOM 3022 C C . PRO A 1 390 ? -40.496 53.204 76.516 1.00 47.50 390 PRO A C 1
ATOM 3024 O O . PRO A 1 390 ? -40.466 54.071 77.382 1.00 47.50 390 PRO A O 1
ATOM 3027 N N . ILE A 1 391 ? -39.756 53.286 75.399 1.00 39.91 391 ILE A N 1
ATOM 3028 C CA . ILE A 1 391 ? -39.731 54.447 74.468 1.00 39.91 391 ILE A CA 1
ATOM 3029 C C . ILE A 1 391 ? -39.739 53.867 73.046 1.00 39.91 391 ILE A C 1
ATOM 3031 O O . ILE A 1 391 ? -39.051 52.839 72.853 1.00 39.91 391 ILE A O 1
#

Secondary structure (DSSP, 8-state):
-HHHHHHHHHHHHHHHHHHHHHHHHHHHHHHHHHHHHHHHHHHHHHHHHHHHHHHHHHHHHTT--HHHHHHHHHHHHHHHHHHHHHHHHHHHHHHHHHHHHHHHHHHHHHHHHHHHHHHHHHHHHHHTT-HHHHHHHHHHHHHHHHHHHHHHHHHHHHHHHHHHHHHHHHHHHH-SSSSTTTTTS-HHHHHHTHHHHHHHHHHHHHHHHHHHHHHHHHHTTS--BPP-BPPTTT--B-GGGS-TTSBPGGGHHHHHHHHEEE--SSS--SSSEEE-HHHHHHHHHHHHHHHHHHHHHHHHHHHHTTHHHHHHHHHIIIIIIHHHHHHHHHHHHHHHHHHHHHHHHHHHHHHHHHHHHHHHHHHT---------------------------

InterPro domains:
  IPR040283 Transmembrane protein DDB_G0292058-like [PTHR31414] (2-364)

Foldseek 3Di:
DLVVLLVLLLVLLVLLLVLLVLLLVLVLVLLVLVLVLLLLLLVLLLLVLVLLVLLLVLCVVLVHDPVSSVCSVVVSVVSNVVSVVSNVVSVVVSVVVNVVSVVLSVVSNVLSVVLSVLSVVLVVVVVVVVPPVNVVSLVVLVVSLVVLVVNLVVLVVVLVVLVVVLVQLVQCLVPVCDGPCCVVPVLVVLLVCVVVLQVLLVVQQVVLVVVQVCCCVVPNCPAHEDRQFDDPPPRHRRVVVADPPHHYLQCVLVVLVVQEDADDPPDDPPNHHYDDNSVSSSSNSVSNSVVSCSVSSVSSVCVSNVVSVSVSSVCCNPPRSVSSSVSSVSNSVSSVSSSVSSVVSSVVSVVVVVVVVVVVVVVVPDDDDDDDDDDDDDDDDDDDDDDDDDD

Organism: NCBI:txid265156

Mean predicted aligned error: 10.72 Å

Sequence (391 aa):
MAIFFTLLAITACGLVLGANAKFHSRAKTMIDIIIDTADEASYTIYNTTGAMKDMNANLREVGGNYESTQFLTTTSQRLDIQAADIQRQASKNRRAIDNGLRIVYIVTTVTISLTLTSAIVLLAVGVLKLRKPLQALIVLCWIFTIFCWLFFGIYFFLQNFAGDTCTALESFQQNPYNNSLSSILPCDELLSAKSVLSDISAGVYDLVNEVNQNISTSYGNIVQICNPFSRPPFYDYQPRNCSAASVKIGDIPQVLRMLACPDSEGSTCNGGILIPANYYNTVQAYSTSIQTLLNVYPNMERLVECQTVSDAFSDILNNHCKPLKRYVRMVWRSLVFLSVVMVALVVVWITGTYHEQNLHSLGSSIKPSSYDVGSLELGTVKSIVDDSKPI

Nearest PDB structures (foldseek):
  8otz-assembly1_EY  TM=1.974E-01  e=4.540E+00  Bos taurus